Protein AF-A0A9N9BKH8-F1 (afdb_monomer_lite)

Organism: NCBI:txid1213867

Structure (mmCIF, N/CA/C/O backbone):
data_AF-A0A9N9BKH8-F1
#
_entry.id   AF-A0A9N9BKH8-F1
#
loop_
_atom_site.group_PDB
_atom_site.id
_atom_site.type_symbol
_atom_site.label_atom_id
_atom_site.label_alt_id
_atom_site.label_comp_id
_atom_site.label_asym_id
_atom_site.label_entity_id
_atom_site.label_seq_id
_atom_site.pdbx_PDB_ins_code
_atom_site.Cartn_x
_atom_site.Cartn_y
_atom_site.Cartn_z
_atom_site.occupancy
_atom_site.B_iso_or_equiv
_atom_site.auth_seq_id
_atom_site.auth_comp_id
_atom_site.auth_asym_id
_atom_site.auth_atom_id
_atom_site.pdbx_PDB_model_num
ATOM 1 N N . MET A 1 1 ? -34.049 43.036 13.329 1.00 38.25 1 MET A N 1
ATOM 2 C CA . MET A 1 1 ? -32.940 44.015 13.306 1.00 38.25 1 MET A CA 1
ATOM 3 C C . MET A 1 1 ? -32.608 44.434 14.734 1.00 38.25 1 MET A C 1
ATOM 5 O O . MET A 1 1 ? -33.382 45.193 15.300 1.00 38.25 1 MET A O 1
ATOM 9 N N . LYS A 1 2 ? -31.512 43.939 15.323 1.00 25.12 2 LYS A N 1
ATOM 10 C CA . LYS A 1 2 ? -30.819 44.555 16.474 1.00 25.12 2 LYS A CA 1
ATOM 11 C C . LYS A 1 2 ? -29.312 44.286 16.339 1.00 25.12 2 LYS A C 1
ATOM 13 O O . LYS A 1 2 ? -28.929 43.336 15.662 1.00 25.12 2 LYS A O 1
ATOM 18 N N . SER A 1 3 ? -28.511 45.197 16.879 1.00 26.75 3 SER A N 1
ATOM 19 C CA . SER A 1 3 ? -27.075 45.386 16.631 1.00 26.75 3 SER A CA 1
ATOM 20 C C . SER A 1 3 ? -26.162 44.373 17.345 1.00 26.75 3 SER A C 1
ATOM 22 O O . SER A 1 3 ? -26.590 43.754 18.321 1.00 26.75 3 SER A O 1
ATOM 24 N N . PRO A 1 4 ? -24.900 44.216 16.893 1.00 33.91 4 PRO A N 1
ATOM 25 C CA . PRO A 1 4 ? -23.920 43.353 17.546 1.00 33.91 4 PRO A CA 1
ATOM 26 C C . PRO A 1 4 ? -23.286 44.024 18.775 1.00 33.91 4 PRO A C 1
ATOM 28 O O . PRO A 1 4 ? -23.058 45.234 18.787 1.00 33.91 4 PRO A O 1
ATOM 31 N N . LEU A 1 5 ? -22.950 43.215 19.781 1.00 25.11 5 LEU A N 1
ATOM 32 C CA . LEU A 1 5 ? -22.106 43.591 20.917 1.00 25.11 5 LEU A CA 1
ATOM 33 C C . LEU A 1 5 ? -20.721 42.958 20.739 1.00 25.11 5 LEU A C 1
ATOM 35 O O . LEU A 1 5 ? -20.613 41.743 20.586 1.00 25.11 5 LEU A O 1
ATOM 39 N N . GLN A 1 6 ? -19.672 43.777 20.786 1.00 26.91 6 GLN A N 1
ATOM 40 C CA . GLN A 1 6 ? -18.300 43.316 21.003 1.00 26.91 6 GLN A CA 1
ATOM 41 C C . GLN A 1 6 ? -18.021 43.297 22.507 1.00 26.91 6 GLN A C 1
ATOM 43 O O . GLN A 1 6 ? -18.363 44.257 23.193 1.00 26.91 6 GLN A O 1
ATOM 48 N N . PHE A 1 7 ? -17.337 42.265 23.002 1.00 24.14 7 PHE A N 1
ATOM 49 C CA . PHE A 1 7 ? -16.645 42.325 24.289 1.00 24.14 7 PHE A CA 1
ATOM 50 C C . PHE A 1 7 ? -15.293 41.622 24.204 1.00 24.14 7 PHE A C 1
ATOM 52 O O . PHE A 1 7 ? -15.192 40.458 23.822 1.00 24.14 7 PHE A O 1
ATOM 59 N N . SER A 1 8 ? -14.259 42.364 24.582 1.00 25.67 8 SER A N 1
ATOM 60 C CA . SER A 1 8 ? -12.891 41.909 24.797 1.00 25.67 8 SER A CA 1
ATOM 61 C C . SER A 1 8 ? -12.620 41.852 26.297 1.00 25.67 8 SER A C 1
ATOM 63 O O . SER A 1 8 ? -12.884 42.839 26.982 1.00 25.67 8 SER A O 1
ATOM 65 N N . TYR A 1 9 ? -12.027 40.766 26.792 1.00 25.95 9 TYR A N 1
ATOM 66 C CA . TYR A 1 9 ? -11.475 40.716 28.147 1.00 25.95 9 TYR A CA 1
ATOM 67 C C . TYR A 1 9 ? -10.041 40.187 28.122 1.00 25.95 9 TYR A C 1
ATOM 69 O O . TYR A 1 9 ? -9.794 39.016 27.843 1.00 25.95 9 TYR A O 1
ATOM 77 N N . LEU A 1 10 ? -9.108 41.091 28.418 1.00 23.38 10 LEU A N 1
ATOM 78 C CA . LEU A 1 10 ? -7.768 40.776 28.900 1.00 23.38 10 LEU A CA 1
ATOM 79 C C . LEU A 1 10 ? -7.862 40.544 30.411 1.00 23.38 10 LEU A C 1
ATOM 81 O O . LEU A 1 10 ? -8.536 41.313 31.095 1.00 23.38 10 LEU A O 1
ATOM 85 N N . TRP A 1 11 ? -7.155 39.544 30.931 1.00 24.95 11 TRP A N 1
ATOM 86 C CA . TRP A 1 11 ? -6.888 39.442 32.366 1.00 24.95 11 TRP A CA 1
ATOM 87 C C . TRP A 1 11 ? -5.465 39.915 32.642 1.00 24.95 11 TRP A C 1
ATOM 89 O O . TRP A 1 11 ? -4.499 39.317 32.169 1.00 24.95 11 TRP A O 1
ATOM 99 N N . GLN A 1 12 ? -5.354 41.010 33.390 1.00 21.58 12 GLN A N 1
ATOM 100 C CA . GLN A 1 12 ? -4.113 41.406 34.047 1.00 21.58 12 GLN A CA 1
ATOM 101 C C . GLN A 1 12 ? -3.903 40.517 35.277 1.00 21.58 12 GLN A C 1
ATOM 103 O O . GLN A 1 12 ? -4.864 40.171 35.963 1.00 21.58 12 GLN A O 1
ATOM 108 N N . ILE A 1 13 ? -2.646 40.200 35.578 1.00 24.47 13 ILE A N 1
ATOM 109 C CA . ILE A 1 13 ? -2.218 39.796 36.918 1.00 24.47 13 ILE A CA 1
ATOM 110 C C . ILE A 1 13 ? -1.187 40.834 37.349 1.00 24.47 13 ILE A C 1
ATOM 112 O O . ILE A 1 13 ? -0.199 41.059 36.648 1.00 24.47 13 ILE A O 1
ATOM 116 N N . GLU A 1 14 ? -1.466 41.507 38.459 1.00 23.59 14 GLU A N 1
ATOM 117 C CA . GLU A 1 14 ? -0.557 42.463 39.084 1.00 23.59 14 GLU A CA 1
ATOM 118 C C . GLU A 1 14 ? 0.583 41.709 39.781 1.00 23.59 14 GLU A C 1
ATOM 120 O O . GLU A 1 14 ? 0.379 40.637 40.355 1.00 23.59 14 GLU A O 1
ATOM 125 N N . VAL A 1 15 ? 1.793 42.264 39.717 1.00 25.30 15 VAL A N 1
ATOM 126 C CA . VAL A 1 15 ? 2.963 41.763 40.443 1.00 25.30 15 VAL A CA 1
ATOM 127 C C . VAL A 1 15 ? 3.551 42.942 41.203 1.00 25.30 15 VAL A C 1
ATOM 129 O O . VAL A 1 15 ? 4.120 43.844 40.589 1.00 25.30 15 VAL A O 1
ATOM 132 N N . ASP A 1 16 ? 3.400 42.936 42.526 1.00 23.38 16 ASP A N 1
ATOM 133 C CA . ASP A 1 16 ? 4.021 43.935 43.395 1.00 23.38 16 ASP A CA 1
ATOM 134 C C . ASP A 1 16 ? 5.548 43.791 43.384 1.00 23.38 16 ASP A C 1
ATOM 136 O O . ASP A 1 16 ? 6.097 42.694 43.528 1.00 23.38 16 ASP A O 1
ATOM 140 N N . VAL A 1 17 ? 6.242 44.920 43.230 1.00 26.16 17 VAL A N 1
ATOM 141 C CA . VAL A 1 17 ? 7.706 45.003 43.220 1.00 26.16 17 VAL A CA 1
ATOM 142 C C . VAL A 1 17 ? 8.155 46.201 44.052 1.00 26.16 17 VAL A C 1
ATOM 144 O O . VAL A 1 17 ? 7.989 47.330 43.612 1.00 26.16 17 VAL A O 1
ATOM 147 N N . GLU A 1 18 ? 8.803 45.947 45.192 1.00 25.08 18 GLU A N 1
ATOM 148 C CA . GLU A 1 18 ? 9.897 46.767 45.752 1.00 25.08 18 GLU A CA 1
ATOM 149 C C . GLU A 1 18 ? 10.657 45.918 46.805 1.00 25.08 18 GLU A C 1
ATOM 151 O O . GLU A 1 18 ? 10.074 45.444 47.772 1.00 25.08 18 GLU A O 1
ATOM 156 N N . VAL A 1 19 ? 11.863 45.411 46.505 1.00 26.09 19 VAL A N 1
ATOM 157 C CA . VAL A 1 19 ? 13.207 46.035 46.640 1.00 26.09 19 VAL A CA 1
ATOM 158 C C . VAL A 1 19 ? 13.896 45.728 47.983 1.00 26.09 19 VAL A C 1
ATOM 160 O O . VAL A 1 19 ? 13.510 46.248 49.021 1.00 26.09 19 VAL A O 1
ATOM 163 N N . ALA A 1 20 ? 15.010 44.976 47.927 1.00 23.88 20 ALA A N 1
ATOM 164 C CA . ALA A 1 20 ? 16.220 45.224 48.731 1.00 23.88 20 ALA A CA 1
ATOM 165 C C . ALA A 1 20 ? 17.444 44.435 48.205 1.00 23.88 20 ALA A C 1
ATOM 167 O O . ALA A 1 20 ? 17.456 43.209 48.140 1.00 23.88 20 ALA A O 1
ATOM 168 N N . VAL A 1 21 ? 18.490 45.179 47.849 1.00 25.20 21 VAL A N 1
ATOM 169 C CA . VAL A 1 21 ? 19.804 44.746 47.338 1.00 25.20 21 VAL A CA 1
ATOM 170 C C . VAL A 1 21 ? 20.642 43.966 48.366 1.00 25.20 21 VAL A C 1
ATOM 172 O O . VAL A 1 21 ? 20.756 44.403 49.507 1.00 25.20 21 VAL A O 1
ATOM 175 N N . ALA A 1 22 ? 21.378 42.932 47.925 1.00 24.36 22 ALA A N 1
ATOM 176 C CA . ALA A 1 22 ? 22.660 42.542 48.533 1.00 24.36 22 ALA A CA 1
ATOM 177 C C . ALA A 1 22 ? 23.613 41.874 47.515 1.00 24.36 22 ALA A C 1
ATOM 179 O O . ALA A 1 22 ? 23.204 41.065 46.687 1.00 24.36 22 ALA A O 1
ATOM 180 N N . ILE A 1 23 ? 24.898 42.230 47.589 1.00 24.61 23 ILE A N 1
ATOM 181 C CA . ILE A 1 23 ? 25.997 41.825 46.690 1.00 24.61 23 ILE A CA 1
ATOM 182 C C . ILE A 1 23 ? 26.945 40.896 47.469 1.00 24.61 23 ILE A C 1
ATOM 184 O O . ILE A 1 23 ? 27.207 41.210 48.629 1.00 24.61 23 ILE A O 1
ATOM 188 N N . SER A 1 24 ? 27.534 39.850 46.855 1.00 23.94 24 SER A N 1
ATOM 189 C CA . SER A 1 24 ? 29.001 39.566 46.890 1.00 23.94 24 SER A CA 1
ATOM 190 C C . SER A 1 24 ? 29.431 38.143 46.496 1.00 23.94 24 SER A C 1
ATOM 192 O O . SER A 1 24 ? 28.743 37.155 46.727 1.00 23.94 24 SER A O 1
ATOM 194 N N . VAL A 1 25 ? 30.644 38.083 45.938 1.00 27.73 25 VAL A N 1
ATOM 195 C CA . VAL A 1 25 ? 31.415 36.907 45.495 1.00 27.73 25 VAL A CA 1
ATOM 196 C C . VAL A 1 25 ? 32.311 36.355 46.615 1.00 27.73 25 VAL A C 1
ATOM 198 O O . VAL A 1 25 ? 33.029 37.139 47.227 1.00 27.73 25 VAL A O 1
ATOM 201 N N . VAL A 1 26 ? 32.384 35.022 46.767 1.00 30.05 26 VAL A N 1
ATOM 202 C CA . VAL A 1 26 ? 33.533 34.241 47.306 1.00 30.05 26 VAL A CA 1
ATOM 203 C C . VAL A 1 26 ? 33.475 32.852 46.611 1.00 30.05 26 VAL A C 1
ATOM 205 O O . VAL A 1 26 ? 32.432 32.214 46.684 1.00 30.05 26 VAL A O 1
ATOM 208 N N . ASN A 1 27 ? 34.377 32.441 45.699 1.00 28.41 27 ASN A N 1
ATOM 209 C CA . ASN A 1 27 ? 35.760 31.919 45.863 1.00 28.41 27 ASN A CA 1
ATOM 210 C C . ASN A 1 27 ? 35.882 30.611 46.697 1.00 28.41 27 ASN A C 1
ATOM 212 O O . ASN A 1 27 ? 35.168 30.464 47.675 1.00 28.41 27 ASN A O 1
ATOM 216 N N . LEU A 1 28 ? 36.822 29.669 46.480 1.00 29.33 28 LEU A N 1
ATOM 217 C CA . LEU A 1 28 ? 37.609 29.195 45.310 1.00 29.33 28 LEU A CA 1
ATOM 218 C C . LEU A 1 28 ? 38.469 27.969 45.761 1.00 29.33 28 LEU A C 1
ATOM 220 O O . LEU A 1 28 ? 38.895 27.941 46.911 1.00 29.33 28 LEU A O 1
ATOM 224 N N . GLY A 1 29 ? 38.844 27.051 44.852 1.00 28.77 29 GLY A N 1
ATOM 225 C CA . GLY A 1 29 ? 40.028 26.159 44.986 1.00 28.77 29 GLY A CA 1
ATOM 226 C C . GLY A 1 29 ? 39.818 24.767 45.620 1.00 28.77 29 GLY A C 1
ATOM 227 O O . GLY A 1 29 ? 38.791 24.541 46.245 1.00 28.77 29 GLY A O 1
ATOM 228 N N . ILE A 1 30 ? 40.722 23.770 45.521 1.00 32.81 30 ILE A N 1
ATOM 229 C CA . ILE A 1 30 ? 42.058 23.568 44.877 1.00 32.81 30 ILE A CA 1
ATOM 230 C C . ILE A 1 30 ? 42.263 22.014 44.818 1.00 32.81 30 ILE A C 1
ATOM 232 O O . ILE A 1 30 ? 41.930 21.360 45.798 1.00 32.81 30 ILE A O 1
ATOM 236 N N . TRP A 1 31 ? 42.521 21.334 43.683 1.00 27.55 31 TRP A N 1
ATOM 237 C CA . TRP A 1 31 ? 43.776 21.085 42.910 1.00 27.55 31 TRP A CA 1
ATOM 238 C C . TRP A 1 31 ? 44.636 19.855 43.342 1.00 27.55 31 TRP A C 1
ATOM 240 O O . TRP A 1 31 ? 44.561 19.449 44.495 1.00 27.55 31 TRP A O 1
ATOM 250 N N . LEU A 1 32 ? 45.490 19.339 42.419 1.00 27.88 32 LEU A N 1
ATOM 251 C CA . LEU A 1 32 ? 46.361 18.112 42.435 1.00 27.88 32 LEU A CA 1
ATOM 252 C C . LEU A 1 32 ? 45.682 16.792 41.970 1.00 27.88 32 LEU A C 1
ATOM 254 O O . LEU A 1 32 ? 44.511 16.588 42.252 1.00 27.88 32 LEU A O 1
ATOM 258 N N . GLY A 1 33 ? 46.314 15.819 41.283 1.00 26.95 33 GLY A N 1
ATOM 259 C CA . GLY A 1 33 ? 47.684 15.667 40.728 1.00 26.95 33 GLY A CA 1
ATOM 260 C C . GLY A 1 33 ? 48.325 14.298 41.091 1.00 26.95 33 GLY A C 1
ATOM 261 O O . GLY A 1 33 ? 48.116 13.846 42.209 1.00 26.95 33 GLY A O 1
ATOM 262 N N . THR A 1 34 ? 49.108 13.561 40.273 1.00 29.94 34 THR A N 1
ATOM 263 C CA . THR A 1 34 ? 49.566 13.705 38.864 1.00 29.94 34 THR A CA 1
ATOM 264 C C . THR A 1 34 ? 50.050 12.332 38.293 1.00 29.94 34 THR A C 1
ATOM 266 O O . THR A 1 34 ? 50.378 11.429 39.054 1.00 29.94 34 THR A O 1
ATOM 269 N N . VAL A 1 35 ? 50.098 12.190 36.955 1.00 29.38 35 VAL A N 1
ATOM 270 C CA . VAL A 1 35 ? 50.668 11.106 36.093 1.00 29.38 35 VAL A CA 1
ATOM 271 C C . VAL A 1 35 ? 51.881 10.303 36.628 1.00 29.38 35 VAL A C 1
ATOM 273 O O . VAL A 1 35 ? 52.872 10.907 37.028 1.00 29.38 35 VAL A O 1
ATOM 276 N N . VAL A 1 36 ? 51.886 8.969 36.412 1.00 27.31 36 VAL A N 1
ATOM 277 C CA . VAL A 1 36 ? 53.088 8.112 36.175 1.00 27.31 36 VAL A CA 1
ATOM 278 C C . VAL A 1 36 ? 52.772 7.068 35.071 1.00 27.31 36 VAL A C 1
ATOM 280 O O . VAL A 1 36 ? 51.605 6.845 34.757 1.00 27.31 36 VAL A O 1
ATOM 283 N N . ASN A 1 37 ? 53.794 6.503 34.411 1.00 26.33 37 ASN A N 1
ATOM 284 C CA . ASN A 1 37 ? 53.758 5.994 33.028 1.00 26.33 37 ASN A CA 1
ATOM 285 C C . ASN A 1 37 ? 54.617 4.705 32.833 1.00 26.33 37 ASN A C 1
ATOM 287 O O . ASN A 1 37 ? 55.587 4.545 33.568 1.00 26.33 37 ASN A O 1
ATOM 291 N N . LEU A 1 38 ? 54.342 3.898 31.783 1.00 25.52 38 LEU A N 1
ATOM 292 C CA . LEU A 1 38 ? 55.169 2.785 31.211 1.00 25.52 38 LEU A CA 1
ATOM 293 C C . LEU A 1 38 ? 55.381 1.508 32.086 1.00 25.52 38 LEU A C 1
ATOM 295 O O . LEU A 1 38 ? 55.453 1.597 33.301 1.00 25.52 38 LEU A O 1
ATOM 299 N N . GLY A 1 39 ? 55.545 0.276 31.559 1.00 23.41 39 GLY A N 1
ATOM 300 C CA . GLY A 1 39 ? 55.455 -0.254 30.182 1.00 23.41 39 GLY A CA 1
ATOM 301 C C . GLY A 1 39 ? 55.999 -1.708 30.039 1.00 23.41 39 GLY A C 1
ATOM 302 O O . GLY A 1 39 ? 56.647 -2.205 30.951 1.00 23.41 39 GLY A O 1
ATOM 303 N N . LEU A 1 40 ? 55.783 -2.335 28.865 1.00 23.39 40 LEU A N 1
ATOM 304 C CA . LEU A 1 40 ? 56.407 -3.576 28.313 1.00 23.39 40 LEU A CA 1
ATOM 305 C C . LEU A 1 40 ? 56.205 -4.960 28.995 1.00 23.39 40 LEU A C 1
ATOM 307 O O . LEU A 1 40 ? 56.725 -5.217 30.072 1.00 23.39 40 LEU A O 1
ATOM 311 N N . PHE A 1 41 ? 55.629 -5.924 28.255 1.00 24.17 41 PHE A N 1
ATOM 312 C CA . PHE A 1 41 ? 56.345 -7.048 27.596 1.00 24.17 41 PHE A CA 1
ATOM 313 C C . PHE A 1 41 ? 55.407 -7.782 26.602 1.00 24.17 41 PHE A C 1
ATOM 315 O O . PHE A 1 41 ? 54.190 -7.629 26.679 1.00 24.17 41 PHE A O 1
ATOM 322 N N . ALA A 1 42 ? 55.954 -8.528 25.631 1.00 22.92 42 ALA A N 1
ATOM 323 C CA . ALA A 1 42 ? 55.210 -9.114 24.501 1.00 22.92 42 ALA A CA 1
ATOM 324 C C . ALA A 1 42 ? 55.666 -10.553 24.150 1.00 22.92 42 ALA A C 1
ATOM 326 O O . ALA A 1 42 ? 56.665 -11.018 24.696 1.00 22.92 42 ALA A O 1
ATOM 327 N N . ILE A 1 43 ? 55.015 -11.161 23.132 1.00 22.89 43 ILE A N 1
ATOM 328 C CA . ILE A 1 43 ? 55.307 -12.476 22.490 1.00 22.89 43 ILE A CA 1
ATOM 329 C C . ILE A 1 43 ? 54.813 -13.668 23.375 1.00 22.89 43 ILE A C 1
ATOM 331 O O . ILE A 1 43 ? 55.042 -13.652 24.576 1.00 22.89 43 ILE A O 1
ATOM 335 N N . ILE A 1 44 ? 54.069 -14.710 22.947 1.00 22.45 44 ILE A N 1
ATOM 336 C CA . ILE A 1 44 ? 53.889 -15.443 21.664 1.00 22.45 44 ILE A CA 1
ATOM 337 C C . ILE A 1 44 ? 52.388 -15.666 21.332 1.00 22.45 44 ILE A C 1
ATOM 339 O O . ILE A 1 44 ? 51.553 -15.760 22.226 1.00 22.45 44 ILE A O 1
ATOM 343 N N . ALA A 1 45 ? 52.047 -15.795 20.042 1.00 24.72 45 ALA A N 1
ATOM 344 C CA . ALA A 1 45 ? 50.686 -16.016 19.530 1.00 24.72 45 ALA A CA 1
ATOM 345 C C . ALA A 1 45 ? 50.332 -17.495 19.250 1.00 24.72 45 ALA A C 1
ATOM 347 O O . ALA A 1 45 ? 51.174 -18.208 18.715 1.00 24.72 45 ALA A O 1
ATOM 348 N N . VAL A 1 46 ? 49.057 -17.885 19.444 1.00 21.28 46 VAL A N 1
ATOM 349 C CA . VAL A 1 46 ? 48.305 -18.852 18.600 1.00 21.28 46 VAL A CA 1
ATOM 350 C C . VAL A 1 46 ? 46.796 -18.515 18.621 1.00 21.28 46 VAL A C 1
ATOM 352 O O . VAL A 1 46 ? 46.189 -18.498 19.681 1.00 21.28 46 VAL A O 1
ATOM 355 N N . ALA A 1 47 ? 46.236 -18.285 17.426 1.00 27.09 47 ALA A N 1
ATOM 356 C CA . ALA A 1 47 ? 44.848 -18.435 16.937 1.00 27.09 47 ALA A CA 1
ATOM 357 C C . ALA A 1 47 ? 43.578 -18.170 17.803 1.00 27.09 47 ALA A C 1
ATOM 359 O O . ALA A 1 47 ? 43.406 -18.655 18.913 1.00 27.09 47 ALA A O 1
ATOM 360 N N . ASN A 1 48 ? 42.575 -17.607 17.106 1.00 30.05 48 ASN A N 1
ATOM 361 C CA . ASN A 1 48 ? 41.121 -17.687 17.345 1.00 30.05 48 ASN A CA 1
ATOM 362 C C . ASN A 1 48 ? 40.508 -16.977 18.569 1.00 30.05 48 ASN A C 1
ATOM 364 O O . ASN A 1 48 ? 40.238 -17.583 19.602 1.00 30.05 48 ASN A O 1
ATOM 368 N N . ALA A 1 49 ? 40.060 -15.737 18.340 1.00 23.28 49 ALA A N 1
ATOM 369 C CA . ALA A 1 49 ? 39.003 -15.087 19.117 1.00 23.28 49 ALA A CA 1
ATOM 370 C C . ALA A 1 49 ? 37.902 -14.540 18.179 1.00 23.28 49 ALA A C 1
ATOM 372 O O . ALA A 1 49 ? 37.973 -13.408 17.712 1.00 23.28 49 ALA A O 1
ATOM 373 N N . GLN A 1 50 ? 36.883 -15.360 17.892 1.00 25.09 50 GLN A N 1
ATOM 374 C CA . GLN A 1 50 ? 35.617 -14.912 17.290 1.00 25.09 50 GLN A CA 1
ATOM 375 C C . GLN A 1 50 ? 34.629 -14.520 18.400 1.00 25.09 50 GLN A C 1
ATOM 377 O O . GLN A 1 50 ? 34.402 -15.296 19.333 1.00 25.09 50 GLN A O 1
ATOM 382 N N . THR A 1 51 ? 34.008 -13.346 18.296 1.00 28.77 51 THR A N 1
ATOM 383 C CA . THR A 1 51 ? 33.128 -12.784 19.333 1.00 28.77 51 THR A CA 1
ATOM 384 C C . THR A 1 51 ? 31.632 -12.963 19.045 1.00 28.77 51 THR A C 1
ATOM 386 O O . THR A 1 51 ? 31.027 -12.117 18.407 1.00 28.77 51 THR A O 1
ATOM 389 N N . GLN A 1 52 ? 31.060 -14.017 19.648 1.00 25.19 52 GLN A N 1
ATOM 390 C CA . GLN A 1 52 ? 29.709 -14.109 20.254 1.00 25.19 52 GLN A CA 1
ATOM 391 C C . GLN A 1 52 ? 28.450 -13.670 19.443 1.00 25.19 52 GLN A C 1
ATOM 393 O O . GLN A 1 52 ? 28.245 -12.483 19.210 1.00 25.19 52 GLN A O 1
ATOM 398 N N . PRO A 1 53 ? 27.481 -14.578 19.176 1.00 28.05 53 PRO A N 1
ATOM 399 C CA . PRO A 1 53 ? 26.191 -14.221 18.582 1.00 28.05 53 PRO A CA 1
ATOM 400 C C . PRO A 1 53 ? 25.167 -13.754 19.632 1.00 28.05 53 PRO A C 1
ATOM 402 O O . PRO A 1 53 ? 25.048 -14.339 20.713 1.00 28.05 53 PRO A O 1
ATOM 405 N N . LYS A 1 54 ? 24.364 -12.744 19.284 1.00 29.06 54 LYS A N 1
ATOM 406 C CA . LYS A 1 54 ? 23.266 -12.229 20.122 1.00 29.06 54 LYS A CA 1
ATOM 407 C C . LYS A 1 54 ? 21.980 -13.063 19.968 1.00 29.06 54 LYS A C 1
ATOM 409 O O . LYS A 1 54 ? 21.811 -13.827 19.017 1.00 29.06 54 LYS A O 1
ATOM 414 N N . LYS A 1 55 ? 21.079 -12.944 20.952 1.00 24.38 55 LYS A N 1
ATOM 415 C CA . LYS A 1 55 ? 19.794 -13.669 21.019 1.00 24.38 55 LYS A CA 1
ATOM 416 C C . LYS A 1 55 ? 18.927 -13.372 19.787 1.00 24.38 55 LYS A C 1
ATOM 418 O O . LYS A 1 55 ? 18.816 -12.221 19.383 1.00 24.38 55 LYS A O 1
ATOM 423 N N . LYS A 1 56 ? 18.243 -14.392 19.254 1.00 26.92 56 LYS A N 1
ATOM 424 C CA . LYS A 1 56 ? 17.166 -14.197 18.273 1.00 26.92 56 LYS A CA 1
ATOM 425 C C . LYS A 1 56 ? 15.919 -13.661 18.977 1.00 26.92 56 LYS A C 1
ATOM 427 O O . LYS A 1 56 ? 15.250 -14.430 19.661 1.00 26.92 56 LYS A O 1
ATOM 432 N N . SER A 1 57 ? 15.586 -12.396 18.761 1.00 22.92 57 SER A N 1
ATOM 433 C CA . SER A 1 57 ? 14.189 -11.969 18.695 1.00 22.92 57 SER A CA 1
ATOM 434 C C . SER A 1 57 ? 13.710 -12.193 17.261 1.00 22.92 57 SER A C 1
ATOM 436 O O . SER A 1 57 ? 14.326 -11.714 16.307 1.00 22.92 57 SER A O 1
ATOM 438 N N . VAL A 1 58 ? 12.642 -12.970 17.091 1.00 28.27 58 VAL A N 1
ATOM 439 C CA . VAL A 1 58 ? 11.857 -12.912 15.858 1.00 28.27 58 VAL A CA 1
ATOM 440 C C . VAL A 1 58 ? 10.862 -11.780 16.061 1.00 28.27 58 VAL A C 1
ATOM 442 O O . VAL A 1 58 ? 10.298 -11.617 17.137 1.00 28.27 58 VAL A O 1
ATOM 445 N N . ILE A 1 59 ? 10.757 -10.918 15.060 1.00 26.59 59 ILE A N 1
ATOM 446 C CA . ILE A 1 59 ? 9.896 -9.748 15.095 1.00 26.59 59 ILE A CA 1
ATOM 447 C C . ILE A 1 59 ? 9.102 -9.785 13.788 1.00 26.59 59 ILE A C 1
ATOM 449 O O . ILE A 1 59 ? 9.686 -9.755 12.699 1.00 26.59 59 ILE A O 1
ATOM 453 N N . ASN A 1 60 ? 7.783 -9.939 13.903 1.00 29.30 60 ASN A N 1
ATOM 454 C CA . ASN A 1 60 ? 6.876 -10.076 12.771 1.00 29.30 60 ASN A CA 1
ATOM 455 C C . ASN A 1 60 ? 6.050 -8.795 12.601 1.00 29.30 60 ASN A C 1
ATOM 457 O O . ASN A 1 60 ? 5.233 -8.465 13.456 1.00 29.30 60 ASN A O 1
ATOM 461 N N . ALA A 1 61 ? 6.230 -8.097 11.478 1.00 28.86 61 ALA A N 1
ATOM 462 C CA . ALA A 1 61 ? 5.307 -7.076 10.991 1.00 28.86 61 ALA A CA 1
ATOM 463 C C . ALA A 1 61 ? 4.002 -7.722 10.481 1.00 28.86 61 ALA A C 1
ATOM 465 O O . ALA A 1 61 ? 3.726 -7.775 9.283 1.00 28.86 61 ALA A O 1
ATOM 466 N N . GLU A 1 62 ? 3.200 -8.239 11.412 1.00 35.75 62 GLU A N 1
ATOM 467 C CA . GLU A 1 62 ? 1.882 -8.835 11.164 1.00 35.75 62 GLU A CA 1
ATOM 468 C C . GLU A 1 62 ? 0.762 -7.786 11.220 1.00 35.75 62 GLU A C 1
ATOM 470 O O . GLU A 1 62 ? -0.157 -7.866 12.026 1.00 35.75 62 GLU A O 1
ATOM 475 N N . MET A 1 63 ? 0.841 -6.793 10.331 1.00 31.14 63 MET A N 1
ATOM 476 C CA . MET A 1 63 ? -0.314 -6.018 9.863 1.00 31.14 63 MET A CA 1
ATOM 477 C C . MET A 1 63 ? 0.093 -5.204 8.632 1.00 31.14 63 MET A C 1
ATOM 479 O O . MET A 1 63 ? 0.819 -4.218 8.746 1.00 31.14 63 MET A O 1
ATOM 483 N N . LEU A 1 64 ? -0.384 -5.602 7.449 1.00 34.09 64 LEU A N 1
ATOM 484 C CA . LEU A 1 64 ? -0.312 -4.752 6.258 1.00 34.09 64 LEU A CA 1
ATOM 485 C C . LEU A 1 64 ? -1.622 -3.993 6.037 1.00 34.09 64 LEU A C 1
ATOM 487 O O . LEU A 1 64 ? -1.568 -2.855 5.584 1.00 34.09 64 LEU A O 1
ATOM 491 N N . ALA A 1 65 ? -2.767 -4.568 6.420 1.00 36.59 65 ALA A N 1
ATOM 492 C CA . ALA A 1 65 ? -4.056 -3.895 6.573 1.00 36.59 65 ALA A CA 1
ATOM 493 C C . ALA A 1 65 ? -4.404 -3.007 5.361 1.00 36.59 65 ALA A C 1
ATOM 495 O O . ALA A 1 65 ? -4.533 -1.782 5.452 1.00 36.59 65 ALA A O 1
ATOM 496 N N . ILE A 1 66 ? -4.467 -3.645 4.188 1.00 45.34 66 ILE A N 1
ATOM 497 C CA . ILE A 1 66 ? -4.505 -2.956 2.895 1.00 45.34 66 ILE A CA 1
ATOM 498 C C . ILE A 1 66 ? -5.932 -2.868 2.359 1.00 45.34 66 ILE A C 1
ATOM 500 O O . ILE A 1 66 ? -6.508 -3.875 1.943 1.00 45.34 66 ILE A O 1
ATOM 504 N N . TRP A 1 67 ? -6.465 -1.649 2.268 1.00 46.88 67 TRP A N 1
ATOM 505 C CA . TRP A 1 67 ? -7.747 -1.362 1.621 1.00 46.88 67 TRP A CA 1
ATOM 506 C C . TRP A 1 67 ? -7.592 -0.420 0.432 1.00 46.88 67 TRP A C 1
ATOM 508 O O . TRP A 1 67 ? -6.709 0.434 0.390 1.00 46.88 67 TRP A O 1
ATOM 518 N N . TYR A 1 68 ? -8.479 -0.576 -0.547 1.00 48.31 68 TYR A N 1
ATOM 519 C CA . TYR A 1 68 ? -8.417 0.149 -1.813 1.00 48.31 68 TYR A CA 1
ATOM 520 C C . TYR A 1 68 ? -9.536 1.181 -1.914 1.00 48.31 68 TYR A C 1
ATOM 522 O O . TYR A 1 68 ? -10.708 0.800 -1.881 1.00 48.31 68 TYR A O 1
ATOM 530 N N . SER A 1 69 ? -9.200 2.461 -2.123 1.00 47.00 69 SER A N 1
ATOM 531 C CA . SER A 1 69 ? -10.211 3.480 -2.436 1.00 47.00 69 SER A CA 1
ATOM 532 C C . SER A 1 69 ? -10.622 3.413 -3.906 1.00 47.00 69 SER A C 1
ATOM 534 O O . SER A 1 69 ? -9.821 3.654 -4.813 1.00 47.00 69 SER A O 1
ATOM 536 N N . ARG A 1 70 ? -11.897 3.102 -4.153 1.00 52.31 70 ARG A N 1
ATOM 537 C CA . ARG A 1 70 ? -12.478 3.036 -5.503 1.00 52.31 70 ARG A CA 1
ATOM 538 C C . ARG A 1 70 ? -12.782 4.387 -6.117 1.00 52.31 70 ARG A C 1
ATOM 540 O O . ARG A 1 70 ? -12.874 4.444 -7.341 1.00 52.31 70 ARG A O 1
ATOM 547 N N . GLU A 1 71 ? -12.880 5.454 -5.330 1.00 41.00 71 GLU A N 1
ATOM 548 C CA . GLU A 1 71 ? -13.107 6.793 -5.876 1.00 41.00 71 GLU A CA 1
ATOM 549 C C . GLU A 1 71 ? -11.821 7.380 -6.446 1.00 41.00 71 GLU A C 1
ATOM 551 O O . GLU A 1 71 ? -10.735 7.232 -5.876 1.00 41.00 71 GLU A O 1
ATOM 556 N N . CYS A 1 72 ? -11.924 8.027 -7.604 1.00 37.12 72 CYS A N 1
ATOM 557 C CA . CYS A 1 72 ? -10.870 8.934 -8.025 1.00 37.12 72 CYS A CA 1
ATOM 558 C C . CYS A 1 72 ? -10.925 10.153 -7.109 1.00 37.12 72 CYS A C 1
ATOM 560 O O . CYS A 1 72 ? -11.959 10.813 -7.007 1.00 37.12 72 CYS A O 1
ATOM 562 N N . TYR A 1 73 ? -9.791 10.463 -6.485 1.00 38.66 73 TYR A N 1
ATOM 563 C CA . TYR A 1 73 ? -9.515 11.798 -5.977 1.00 38.66 73 TYR A CA 1
ATOM 564 C C . TYR A 1 73 ? -9.926 12.809 -7.059 1.00 38.66 73 TYR A C 1
ATOM 566 O O . TYR A 1 73 ? -9.474 12.694 -8.203 1.00 38.66 73 TYR A O 1
ATOM 574 N N . GLN A 1 74 ? -10.782 13.783 -6.715 1.00 28.34 74 GLN A N 1
ATOM 575 C CA . GLN A 1 74 ? -10.725 15.057 -7.427 1.00 28.34 74 GLN A CA 1
ATOM 576 C C . GLN A 1 74 ? -9.275 15.476 -7.329 1.00 28.34 74 GLN A C 1
ATOM 578 O O . GLN A 1 74 ? -8.791 15.640 -6.210 1.00 28.34 74 GLN A O 1
ATOM 583 N N . GLU A 1 75 ? -8.600 15.592 -8.469 1.00 30.34 75 GLU A N 1
ATOM 584 C CA . GLU A 1 75 ? -7.242 16.098 -8.502 1.00 30.34 75 GLU A CA 1
ATOM 585 C C . GLU A 1 75 ? -7.162 17.305 -7.561 1.00 30.34 75 GLU A C 1
ATOM 587 O O . GLU A 1 75 ? -8.039 18.180 -7.561 1.00 30.34 75 GLU A O 1
ATOM 592 N N . SER A 1 76 ? -6.065 17.405 -6.816 1.00 27.22 76 SER A N 1
ATOM 593 C CA . SER A 1 76 ? -5.464 18.711 -6.649 1.00 27.22 76 SER A CA 1
ATOM 594 C C . SER A 1 76 ? -5.162 19.177 -8.066 1.00 27.22 76 SER A C 1
ATOM 596 O O . SER A 1 76 ? -4.054 18.992 -8.574 1.00 27.22 76 SER A O 1
ATOM 598 N N . ALA A 1 77 ? -6.181 19.755 -8.705 1.00 23.88 77 ALA A N 1
ATOM 599 C CA . ALA A 1 77 ? -5.993 20.758 -9.708 1.00 23.88 77 ALA A CA 1
ATOM 600 C C . ALA A 1 77 ? -4.915 21.648 -9.108 1.00 23.88 77 ALA A C 1
ATOM 602 O O . ALA A 1 77 ? -5.112 22.249 -8.046 1.00 23.88 77 ALA A O 1
ATOM 603 N N . THR A 1 78 ? -3.745 21.645 -9.745 1.00 28.45 78 THR A N 1
ATOM 604 C CA . THR A 1 78 ? -2.805 22.753 -9.650 1.00 28.45 78 THR A CA 1
ATOM 605 C C . THR A 1 78 ? -3.665 23.993 -9.729 1.00 28.45 78 THR A C 1
ATOM 607 O O . THR A 1 78 ? -4.307 24.189 -10.762 1.00 28.45 78 THR A O 1
ATOM 610 N N . GLY A 1 79 ? -3.809 24.699 -8.606 1.00 24.91 79 GLY A N 1
ATOM 611 C CA . GLY A 1 79 ? -4.951 25.576 -8.419 1.00 24.91 79 GLY A CA 1
ATOM 612 C C . GLY A 1 79 ? -5.035 26.554 -9.574 1.00 24.91 79 GLY A C 1
ATOM 613 O O . GLY A 1 79 ? -4.242 27.486 -9.639 1.00 24.91 79 GLY A O 1
ATOM 614 N N . THR A 1 80 ? -6.020 26.377 -10.456 1.00 29.12 80 THR A N 1
ATOM 615 C CA . THR A 1 80 ? -6.401 27.393 -11.434 1.00 29.12 80 THR A CA 1
ATOM 616 C C . THR A 1 80 ? -7.246 28.461 -10.741 1.00 29.12 80 THR A C 1
ATOM 618 O O . THR A 1 80 ? -8.219 28.962 -11.295 1.00 29.12 80 THR A O 1
ATOM 621 N N . SER A 1 81 ? -6.813 28.891 -9.549 1.00 33.47 81 SER A N 1
ATOM 622 C CA . SER A 1 81 ? -6.578 30.317 -9.386 1.00 33.47 81 SER A CA 1
ATOM 623 C C . SER A 1 81 ? -5.635 30.710 -10.518 1.00 33.47 81 SER A C 1
ATOM 625 O O . SER A 1 81 ? -4.431 30.453 -10.448 1.00 33.47 81 SER A O 1
ATOM 627 N N . GLY A 1 82 ? -6.188 31.259 -11.602 1.00 38.38 82 GLY A N 1
ATOM 628 C CA . GLY A 1 82 ? -5.362 31.966 -12.568 1.00 38.38 82 GLY A CA 1
ATOM 629 C C . GLY A 1 82 ? -4.579 32.985 -11.757 1.00 38.38 82 GLY A C 1
ATOM 630 O O . GLY A 1 82 ? -5.194 33.848 -11.142 1.00 38.38 82 GLY A O 1
ATOM 631 N N . SER A 1 83 ? -3.261 32.807 -11.642 1.00 49.44 83 SER A N 1
ATOM 632 C CA . SER A 1 83 ? -2.455 33.666 -10.783 1.00 49.44 83 SER A CA 1
ATOM 633 C C . SER A 1 83 ? -2.527 35.063 -11.371 1.00 49.44 83 SER A C 1
ATOM 635 O O . SER A 1 83 ? -1.924 35.314 -12.419 1.00 49.44 83 SER A O 1
ATOM 637 N N . GLU A 1 84 ? -3.320 35.923 -10.741 1.00 52.09 84 GLU A N 1
ATOM 638 C CA . GLU A 1 84 ? -3.459 37.313 -11.133 1.00 52.09 84 GLU A CA 1
ATOM 639 C C . GLU A 1 84 ? -2.065 37.924 -11.197 1.00 52.09 84 GLU A C 1
ATOM 641 O O . GLU A 1 84 ? -1.219 37.717 -10.319 1.00 52.09 84 GLU A O 1
ATOM 646 N N . CYS A 1 85 ? -1.782 38.616 -12.294 1.00 57.28 85 CYS A N 1
ATOM 647 C CA . CYS A 1 85 ? -0.504 39.260 -12.471 1.00 57.28 85 CYS A CA 1
ATOM 648 C C . CYS A 1 85 ? -0.299 40.264 -11.330 1.00 57.28 85 CYS A C 1
ATOM 650 O O . CYS A 1 85 ? -0.992 41.275 -11.273 1.00 57.28 85 CYS A O 1
ATOM 652 N N . TYR A 1 86 ? 0.685 40.021 -10.457 1.00 53.75 86 TYR A N 1
ATOM 653 C CA . TYR A 1 86 ? 0.984 40.868 -9.290 1.00 53.75 86 TYR A CA 1
ATOM 654 C C . TYR A 1 86 ? 1.271 42.353 -9.607 1.00 53.75 86 TYR A C 1
ATOM 656 O O . TYR A 1 86 ? 1.405 43.142 -8.679 1.00 53.75 86 TYR A O 1
ATOM 664 N N . LYS A 1 87 ? 1.379 42.739 -10.889 1.00 61.91 87 LYS A N 1
ATOM 665 C CA . LYS A 1 87 ? 1.427 44.140 -11.336 1.00 61.91 87 LYS A CA 1
ATOM 666 C C . LYS A 1 87 ? 0.060 44.740 -11.697 1.00 61.91 87 LYS A C 1
ATOM 668 O O . LYS A 1 87 ? -0.128 45.925 -11.466 1.00 61.91 87 LYS A O 1
ATOM 673 N N . CYS A 1 88 ? -0.862 43.977 -12.294 1.00 70.69 88 CYS A N 1
ATOM 674 C CA . CYS A 1 88 ? -2.081 44.531 -12.911 1.00 70.69 88 CYS A CA 1
ATOM 675 C C . CYS A 1 88 ? -3.392 43.788 -12.584 1.00 70.69 88 CYS A C 1
ATOM 677 O O . CYS A 1 88 ? -4.440 44.145 -13.117 1.00 70.69 88 CYS A O 1
ATOM 679 N N . GLY A 1 89 ? -3.359 42.734 -11.762 1.00 56.81 89 GLY A N 1
ATOM 680 C CA . GLY A 1 89 ? -4.538 41.955 -11.350 1.00 56.81 89 GLY A CA 1
ATOM 681 C C . GLY A 1 89 ? -5.157 41.061 -12.438 1.00 56.81 89 GLY A C 1
ATOM 682 O O . GLY A 1 89 ? -6.004 40.225 -12.147 1.00 56.81 89 GLY A O 1
ATOM 683 N N . LYS A 1 90 ? -4.742 41.182 -13.704 1.00 62.84 90 LYS A N 1
ATOM 684 C CA . LYS A 1 90 ? -5.300 40.394 -14.817 1.00 62.84 90 LYS A CA 1
ATOM 685 C C . LYS A 1 90 ? -4.706 38.980 -14.846 1.00 62.84 90 LYS A C 1
ATOM 687 O O . LYS A 1 90 ? -3.514 38.788 -14.607 1.00 62.84 90 LYS A O 1
ATOM 692 N N . THR A 1 91 ? -5.517 37.983 -15.192 1.00 69.44 91 THR A N 1
ATOM 693 C CA . THR A 1 91 ? -5.071 36.593 -15.394 1.00 69.44 91 THR A CA 1
ATOM 694 C C . THR A 1 91 ? -4.539 36.355 -16.814 1.00 69.44 91 THR A C 1
ATOM 696 O O . THR A 1 91 ? -4.830 37.120 -17.729 1.00 69.44 91 THR A O 1
ATOM 699 N N . GLY A 1 92 ? -3.792 35.265 -17.024 1.00 60.62 92 GLY A N 1
ATOM 700 C CA . GLY A 1 92 ? -3.325 34.824 -18.353 1.00 60.62 92 GLY A CA 1
ATOM 701 C C . GLY A 1 92 ? -1.851 35.112 -18.667 1.00 60.62 92 GLY A C 1
ATOM 702 O O . GLY A 1 92 ? -1.323 34.582 -19.638 1.00 60.62 92 GLY A O 1
ATOM 703 N N . HIS A 1 93 ? -1.153 35.877 -17.825 1.00 72.19 93 HIS A N 1
ATOM 704 C CA . HIS A 1 93 ? 0.292 36.106 -17.922 1.00 72.19 93 HIS A CA 1
ATOM 705 C C . HIS A 1 93 ? 0.929 36.212 -16.524 1.00 72.19 93 HIS A C 1
ATOM 707 O O . HIS A 1 93 ? 0.238 36.378 -15.522 1.00 72.19 93 HIS A O 1
ATOM 713 N N . LYS A 1 94 ? 2.262 36.094 -16.436 1.00 64.50 94 LYS A N 1
ATOM 714 C CA . LYS A 1 94 ? 3.024 36.308 -15.187 1.00 64.50 94 LYS A CA 1
ATOM 715 C C . LYS A 1 94 ? 3.565 37.738 -15.148 1.00 64.50 94 LYS A C 1
ATOM 717 O O . LYS A 1 94 ? 3.886 38.278 -16.196 1.00 64.50 94 LYS A O 1
ATOM 722 N N . ALA A 1 95 ? 3.794 38.303 -13.960 1.00 64.38 95 ALA A N 1
ATOM 723 C CA . ALA A 1 95 ? 4.225 39.702 -13.767 1.00 64.38 95 ALA A CA 1
ATOM 724 C C . ALA A 1 95 ? 5.519 40.143 -14.490 1.00 64.38 95 ALA A C 1
ATOM 726 O O . ALA A 1 95 ? 5.743 41.338 -14.673 1.00 64.38 95 ALA A O 1
ATOM 727 N N . ARG A 1 96 ? 6.357 39.194 -14.931 1.00 53.69 96 ARG A N 1
ATOM 728 C CA . ARG A 1 96 ? 7.530 39.443 -15.792 1.00 53.69 96 ARG A CA 1
ATOM 729 C C . ARG A 1 96 ? 7.206 39.647 -17.286 1.00 53.69 96 ARG A C 1
ATOM 731 O O . ARG A 1 96 ? 8.076 40.076 -18.027 1.00 53.69 96 ARG A O 1
ATOM 738 N N . ASN A 1 97 ? 5.980 39.331 -17.699 1.00 58.41 97 ASN A N 1
ATOM 739 C CA . ASN A 1 97 ? 5.439 39.415 -19.059 1.00 58.41 97 ASN A CA 1
ATOM 740 C C . ASN A 1 97 ? 4.160 40.290 -19.044 1.00 58.41 97 ASN A C 1
ATOM 742 O O . ASN A 1 97 ? 3.132 39.893 -19.585 1.00 58.41 97 ASN A O 1
ATOM 746 N N . CYS A 1 98 ? 4.179 41.389 -18.286 1.00 64.50 98 CYS A N 1
ATOM 747 C CA . CYS A 1 98 ? 3.047 42.296 -18.107 1.00 64.50 98 CYS A CA 1
ATOM 748 C C . CYS A 1 98 ? 3.335 43.603 -18.842 1.00 64.50 98 CYS A C 1
ATOM 750 O O . CYS A 1 98 ? 4.223 44.343 -18.416 1.00 64.50 98 CYS A O 1
ATOM 752 N N . ASP A 1 99 ? 2.570 43.870 -19.898 1.00 70.12 99 ASP A N 1
ATOM 753 C CA . ASP A 1 99 ? 2.782 45.015 -20.792 1.00 70.12 99 ASP A CA 1
ATOM 754 C C . ASP A 1 99 ? 2.108 46.312 -20.296 1.00 70.12 99 ASP A C 1
ATOM 756 O O . ASP A 1 99 ? 2.368 47.383 -20.837 1.00 70.12 99 ASP A O 1
ATOM 760 N N . ASP A 1 100 ? 1.277 46.247 -19.245 1.00 54.94 100 ASP A N 1
ATOM 761 C CA . ASP A 1 100 ? 0.730 47.441 -18.585 1.00 54.94 100 ASP A CA 1
ATOM 762 C C . ASP A 1 100 ? 1.851 48.204 -17.847 1.00 54.94 100 ASP A C 1
ATOM 764 O O . ASP A 1 100 ? 2.313 47.794 -16.776 1.00 54.94 100 ASP A O 1
ATOM 768 N N . SER A 1 101 ? 2.269 49.340 -18.409 1.00 41.19 101 SER A N 1
ATOM 769 C CA . SER A 1 101 ? 3.113 50.336 -17.748 1.00 41.19 101 SER A CA 1
ATOM 770 C C . SER A 1 101 ? 2.246 51.335 -16.979 1.00 41.19 101 SER A C 1
ATOM 772 O O . SER A 1 101 ? 1.605 52.190 -17.590 1.00 41.19 101 SER A O 1
ATOM 774 N N . TYR A 1 102 ? 2.244 51.246 -15.649 1.00 30.81 102 TYR A N 1
ATOM 775 C CA . TYR A 1 102 ? 1.710 52.291 -14.775 1.00 30.81 102 TYR A CA 1
ATOM 776 C C . TYR A 1 102 ? 2.855 52.928 -13.989 1.00 30.81 102 TYR A C 1
ATOM 778 O O . TYR A 1 102 ? 3.717 52.218 -13.469 1.00 30.81 102 TYR A O 1
ATOM 786 N N . GLU A 1 103 ? 2.881 54.257 -13.968 1.00 30.52 103 GLU A N 1
ATOM 787 C CA . GLU A 1 103 ? 3.918 55.056 -13.314 1.00 30.52 103 GLU A CA 1
ATOM 788 C C . GLU A 1 103 ? 3.634 55.171 -11.807 1.00 30.52 103 GLU A C 1
ATOM 790 O O . GLU A 1 103 ? 2.490 55.373 -11.395 1.00 30.52 103 GLU A O 1
ATOM 795 N N . ASP A 1 104 ? 4.681 55.019 -10.992 1.00 30.69 104 ASP A N 1
ATOM 796 C CA . ASP A 1 104 ? 4.630 55.239 -9.545 1.00 30.69 104 ASP A CA 1
ATOM 797 C C . ASP A 1 104 ? 4.517 56.738 -9.239 1.00 30.69 104 ASP A C 1
ATOM 799 O O . ASP A 1 104 ? 5.306 57.523 -9.768 1.00 30.69 104 ASP A O 1
ATOM 803 N N . ASP A 1 105 ? 3.653 57.127 -8.293 1.00 26.75 105 ASP A N 1
ATOM 804 C CA . ASP A 1 105 ? 3.873 58.381 -7.568 1.00 26.75 105 ASP A CA 1
ATOM 805 C C . ASP A 1 105 ? 3.466 58.330 -6.079 1.00 26.75 105 ASP A C 1
ATOM 807 O O . ASP A 1 105 ? 2.458 57.747 -5.686 1.00 26.75 105 ASP A O 1
ATOM 811 N N . TYR A 1 106 ? 4.314 58.973 -5.274 1.00 26.06 106 TYR A N 1
ATOM 812 C CA . TYR A 1 106 ? 4.301 59.218 -3.823 1.00 26.06 106 TYR A CA 1
ATOM 813 C C . TYR A 1 106 ? 4.263 58.083 -2.768 1.00 26.06 106 TYR A C 1
ATOM 815 O O . TYR A 1 106 ? 3.261 57.451 -2.444 1.00 26.06 106 TYR A O 1
ATOM 823 N N . ASN A 1 107 ? 5.404 58.006 -2.067 1.00 29.62 107 ASN A N 1
ATOM 824 C CA . ASN A 1 107 ? 5.605 57.451 -0.725 1.00 29.62 107 ASN A CA 1
ATOM 825 C C . ASN A 1 107 ? 4.679 58.066 0.347 1.00 29.62 107 ASN A C 1
ATOM 827 O O . ASN A 1 107 ? 4.551 59.287 0.386 1.00 29.62 107 ASN A O 1
ATOM 831 N N . ALA A 1 108 ? 4.283 57.268 1.351 1.00 27.83 108 ALA A N 1
ATOM 832 C CA . ALA A 1 108 ? 4.744 57.441 2.744 1.00 27.83 108 ALA A CA 1
ATOM 833 C C . ALA A 1 108 ? 4.288 56.292 3.678 1.00 27.83 108 ALA A C 1
ATOM 835 O O . ALA A 1 108 ? 3.214 55.731 3.513 1.00 27.83 108 ALA A O 1
ATOM 836 N N . GLU A 1 109 ? 5.130 55.982 4.671 1.00 24.38 109 GLU A N 1
ATOM 837 C CA . GLU A 1 109 ? 4.807 55.292 5.938 1.00 24.38 109 GLU A CA 1
ATOM 838 C C . GLU A 1 109 ? 3.983 53.984 5.909 1.00 24.38 109 GLU A C 1
ATOM 840 O O . GLU A 1 109 ? 2.783 53.984 6.131 1.00 24.38 109 GLU A O 1
ATOM 845 N N . TYR A 1 110 ? 4.674 52.838 5.812 1.00 26.80 110 TYR A N 1
ATOM 846 C CA . TYR A 1 110 ? 4.634 51.774 6.842 1.00 26.80 110 TYR A CA 1
ATOM 847 C C . TYR A 1 110 ? 5.768 50.758 6.591 1.00 26.80 110 TYR A C 1
ATOM 849 O O . TYR A 1 110 ? 5.665 49.862 5.754 1.00 26.80 110 TYR A O 1
ATOM 857 N N . ARG A 1 111 ? 6.883 50.878 7.330 1.00 29.80 111 ARG A N 1
ATOM 858 C CA . ARG A 1 111 ? 7.970 49.878 7.346 1.00 29.80 111 ARG A CA 1
ATOM 859 C C . ARG A 1 111 ? 8.129 49.251 8.730 1.00 29.80 111 ARG A C 1
ATOM 861 O O . ARG A 1 111 ? 8.486 49.940 9.678 1.00 29.80 111 ARG A O 1
ATOM 868 N N . THR A 1 112 ? 7.970 47.927 8.771 1.00 32.94 112 THR A N 1
ATOM 869 C CA . THR A 1 112 ? 8.782 46.858 9.420 1.00 32.94 112 THR A CA 1
ATOM 870 C C . THR A 1 112 ? 7.834 45.719 9.835 1.00 32.94 112 THR A C 1
ATOM 872 O O . THR A 1 112 ? 6.730 45.987 10.282 1.00 32.94 112 THR A O 1
ATOM 875 N N . ARG A 1 113 ? 8.117 44.418 9.674 1.00 28.41 113 ARG A N 1
ATOM 876 C CA . ARG A 1 113 ? 9.354 43.607 9.546 1.00 28.41 113 ARG A CA 1
ATOM 877 C C . ARG A 1 113 ? 9.123 42.501 8.479 1.00 28.41 113 ARG A C 1
ATOM 879 O O . ARG A 1 113 ? 7.980 42.114 8.291 1.00 28.41 113 ARG A O 1
ATOM 886 N N . GLY A 1 114 ? 10.098 41.886 7.803 1.00 27.45 114 GLY A N 1
ATOM 887 C CA . GLY A 1 114 ? 11.543 42.118 7.727 1.00 27.45 114 GLY A CA 1
ATOM 888 C C . GLY A 1 114 ? 12.269 40.975 6.981 1.00 27.45 114 GLY A C 1
ATOM 889 O O . GLY A 1 114 ? 12.135 39.820 7.364 1.00 27.45 114 GLY A O 1
ATOM 890 N N . SER A 1 115 ? 13.042 41.300 5.938 1.00 35.72 115 SER A N 1
ATOM 891 C CA . SER A 1 115 ? 14.134 40.489 5.358 1.00 35.72 115 SER A CA 1
ATOM 892 C C . SER A 1 115 ? 14.919 41.381 4.384 1.00 35.72 115 SER A C 1
ATOM 894 O O . SER A 1 115 ? 14.305 41.988 3.506 1.00 35.72 115 SER A O 1
ATOM 896 N N . SER A 1 116 ? 16.239 41.540 4.561 1.00 42.59 116 SER A N 1
ATOM 897 C CA . SER A 1 116 ? 17.043 42.467 3.738 1.00 42.59 116 SER A CA 1
ATOM 898 C C . SER A 1 116 ? 17.632 41.773 2.514 1.00 42.59 116 SER A C 1
ATOM 900 O O . SER A 1 116 ? 18.331 40.770 2.642 1.00 42.59 116 SER A O 1
ATOM 902 N N . SER A 1 117 ? 17.409 42.349 1.332 1.00 59.88 117 SER A N 1
ATOM 903 C CA . SER A 1 117 ? 18.006 41.909 0.064 1.00 59.88 117 SER A CA 1
ATOM 904 C C . SER A 1 117 ? 19.410 42.510 -0.134 1.00 59.88 117 SER A C 1
ATOM 906 O O . SER A 1 117 ? 19.663 43.214 -1.116 1.00 59.88 117 SER A O 1
ATOM 908 N N . ASP A 1 118 ? 20.321 42.237 0.802 1.00 69.00 118 ASP A N 1
ATOM 909 C CA . ASP A 1 118 ? 21.732 42.631 0.707 1.00 69.00 118 ASP A CA 1
ATOM 910 C C . ASP A 1 118 ? 22.533 41.586 -0.094 1.00 69.00 118 ASP A C 1
ATOM 912 O O . ASP A 1 118 ? 22.346 40.378 0.064 1.00 69.00 118 ASP A O 1
ATOM 916 N N . CYS A 1 119 ? 23.488 42.024 -0.917 1.00 61.22 119 CYS A N 1
ATOM 917 C CA . CYS A 1 119 ? 24.401 41.130 -1.622 1.00 61.22 119 CYS A CA 1
ATOM 918 C C . CYS A 1 119 ? 25.299 40.359 -0.638 1.00 61.22 119 CYS A C 1
ATOM 920 O O . CYS A 1 119 ? 26.133 40.952 0.044 1.00 61.22 119 CYS A O 1
ATOM 922 N N . TYR A 1 120 ? 25.221 39.026 -0.627 1.00 59.44 120 TYR A N 1
ATOM 923 C CA . TYR A 1 120 ? 26.027 38.182 0.270 1.00 59.44 120 TYR A CA 1
ATOM 924 C C . TYR A 1 120 ? 27.559 38.277 0.079 1.00 59.44 120 TYR A C 1
ATOM 926 O O . TYR A 1 120 ? 28.283 37.840 0.968 1.00 59.44 120 TYR A O 1
ATOM 934 N N . LYS A 1 121 ? 28.072 38.847 -1.031 1.00 66.69 121 LYS A N 1
ATOM 935 C CA . LYS A 1 121 ? 29.525 39.051 -1.253 1.00 66.69 121 LYS A CA 1
ATOM 936 C C . LYS A 1 121 ? 30.044 40.363 -0.637 1.00 66.69 121 LYS A C 1
ATOM 938 O O . LYS A 1 121 ? 31.155 40.380 -0.125 1.00 66.69 121 LYS A O 1
ATOM 943 N N . CYS A 1 122 ? 29.265 41.453 -0.673 1.00 72.25 122 CYS A N 1
ATOM 944 C CA . CYS A 1 122 ? 29.732 42.798 -0.276 1.00 72.25 122 CYS A CA 1
ATOM 945 C C . CYS A 1 122 ? 28.812 43.564 0.698 1.00 72.25 122 CYS A C 1
ATOM 947 O O . CYS A 1 122 ? 29.115 44.696 1.066 1.00 72.25 122 CYS A O 1
ATOM 949 N N . GLY A 1 123 ? 27.676 42.989 1.100 1.00 63.44 123 GLY A N 1
ATOM 950 C CA . GLY A 1 123 ? 26.725 43.577 2.051 1.00 63.44 123 GLY A CA 1
ATOM 951 C C . GLY A 1 123 ? 25.881 44.747 1.527 1.00 63.44 123 GLY A C 1
ATOM 952 O O . GLY A 1 123 ? 25.077 45.281 2.285 1.00 63.44 123 GLY A O 1
ATOM 953 N N . LYS A 1 124 ? 26.036 45.153 0.259 1.00 67.06 124 LYS A N 1
ATOM 954 C CA . LYS A 1 124 ? 25.281 46.259 -0.361 1.00 67.06 124 LYS A CA 1
ATOM 955 C C . LYS A 1 124 ? 23.990 45.738 -1.023 1.00 67.06 124 LYS A C 1
ATOM 957 O O . LYS A 1 124 ? 24.055 44.705 -1.690 1.00 67.06 124 LYS A O 1
ATOM 962 N N . PRO A 1 125 ? 22.836 46.418 -0.903 1.00 69.06 125 PRO A N 1
ATOM 963 C CA . PRO A 1 125 ? 21.609 46.027 -1.600 1.00 69.06 125 PRO A CA 1
ATOM 964 C C . PRO A 1 125 ? 21.673 46.301 -3.116 1.00 69.06 125 PRO A C 1
ATOM 966 O O . PRO A 1 125 ? 22.611 46.918 -3.622 1.00 69.06 125 PRO A O 1
ATOM 969 N N . GLY A 1 126 ? 20.659 45.835 -3.852 1.00 67.06 126 GLY A N 1
ATOM 970 C CA . GLY A 1 126 ? 20.461 46.143 -5.280 1.00 67.06 126 GLY A CA 1
ATOM 971 C C . GLY A 1 126 ? 21.101 45.171 -6.280 1.00 67.06 126 GLY A C 1
ATOM 972 O O . GLY A 1 126 ? 20.891 45.319 -7.479 1.00 67.06 126 GLY A O 1
ATOM 973 N N . HIS A 1 127 ? 21.841 44.156 -5.824 1.00 77.00 127 HIS A N 1
ATOM 974 C CA . HIS A 1 127 ? 22.347 43.071 -6.673 1.00 77.00 127 HIS A CA 1
ATOM 975 C C . HIS A 1 127 ? 22.551 41.775 -5.871 1.00 77.00 127 HIS A C 1
ATOM 977 O O . HIS A 1 127 ? 22.597 41.791 -4.642 1.00 77.00 127 HIS A O 1
ATOM 983 N N . ILE A 1 128 ? 22.685 40.642 -6.569 1.00 70.44 128 ILE A N 1
ATOM 984 C CA . ILE A 1 128 ? 23.012 39.338 -5.968 1.00 70.44 128 ILE A CA 1
ATOM 985 C C . ILE A 1 128 ? 24.509 39.028 -6.090 1.00 70.44 128 ILE A C 1
ATOM 987 O O . ILE A 1 128 ? 25.177 39.523 -6.997 1.00 70.44 128 ILE A O 1
ATOM 991 N N . ALA A 1 129 ? 25.027 38.144 -5.231 1.00 69.12 129 ALA A N 1
ATOM 992 C CA . ALA A 1 129 ? 26.457 37.810 -5.146 1.00 69.12 129 ALA A CA 1
ATOM 993 C C . ALA A 1 129 ? 27.102 37.358 -6.473 1.00 69.12 129 ALA A C 1
ATOM 995 O O . ALA A 1 129 ? 28.283 37.613 -6.692 1.00 69.12 129 ALA A O 1
ATOM 996 N N . ARG A 1 130 ? 26.325 36.743 -7.378 1.00 64.12 130 ARG A N 1
ATOM 997 C CA . ARG A 1 130 ? 26.771 36.324 -8.720 1.00 64.12 130 ARG A CA 1
ATOM 998 C C . ARG A 1 130 ? 27.119 37.494 -9.652 1.00 64.12 130 ARG A C 1
ATOM 1000 O O . ARG A 1 130 ? 27.906 37.308 -10.571 1.00 64.12 130 ARG A O 1
ATOM 1007 N N . ASN A 1 131 ? 26.562 38.677 -9.396 1.00 62.06 131 ASN A N 1
ATOM 1008 C CA . ASN A 1 131 ? 26.719 39.884 -10.213 1.00 62.06 131 ASN A CA 1
ATOM 1009 C C . ASN A 1 131 ? 27.510 40.970 -9.450 1.00 62.06 131 ASN A C 1
ATOM 1011 O O . ASN A 1 131 ? 27.316 42.162 -9.675 1.00 62.06 131 ASN A O 1
ATOM 1015 N N . CYS A 1 132 ? 28.330 40.569 -8.472 1.00 73.94 132 CYS A N 1
ATOM 1016 C CA . CYS A 1 132 ? 29.084 41.481 -7.619 1.00 73.94 132 CYS A CA 1
ATOM 1017 C C . CYS A 1 132 ? 30.502 41.699 -8.167 1.00 73.94 132 CYS A C 1
ATOM 1019 O O . CYS A 1 132 ? 31.347 40.805 -8.081 1.00 73.94 132 CYS A O 1
ATOM 1021 N N . ASN A 1 133 ? 30.745 42.903 -8.692 1.00 69.44 133 ASN A N 1
ATOM 1022 C CA . ASN A 1 133 ? 32.016 43.303 -9.308 1.00 69.44 133 ASN A CA 1
ATOM 1023 C C . ASN A 1 133 ? 33.089 43.775 -8.302 1.00 69.44 133 ASN A C 1
ATOM 1025 O O . ASN A 1 133 ? 34.204 44.073 -8.718 1.00 69.44 133 ASN A O 1
ATOM 1029 N N . ASP A 1 134 ? 32.778 43.844 -7.002 1.00 67.69 134 ASP A N 1
ATOM 1030 C CA . ASP A 1 134 ? 33.776 44.109 -5.957 1.00 67.69 134 ASP A CA 1
ATOM 1031 C C . ASP A 1 134 ? 34.553 42.817 -5.650 1.00 67.69 134 ASP A C 1
ATOM 1033 O O . ASP A 1 134 ? 33.941 41.803 -5.293 1.00 67.69 134 ASP A O 1
ATOM 1037 N N . ASP A 1 135 ? 35.885 42.841 -5.717 1.00 52.94 135 ASP A N 1
ATOM 1038 C CA . ASP A 1 135 ? 36.724 41.769 -5.171 1.00 52.94 135 ASP A CA 1
ATOM 1039 C C . ASP A 1 135 ? 37.091 42.032 -3.706 1.00 52.94 135 ASP A C 1
ATOM 1041 O O . ASP A 1 135 ? 37.530 43.117 -3.342 1.00 52.94 135 ASP A O 1
ATOM 1045 N N . TYR A 1 136 ? 36.824 41.013 -2.879 1.00 52.62 136 TYR A N 1
ATOM 1046 C CA . TYR A 1 136 ? 37.018 40.898 -1.426 1.00 52.62 136 TYR A CA 1
ATOM 1047 C C . TYR A 1 136 ? 37.427 42.173 -0.659 1.00 52.62 136 TYR A C 1
ATOM 1049 O O . TYR A 1 136 ? 38.547 42.295 -0.168 1.00 52.62 136 TYR A O 1
ATOM 1057 N N . GLY A 1 137 ? 36.467 43.084 -0.468 1.00 39.84 137 GLY A N 1
ATOM 1058 C CA . GLY A 1 137 ? 36.606 44.215 0.452 1.00 39.84 137 GLY A CA 1
ATOM 1059 C C . GLY A 1 137 ? 36.578 43.792 1.929 1.00 39.84 137 GLY A C 1
ATOM 1060 O O . GLY A 1 137 ? 35.845 42.878 2.318 1.00 39.84 137 GLY A O 1
ATOM 1061 N N . GLU A 1 138 ? 37.335 44.507 2.765 1.00 40.53 138 GLU A N 1
ATOM 1062 C CA . GLU A 1 138 ? 37.716 44.153 4.150 1.00 40.53 138 GLU A CA 1
ATOM 1063 C C . GLU A 1 138 ? 36.574 44.020 5.187 1.00 40.53 138 GLU A C 1
ATOM 1065 O O . GLU A 1 138 ? 36.834 43.730 6.351 1.00 40.53 138 GLU A O 1
ATOM 1070 N N . ASN A 1 139 ? 35.303 44.181 4.800 1.00 44.84 139 ASN A N 1
ATOM 1071 C CA . ASN A 1 139 ? 34.136 44.098 5.693 1.00 44.84 139 ASN A CA 1
ATOM 1072 C C . ASN A 1 139 ? 33.121 43.018 5.270 1.00 44.84 139 ASN A C 1
ATOM 1074 O O . ASN A 1 139 ? 31.908 43.236 5.231 1.00 44.84 139 ASN A O 1
ATOM 1078 N N . SER A 1 140 ? 33.613 41.813 4.976 1.00 38.56 140 SER A N 1
ATOM 1079 C CA . SER A 1 140 ? 32.757 40.632 4.798 1.00 38.56 140 SER A CA 1
ATOM 1080 C C . SER A 1 140 ? 32.146 40.188 6.137 1.00 38.56 140 SER A C 1
ATOM 1082 O O . SER A 1 140 ? 32.871 39.890 7.089 1.00 38.56 140 SER A O 1
ATOM 1084 N N . ARG A 1 141 ? 30.808 40.104 6.220 1.00 40.09 141 ARG A N 1
ATOM 1085 C CA . ARG A 1 141 ? 30.087 39.606 7.410 1.00 40.09 141 ARG A CA 1
ATOM 1086 C C . ARG A 1 141 ? 30.482 38.143 7.687 1.00 40.09 141 ARG A C 1
ATOM 1088 O O . ARG A 1 141 ? 30.032 37.242 6.985 1.00 40.09 141 ARG A O 1
ATOM 1095 N N . LYS A 1 142 ? 31.297 37.902 8.723 1.00 41.72 142 LYS A N 1
ATOM 1096 C CA . LYS A 1 142 ? 31.613 36.550 9.224 1.00 41.72 142 LYS A CA 1
ATOM 1097 C C . LYS A 1 142 ? 30.331 35.843 9.676 1.00 41.72 142 LYS A C 1
ATOM 1099 O O . LYS A 1 142 ? 29.692 36.287 10.625 1.00 41.72 142 LYS A O 1
ATOM 1104 N N . GLY A 1 143 ? 29.996 34.727 9.033 1.00 29.81 143 GLY A N 1
ATOM 1105 C CA . GLY A 1 143 ? 28.974 33.784 9.486 1.00 29.81 143 GLY A CA 1
ATOM 1106 C C . GLY A 1 143 ? 29.596 32.406 9.703 1.00 29.81 143 GLY A C 1
ATOM 1107 O O . GLY A 1 143 ? 30.272 31.903 8.811 1.00 29.81 143 GLY A O 1
ATOM 1108 N N . GLY A 1 144 ? 29.364 31.809 10.875 1.00 32.09 144 GLY A N 1
ATOM 1109 C CA . GLY A 1 144 ? 29.911 30.503 11.265 1.00 32.09 144 GLY A CA 1
ATOM 1110 C C . GLY A 1 144 ? 30.986 30.594 12.356 1.00 32.09 144 GLY A C 1
ATOM 1111 O O . GLY A 1 144 ? 31.904 31.408 12.284 1.00 32.09 144 GLY A O 1
ATOM 1112 N N . SER A 1 145 ? 30.832 29.763 13.387 1.00 42.34 145 SER A N 1
ATOM 1113 C CA . SER A 1 145 ? 31.726 29.618 14.546 1.00 42.34 145 SER A CA 1
ATOM 1114 C C . SER A 1 145 ? 33.145 29.186 14.159 1.00 42.34 145 SER A C 1
ATOM 1116 O O . SER A 1 145 ? 33.265 28.333 13.289 1.00 42.34 145 SER A O 1
ATOM 1118 N N . ASN A 1 146 ? 34.161 29.728 14.853 1.00 45.97 146 ASN A N 1
ATOM 1119 C CA . ASN A 1 146 ? 35.601 29.403 14.813 1.00 45.97 146 ASN A CA 1
ATOM 1120 C C . ASN A 1 146 ? 36.156 28.858 13.484 1.00 45.97 146 ASN A C 1
ATOM 1122 O O . ASN A 1 146 ? 35.929 27.712 13.116 1.00 45.97 146 ASN A O 1
ATOM 1126 N N . GLY A 1 147 ? 36.971 29.675 12.803 1.00 53.66 147 GLY A N 1
ATOM 1127 C CA . GLY A 1 147 ? 37.597 29.367 11.508 1.00 53.66 147 GLY A CA 1
ATOM 1128 C C . GLY A 1 147 ? 38.699 28.303 11.565 1.00 53.66 147 GLY A C 1
ATOM 1129 O O . GLY A 1 147 ? 39.854 28.590 11.249 1.00 53.66 147 GLY A O 1
ATOM 1130 N N . GLU A 1 148 ? 38.325 27.095 11.965 1.00 55.16 148 GLU A N 1
ATOM 1131 C CA . GLU A 1 148 ? 39.137 25.889 12.074 1.00 55.16 148 GLU A CA 1
ATOM 1132 C C . GLU A 1 148 ? 38.845 24.950 10.896 1.00 55.16 148 GLU A C 1
ATOM 1134 O O . GLU A 1 148 ? 37.716 24.817 10.422 1.00 55.16 148 GLU A O 1
ATOM 1139 N N . CYS A 1 149 ? 39.881 24.288 10.386 1.00 57.97 149 CYS A N 1
ATOM 1140 C CA . CYS A 1 149 ? 39.749 23.342 9.291 1.00 57.97 149 CYS A CA 1
ATOM 1141 C C . CYS A 1 149 ? 38.948 22.108 9.738 1.00 57.97 149 CYS A C 1
ATOM 1143 O O . CYS A 1 149 ? 39.432 21.323 10.552 1.00 57.97 149 CYS A O 1
ATOM 1145 N N . TYR A 1 150 ? 37.781 21.869 9.130 1.00 54.41 150 TYR A N 1
ATOM 1146 C CA . TYR A 1 150 ? 36.893 20.729 9.430 1.00 54.41 150 TYR A CA 1
ATOM 1147 C C . TYR A 1 150 ? 37.531 19.327 9.327 1.00 54.41 150 TYR A C 1
ATOM 1149 O O . TYR A 1 150 ? 36.908 18.350 9.727 1.00 54.41 150 TYR A O 1
ATOM 1157 N N . LYS A 1 151 ? 38.753 19.207 8.787 1.00 59.84 151 LYS A N 1
ATOM 1158 C CA . LYS A 1 151 ? 39.510 17.948 8.702 1.00 59.84 151 LYS A CA 1
ATOM 1159 C C . LYS A 1 151 ? 40.514 17.757 9.854 1.00 59.84 151 LYS A C 1
ATOM 1161 O O . LYS A 1 151 ? 40.857 16.620 10.155 1.00 59.84 151 LYS A O 1
ATOM 1166 N N . CYS A 1 152 ? 41.013 18.832 10.476 1.00 69.75 152 CYS A N 1
ATOM 1167 C CA . CYS A 1 152 ? 42.111 18.753 11.458 1.00 69.75 152 CYS A CA 1
ATOM 1168 C C . CYS A 1 152 ? 42.015 19.715 12.662 1.00 69.75 152 CYS A C 1
ATOM 1170 O O . CYS A 1 152 ? 42.930 19.736 13.483 1.00 69.75 152 CYS A O 1
ATOM 1172 N N . GLY A 1 153 ? 40.964 20.536 12.768 1.00 59.03 153 GLY A N 1
ATOM 1173 C CA . GLY A 1 153 ? 40.741 21.477 13.879 1.00 59.03 153 GLY A CA 1
ATOM 1174 C C . GLY A 1 153 ? 41.702 22.675 13.941 1.00 59.03 153 GLY A C 1
ATOM 1175 O O . GLY A 1 153 ? 41.590 23.512 14.826 1.00 59.03 153 GLY A O 1
ATOM 1176 N N . LYS A 1 154 ? 42.662 22.796 13.015 1.00 65.56 154 LYS A N 1
ATOM 1177 C CA . LYS A 1 154 ? 43.634 23.904 12.992 1.00 65.56 154 LYS A CA 1
ATOM 1178 C C . LYS A 1 154 ? 43.087 25.071 12.169 1.00 65.56 154 LYS A C 1
ATOM 1180 O O . LYS A 1 154 ? 42.597 24.868 11.059 1.00 65.56 154 LYS A O 1
ATOM 1185 N N . SER A 1 155 ? 43.198 26.296 12.673 1.00 71.94 155 SER A N 1
ATOM 1186 C CA . SER A 1 155 ? 42.802 27.506 11.940 1.00 71.94 155 SER A CA 1
ATOM 1187 C C . SER A 1 155 ? 43.788 27.894 10.830 1.00 71.94 155 SER A C 1
ATOM 1189 O O . SER A 1 155 ? 44.950 27.491 10.845 1.00 71.94 155 SER A O 1
ATOM 1191 N N . GLY A 1 156 ? 43.335 28.717 9.878 1.00 60.75 156 GLY A N 1
ATOM 1192 C CA . GLY A 1 156 ? 44.180 29.313 8.827 1.00 60.75 156 GLY A CA 1
ATOM 1193 C C . GLY A 1 156 ? 44.117 28.642 7.449 1.00 60.75 156 GLY A C 1
ATOM 1194 O O . GLY A 1 156 ? 44.699 29.162 6.503 1.00 60.75 156 GLY A O 1
ATOM 1195 N N . HIS A 1 157 ? 43.384 27.536 7.299 1.00 74.31 157 HIS A N 1
ATOM 1196 C CA . HIS A 1 157 ? 43.102 26.905 6.004 1.00 74.31 157 HIS A CA 1
ATOM 1197 C C . HIS A 1 157 ? 41.730 26.209 6.016 1.00 74.31 157 HIS A C 1
ATOM 1199 O O . HIS A 1 157 ? 41.150 25.975 7.075 1.00 74.31 157 HIS A O 1
ATOM 1205 N N . ILE A 1 158 ? 41.207 25.874 4.834 1.00 69.25 158 ILE A N 1
ATOM 1206 C CA . ILE A 1 158 ? 39.965 25.097 4.670 1.00 69.25 158 ILE A CA 1
ATOM 1207 C C . ILE A 1 158 ? 40.274 23.622 4.391 1.00 69.25 158 ILE A C 1
ATOM 1209 O O . ILE A 1 158 ? 41.342 23.300 3.879 1.00 69.25 158 ILE A O 1
ATOM 1213 N N . ALA A 1 159 ? 39.310 22.727 4.635 1.00 63.53 159 ALA A N 1
ATOM 1214 C CA . ALA A 1 159 ? 39.473 21.272 4.486 1.00 63.53 159 ALA A CA 1
ATOM 1215 C C . ALA A 1 159 ? 39.974 20.800 3.104 1.00 63.53 159 ALA A C 1
ATOM 1217 O O . ALA A 1 159 ? 40.619 19.759 3.012 1.00 63.53 159 ALA A O 1
ATOM 1218 N N . LYS A 1 160 ? 39.720 21.579 2.042 1.00 59.88 160 LYS A N 1
ATOM 1219 C CA . LYS A 1 160 ? 40.211 21.322 0.677 1.00 59.88 160 LYS A CA 1
ATOM 1220 C C . LYS A 1 160 ? 41.730 21.515 0.521 1.00 59.88 160 LYS A C 1
ATOM 1222 O O . LYS A 1 160 ? 42.325 20.901 -0.355 1.00 59.88 160 LYS A O 1
ATOM 1227 N N . ASN A 1 161 ? 42.337 22.337 1.376 1.00 59.59 161 ASN A N 1
ATOM 1228 C CA . ASN A 1 161 ? 43.746 22.734 1.341 1.00 59.59 161 ASN A CA 1
ATOM 1229 C C . ASN A 1 161 ? 44.453 22.261 2.628 1.00 59.59 161 ASN A C 1
ATOM 1231 O O . ASN A 1 161 ? 45.163 23.029 3.273 1.00 59.59 161 ASN A O 1
ATOM 1235 N N . CYS A 1 162 ? 44.137 21.043 3.081 1.00 66.88 162 CYS A N 1
ATOM 1236 C CA . CYS A 1 162 ? 44.648 20.476 4.325 1.00 66.88 162 CYS A CA 1
ATOM 1237 C C . CYS A 1 162 ? 45.669 19.374 4.026 1.00 66.88 162 CYS A C 1
ATOM 1239 O O . CYS A 1 162 ? 45.294 18.241 3.709 1.00 66.88 162 CYS A O 1
ATOM 1241 N N . ASP A 1 163 ? 46.945 19.725 4.176 1.00 62.09 163 ASP A N 1
ATOM 1242 C CA . ASP A 1 163 ? 48.101 18.877 3.846 1.00 62.09 163 ASP A CA 1
ATOM 1243 C C . ASP A 1 163 ? 48.354 17.764 4.886 1.00 62.09 163 ASP A C 1
ATOM 1245 O O . ASP A 1 163 ? 49.227 16.914 4.716 1.00 62.09 163 ASP A O 1
ATOM 1249 N N . ASP A 1 164 ? 47.572 17.748 5.969 1.00 53.00 164 ASP A N 1
ATOM 1250 C CA . ASP A 1 164 ? 47.650 16.750 7.030 1.00 53.00 164 ASP A CA 1
ATOM 1251 C C . ASP A 1 164 ? 46.955 15.446 6.583 1.00 53.00 164 ASP A C 1
ATOM 1253 O O . ASP A 1 164 ? 45.728 15.377 6.404 1.00 53.00 164 ASP A O 1
ATOM 1257 N N . PHE A 1 165 ? 47.757 14.400 6.365 1.00 43.59 165 PHE A N 1
ATOM 1258 C CA . PHE A 1 165 ? 47.299 13.046 6.027 1.00 43.59 165 PHE A CA 1
ATOM 1259 C C . PHE A 1 165 ? 47.017 12.176 7.265 1.00 43.59 165 PHE A C 1
ATOM 1261 O O . PHE A 1 165 ? 46.586 11.032 7.119 1.00 43.59 165 PHE A O 1
ATOM 1268 N N . SER A 1 166 ? 47.185 12.713 8.480 1.00 40.22 166 SER A N 1
ATOM 1269 C CA . SER A 1 166 ? 46.822 12.036 9.731 1.00 40.22 166 SER A CA 1
ATOM 1270 C C . SER A 1 166 ? 45.337 12.236 10.075 1.00 40.22 166 SER A C 1
ATOM 1272 O O . SER A 1 166 ? 44.952 12.929 11.013 1.00 40.22 166 SER A O 1
ATOM 1274 N N . GLY A 1 167 ? 44.462 11.627 9.270 1.00 30.02 167 GLY A N 1
ATOM 1275 C CA . GLY A 1 167 ? 43.031 11.597 9.562 1.00 30.02 167 GLY A CA 1
ATOM 1276 C C . GLY A 1 167 ? 42.743 10.746 10.798 1.00 30.02 167 GLY A C 1
ATOM 1277 O O . GLY A 1 167 ? 42.656 9.525 10.683 1.00 30.02 167 GLY A O 1
ATOM 1278 N N . ASN A 1 168 ? 42.552 11.381 11.958 1.00 25.86 168 ASN A N 1
ATOM 1279 C CA . ASN A 1 168 ? 41.930 10.724 13.105 1.00 25.86 168 ASN A CA 1
ATOM 1280 C C . ASN A 1 168 ? 40.517 10.295 12.701 1.00 25.86 168 ASN A C 1
ATOM 1282 O O . ASN A 1 168 ? 39.607 11.116 12.572 1.00 25.86 168 ASN A O 1
ATOM 1286 N N . TYR A 1 169 ? 40.363 8.993 12.482 1.00 27.17 169 TYR A N 1
ATOM 1287 C CA . TYR A 1 169 ? 39.079 8.346 12.298 1.00 27.17 169 TYR A CA 1
ATOM 1288 C C . TYR A 1 169 ? 38.338 8.451 13.633 1.00 27.17 169 TYR A C 1
ATOM 1290 O O . TYR A 1 169 ? 38.616 7.691 14.560 1.00 27.17 169 TYR A O 1
ATOM 1298 N N . TYR A 1 170 ? 37.450 9.439 13.760 1.00 26.77 170 TYR A N 1
ATOM 1299 C CA . TYR A 1 170 ? 36.517 9.486 14.878 1.00 26.77 170 TYR A CA 1
ATOM 1300 C C . TYR A 1 170 ? 35.547 8.321 14.715 1.00 26.77 170 TYR A C 1
ATOM 1302 O O . TYR A 1 170 ? 34.560 8.409 13.986 1.00 26.77 170 TYR A O 1
ATOM 1310 N N . ASP A 1 171 ? 35.890 7.220 15.376 1.00 29.28 171 ASP A N 1
ATOM 1311 C CA . ASP A 1 171 ? 34.991 6.113 15.647 1.00 29.28 171 ASP A CA 1
ATOM 1312 C C . ASP A 1 171 ? 33.774 6.666 16.395 1.00 29.28 171 ASP A C 1
ATOM 1314 O O . ASP A 1 171 ? 33.850 7.027 17.568 1.00 29.28 171 ASP A O 1
ATOM 1318 N N . SER A 1 172 ? 32.660 6.810 15.680 1.00 29.25 172 SER A N 1
ATOM 1319 C CA . SER A 1 172 ? 31.388 7.283 16.221 1.00 29.25 172 SER A CA 1
ATOM 1320 C C . SER A 1 172 ? 30.577 6.129 16.816 1.00 29.25 172 SER A C 1
ATOM 1322 O O . SER A 1 172 ? 29.371 6.006 16.590 1.00 29.25 172 SER A O 1
ATOM 1324 N N . GLN A 1 173 ? 31.242 5.294 17.618 1.00 30.34 173 GLN A N 1
ATOM 1325 C CA . GLN A 1 173 ? 30.569 4.497 18.633 1.00 30.34 173 GLN A CA 1
ATOM 1326 C C . GLN A 1 173 ? 30.323 5.341 19.893 1.00 30.34 173 GLN A C 1
ATOM 1328 O O . GLN A 1 173 ? 31.209 6.009 20.412 1.00 30.34 173 GLN A O 1
ATOM 1333 N N . GLU A 1 174 ? 29.088 5.223 20.385 1.00 27.00 174 GLU A N 1
ATOM 1334 C CA . GLU A 1 174 ? 28.520 5.795 21.614 1.00 27.00 174 GLU A CA 1
ATOM 1335 C C . GLU A 1 174 ? 27.937 7.227 21.593 1.00 27.00 174 GLU A C 1
ATOM 1337 O O . GLU A 1 174 ? 28.411 8.161 20.956 1.00 27.00 174 GLU A O 1
ATOM 1342 N N . CYS A 1 175 ? 26.874 7.366 22.399 1.00 22.39 175 CYS A N 1
ATOM 1343 C CA . CYS A 1 175 ? 26.174 8.593 22.794 1.00 22.39 175 CYS A CA 1
ATOM 1344 C C . CYS A 1 175 ? 25.312 9.347 21.758 1.00 22.39 175 CYS A C 1
ATOM 1346 O O . CYS A 1 175 ? 25.430 10.557 21.589 1.00 22.39 175 CYS A O 1
ATOM 1348 N N . TYR A 1 176 ? 24.226 8.694 21.332 1.00 23.38 176 TYR A N 1
ATOM 1349 C CA . TYR A 1 176 ? 22.901 9.260 21.637 1.00 23.38 176 TYR A CA 1
ATOM 1350 C C . TYR A 1 176 ? 22.177 8.342 22.628 1.00 23.38 176 TYR A C 1
ATOM 1352 O O . TYR A 1 176 ? 21.824 7.211 22.301 1.00 23.38 176 TYR A O 1
ATOM 1360 N N . LYS A 1 177 ? 21.990 8.810 23.870 1.00 24.56 177 LYS A N 1
ATOM 1361 C CA . LYS A 1 177 ? 21.259 8.058 24.900 1.00 24.56 177 LYS A CA 1
ATOM 1362 C C . LYS A 1 177 ? 19.768 8.053 24.568 1.00 24.56 177 LYS A C 1
ATOM 1364 O O . LYS A 1 177 ? 19.134 9.105 24.550 1.00 24.56 177 LYS A O 1
ATOM 1369 N N . ALA A 1 178 ? 19.219 6.866 24.334 1.00 27.91 178 ALA A N 1
ATOM 1370 C CA . ALA A 1 178 ? 17.791 6.675 24.138 1.00 27.91 178 ALA A CA 1
ATOM 1371 C C . ALA A 1 178 ? 17.032 6.886 25.458 1.00 27.91 178 ALA A C 1
ATOM 1373 O O . ALA A 1 178 ? 17.255 6.168 26.429 1.00 27.91 178 ALA A O 1
ATOM 1374 N N . LEU A 1 179 ? 16.115 7.854 25.475 1.00 28.55 179 LEU A N 1
ATOM 1375 C CA . LEU A 1 179 ? 15.113 8.021 26.533 1.00 28.55 179 LEU A CA 1
ATOM 1376 C C . LEU A 1 179 ? 13.867 8.690 25.930 1.00 28.55 179 LEU A C 1
ATOM 1378 O O . LEU A 1 179 ? 13.590 9.866 26.130 1.00 28.55 179 LEU A O 1
ATOM 1382 N N . THR A 1 180 ? 13.215 7.944 25.034 1.00 28.94 180 THR A N 1
ATOM 1383 C CA . THR A 1 180 ? 11.950 8.264 24.322 1.00 28.94 180 THR A CA 1
ATOM 1384 C C . THR A 1 180 ? 11.623 7.152 23.325 1.00 28.94 180 THR A C 1
ATOM 1386 O O . THR A 1 180 ? 10.462 6.801 23.141 1.00 28.94 180 THR A O 1
ATOM 1389 N N . LEU A 1 181 ? 12.651 6.587 22.679 1.00 26.89 181 LEU A N 1
ATOM 1390 C CA . LEU A 1 181 ? 12.447 5.677 21.554 1.00 26.89 181 LEU A CA 1
ATOM 1391 C C . LEU A 1 181 ? 11.996 4.273 21.974 1.00 26.89 181 LEU A C 1
ATOM 1393 O O . LEU A 1 181 ? 11.202 3.686 21.258 1.00 26.89 181 LEU A O 1
ATOM 1397 N N . ASP A 1 182 ? 12.429 3.746 23.123 1.00 28.80 182 ASP A N 1
ATOM 1398 C CA . ASP A 1 182 ? 12.162 2.340 23.477 1.00 28.80 182 ASP A CA 1
ATOM 1399 C C . ASP A 1 182 ? 10.688 2.077 23.849 1.00 28.80 182 ASP A C 1
ATOM 1401 O O . ASP A 1 182 ? 10.141 1.033 23.511 1.00 28.80 182 ASP A O 1
ATOM 1405 N N . LEU A 1 183 ? 9.990 3.060 24.436 1.00 31.12 183 LEU A N 1
ATOM 1406 C CA . LEU A 1 183 ? 8.549 2.962 24.711 1.00 31.12 183 LEU A CA 1
ATOM 1407 C C . LEU A 1 183 ? 7.713 3.065 23.420 1.00 31.12 183 LEU A C 1
ATOM 1409 O O . LEU A 1 183 ? 6.714 2.365 23.263 1.00 31.12 183 LEU A O 1
ATOM 1413 N N . ILE A 1 184 ? 8.157 3.890 22.463 1.00 29.38 184 ILE A N 1
ATOM 1414 C CA . ILE A 1 184 ? 7.533 4.006 21.138 1.00 29.38 184 ILE A CA 1
ATOM 1415 C C . ILE A 1 184 ? 7.830 2.754 20.304 1.00 29.38 184 ILE A C 1
ATOM 1417 O O . ILE A 1 184 ? 6.903 2.189 19.745 1.00 29.38 184 ILE A O 1
ATOM 1421 N N . ILE A 1 185 ? 9.062 2.237 20.301 1.00 32.06 185 ILE A N 1
ATOM 1422 C CA . ILE A 1 185 ? 9.426 0.947 19.689 1.00 32.06 185 ILE A CA 1
ATOM 1423 C C . ILE A 1 185 ? 8.600 -0.185 20.303 1.00 32.06 185 ILE A C 1
ATOM 1425 O O . ILE A 1 185 ? 8.110 -1.060 19.587 1.00 32.06 185 ILE A O 1
ATOM 1429 N N . LYS A 1 186 ? 8.370 -0.158 21.621 1.00 32.38 186 LYS A N 1
ATOM 1430 C CA . LYS A 1 186 ? 7.533 -1.159 22.278 1.00 32.38 186 LYS A CA 1
ATOM 1431 C C . LYS A 1 186 ? 6.051 -1.063 21.881 1.00 32.38 186 LYS A C 1
ATOM 1433 O O . LYS A 1 186 ? 5.421 -2.118 21.823 1.00 32.38 186 LYS A O 1
ATOM 1438 N N . LEU A 1 187 ? 5.543 0.119 21.519 1.00 29.12 187 LEU A N 1
ATOM 1439 C CA . LEU A 1 187 ? 4.171 0.355 21.036 1.00 29.12 187 LEU A CA 1
ATOM 1440 C C . LEU A 1 187 ? 3.974 0.271 19.507 1.00 29.12 187 LEU A C 1
ATOM 1442 O O . LEU A 1 187 ? 2.850 0.043 19.072 1.00 29.12 187 LEU A O 1
ATOM 1446 N N . VAL A 1 188 ? 5.017 0.479 18.700 1.00 34.28 188 VAL A N 1
ATOM 1447 C CA . VAL A 1 188 ? 4.911 0.697 17.241 1.00 34.28 188 VAL A CA 1
ATOM 1448 C C . VAL A 1 188 ? 5.591 -0.397 16.424 1.00 34.28 188 VAL A C 1
ATOM 1450 O O . VAL A 1 188 ? 5.135 -0.707 15.330 1.00 34.28 188 VAL A O 1
ATOM 1453 N N . THR A 1 189 ? 6.699 -0.957 16.902 1.00 29.31 189 THR A N 1
ATOM 1454 C CA . THR A 1 189 ? 7.733 -1.397 15.966 1.00 29.31 189 THR A CA 1
ATOM 1455 C C . THR A 1 189 ? 7.880 -2.908 15.883 1.00 29.31 189 THR A C 1
ATOM 1457 O O . THR A 1 189 ? 8.299 -3.572 16.835 1.00 29.31 189 THR A O 1
ATOM 1460 N N . ALA A 1 190 ? 7.644 -3.427 14.676 1.00 25.81 190 ALA A N 1
ATOM 1461 C CA . ALA A 1 190 ? 7.963 -4.797 14.302 1.00 25.81 190 ALA A CA 1
ATOM 1462 C C . ALA A 1 190 ? 9.068 -4.876 13.222 1.00 25.81 190 ALA A C 1
ATOM 1464 O O . ALA A 1 190 ? 9.047 -5.731 12.333 1.00 25.81 190 ALA A O 1
ATOM 1465 N N . VAL A 1 191 ? 10.051 -3.971 13.317 1.00 24.48 191 VAL A N 1
ATOM 1466 C CA . VAL A 1 191 ? 11.078 -3.673 12.305 1.00 24.48 191 VAL A CA 1
ATOM 1467 C C . VAL A 1 191 ? 12.290 -3.006 12.995 1.00 24.48 191 VAL A C 1
ATOM 1469 O O . VAL A 1 191 ? 12.133 -2.039 13.711 1.00 24.48 191 VAL A O 1
ATOM 1472 N N . VAL A 1 192 ? 13.561 -3.367 12.840 1.00 24.34 192 VAL A N 1
ATOM 1473 C CA . VAL A 1 192 ? 14.244 -4.332 11.976 1.00 24.34 192 VAL A CA 1
ATOM 1474 C C . VAL A 1 192 ? 15.686 -4.455 12.470 1.00 24.34 192 VAL A C 1
ATOM 1476 O O . VAL A 1 192 ? 16.144 -3.636 13.258 1.00 24.34 192 VAL A O 1
ATOM 1479 N N . VAL A 1 193 ? 16.424 -5.415 11.920 1.00 24.42 193 VAL A N 1
ATOM 1480 C CA . VAL A 1 193 ? 17.768 -5.233 11.333 1.00 24.42 193 VAL A CA 1
ATOM 1481 C C . VAL A 1 193 ? 18.183 -6.599 10.803 1.00 24.42 193 VAL A C 1
ATOM 1483 O O . VAL A 1 193 ? 18.168 -7.592 11.527 1.00 24.42 193 VAL A O 1
ATOM 1486 N N . CYS A 1 194 ? 18.579 -6.657 9.534 1.00 23.45 194 CYS A N 1
ATOM 1487 C CA . CYS A 1 194 ? 19.482 -7.701 9.075 1.00 23.45 194 CYS A CA 1
ATOM 1488 C C . CYS A 1 194 ? 20.857 -7.063 8.897 1.00 23.45 194 CYS A C 1
ATOM 1490 O O . CYS A 1 194 ? 21.109 -6.448 7.867 1.00 23.45 194 CYS A O 1
ATOM 1492 N N . GLN A 1 195 ? 21.710 -7.197 9.914 1.00 25.59 195 GLN A N 1
ATOM 1493 C CA . GLN A 1 195 ? 23.166 -7.261 9.777 1.00 25.59 195 GLN A CA 1
ATOM 1494 C C . GLN A 1 195 ? 23.797 -7.722 11.106 1.00 25.59 195 GLN A C 1
ATOM 1496 O O . GLN A 1 195 ? 23.911 -6.959 12.053 1.00 25.59 195 GLN A O 1
ATOM 1501 N N . ASN A 1 196 ? 24.183 -9.004 11.103 1.00 26.56 196 ASN A N 1
ATOM 1502 C CA . ASN A 1 196 ? 25.259 -9.679 11.849 1.00 26.56 196 ASN A CA 1
ATOM 1503 C C . ASN A 1 196 ? 25.349 -9.625 13.395 1.00 26.56 196 ASN A C 1
ATOM 1505 O O . ASN A 1 196 ? 25.485 -8.570 13.996 1.00 26.56 196 ASN A O 1
ATOM 1509 N N . ASP A 1 197 ? 25.457 -10.821 14.004 1.00 23.72 197 ASP A N 1
ATOM 1510 C CA . ASP A 1 197 ? 26.569 -11.179 14.918 1.00 23.72 197 ASP A CA 1
ATOM 1511 C C . ASP A 1 197 ? 26.689 -12.713 15.142 1.00 23.72 197 ASP A C 1
ATOM 1513 O O . ASP A 1 197 ? 25.690 -13.437 15.136 1.00 23.72 197 ASP A O 1
ATOM 1517 N N . CYS A 1 198 ? 27.919 -13.214 15.353 1.00 25.69 198 CYS A N 1
ATOM 1518 C CA . CYS A 1 198 ? 28.352 -14.618 15.144 1.00 25.69 198 CYS A CA 1
ATOM 1519 C C . CYS A 1 198 ? 29.388 -15.088 16.199 1.00 25.69 198 CYS A C 1
ATOM 1521 O O . CYS A 1 198 ? 30.185 -14.288 16.653 1.00 25.69 198 CYS A O 1
ATOM 1523 N N . THR A 1 199 ? 29.550 -16.351 16.625 1.00 29.27 199 THR A N 1
ATOM 1524 C CA . THR A 1 199 ? 28.932 -17.659 16.297 1.00 29.27 199 THR A CA 1
ATOM 1525 C C . THR A 1 199 ? 29.226 -18.658 17.441 1.00 29.27 199 THR A C 1
ATOM 1527 O O . THR A 1 199 ? 30.347 -18.655 17.945 1.00 29.27 199 THR A O 1
ATOM 1530 N N . LYS A 1 200 ? 28.306 -19.570 17.828 1.00 32.38 200 LYS A N 1
ATOM 1531 C CA . LYS A 1 200 ? 28.640 -20.759 18.662 1.00 32.38 200 LYS A CA 1
ATOM 1532 C C . LYS A 1 200 ? 27.804 -22.008 18.341 1.00 32.38 200 LYS A C 1
ATOM 1534 O O . LYS A 1 200 ? 26.589 -21.993 18.494 1.00 32.38 200 LYS A O 1
ATOM 1539 N N . GLY A 1 201 ? 28.505 -23.099 18.009 1.00 38.78 201 GLY A N 1
ATOM 1540 C CA . GLY A 1 201 ? 28.055 -24.495 18.099 1.00 38.78 201 GLY A CA 1
ATOM 1541 C C . GLY A 1 201 ? 26.857 -24.898 17.234 1.00 38.78 201 GLY A C 1
ATOM 1542 O O . GLY A 1 201 ? 25.720 -24.842 17.698 1.00 38.78 201 GLY A O 1
ATOM 1543 N N . GLN A 1 202 ? 27.108 -25.432 16.031 1.00 49.59 202 GLN A N 1
ATOM 1544 C CA . GLN A 1 202 ? 26.082 -26.219 15.340 1.00 49.59 202 GLN A CA 1
ATOM 1545 C C . GLN A 1 202 ? 25.718 -27.437 16.202 1.00 49.59 202 GLN A C 1
ATOM 1547 O O . GLN A 1 202 ? 26.545 -28.302 16.495 1.00 49.59 202 GLN A O 1
ATOM 1552 N N . LYS A 1 203 ? 24.460 -27.466 16.635 1.00 50.75 203 LYS A N 1
ATOM 1553 C CA . LYS A 1 203 ? 23.816 -28.637 17.222 1.00 50.75 203 LYS A CA 1
ATOM 1554 C C . LYS A 1 203 ? 23.232 -29.462 16.084 1.00 50.75 203 LYS A C 1
ATOM 1556 O O . LYS A 1 203 ? 22.673 -28.893 15.148 1.00 50.75 203 LYS A O 1
ATOM 1561 N N . CYS A 1 204 ? 23.334 -30.780 16.181 1.00 48.25 204 CYS A N 1
ATOM 1562 C CA . CYS A 1 204 ? 22.687 -31.694 15.258 1.00 48.25 204 CYS A CA 1
ATOM 1563 C C . CYS A 1 204 ? 21.179 -31.392 15.211 1.00 48.25 204 CYS A C 1
ATOM 1565 O O . CYS A 1 204 ? 20.523 -31.319 16.252 1.00 48.25 204 CYS A O 1
ATOM 1567 N N . TYR A 1 205 ? 20.624 -31.198 14.012 1.00 51.59 205 TYR A N 1
ATOM 1568 C CA . TYR A 1 205 ? 19.208 -30.841 13.834 1.00 51.59 205 TYR A CA 1
ATOM 1569 C C . TYR A 1 205 ? 18.259 -31.973 14.250 1.00 51.59 205 TYR A C 1
ATOM 1571 O O . TYR A 1 205 ? 17.090 -31.708 14.508 1.00 51.59 205 TYR A O 1
ATOM 1579 N N . ASN A 1 206 ? 18.774 -33.202 14.337 1.00 56.69 206 ASN A N 1
ATOM 1580 C CA . ASN A 1 206 ? 18.026 -34.387 14.726 1.00 56.69 206 ASN A CA 1
ATOM 1581 C C . ASN A 1 206 ? 17.874 -34.495 16.258 1.00 56.69 206 ASN A C 1
ATOM 1583 O O . ASN A 1 206 ? 16.762 -34.480 16.773 1.00 56.69 206 ASN A O 1
ATOM 1587 N N . CYS A 1 207 ? 18.985 -34.511 17.006 1.00 65.19 207 CYS A N 1
ATOM 1588 C CA . CYS A 1 207 ? 18.970 -34.728 18.462 1.00 65.19 207 CYS A CA 1
ATOM 1589 C C . CYS A 1 207 ? 19.248 -33.484 19.327 1.00 65.19 207 CYS A C 1
ATOM 1591 O O . CYS A 1 207 ? 19.177 -33.540 20.553 1.00 65.19 207 CYS A O 1
ATOM 1593 N N . GLY A 1 208 ? 19.622 -32.348 18.732 1.00 53.06 208 GLY A N 1
ATOM 1594 C CA . GLY A 1 208 ? 19.949 -31.117 19.462 1.00 53.06 208 GLY A CA 1
ATOM 1595 C C . GLY A 1 208 ? 21.261 -31.148 20.260 1.00 53.06 208 GLY A C 1
ATOM 1596 O O . GLY A 1 208 ? 21.594 -30.149 20.907 1.00 53.06 208 GLY A O 1
ATOM 1597 N N . ARG A 1 209 ? 22.028 -32.245 20.211 1.00 56.97 209 ARG A N 1
ATOM 1598 C CA . ARG A 1 209 ? 23.365 -32.356 20.818 1.00 56.97 209 ARG A CA 1
ATOM 1599 C C . ARG A 1 209 ? 24.433 -31.827 19.852 1.00 56.97 209 ARG A C 1
ATOM 1601 O O . ARG A 1 209 ? 24.262 -31.862 18.637 1.00 56.97 209 ARG A O 1
ATOM 1608 N N . SER A 1 210 ? 25.519 -31.272 20.382 1.00 64.62 210 SER A N 1
ATOM 1609 C CA . SER A 1 210 ? 26.644 -30.733 19.600 1.00 64.62 210 SER A CA 1
ATOM 1610 C C . SER A 1 210 ? 27.776 -31.754 19.484 1.00 64.62 210 SER A C 1
ATOM 1612 O O . SER A 1 210 ? 28.069 -32.425 20.470 1.00 64.62 210 SER A O 1
ATOM 1614 N N . GLY A 1 211 ? 28.439 -31.822 18.324 1.00 55.16 211 GLY A N 1
ATOM 1615 C CA . GLY A 1 211 ? 29.621 -32.673 18.103 1.00 55.16 211 GLY A CA 1
ATOM 1616 C C . GLY A 1 211 ? 29.600 -33.537 16.834 1.00 55.16 211 GLY A C 1
ATOM 1617 O O . GLY A 1 211 ? 30.611 -34.156 16.534 1.00 55.16 211 GLY A O 1
ATOM 1618 N N . HIS A 1 212 ? 28.489 -33.569 16.093 1.00 67.19 212 HIS A N 1
ATOM 1619 C CA . HIS A 1 212 ? 28.316 -34.321 14.840 1.00 67.19 212 HIS A CA 1
ATOM 1620 C C . HIS A 1 212 ? 27.289 -33.620 13.929 1.00 67.19 212 HIS A C 1
ATOM 1622 O O . HIS A 1 212 ? 26.477 -32.821 14.414 1.00 67.19 212 HIS A O 1
ATOM 1628 N N . LEU A 1 213 ? 27.301 -33.903 12.620 1.00 64.06 213 LEU A N 1
ATOM 1629 C CA . LEU A 1 213 ? 26.269 -33.427 11.685 1.00 64.06 213 LEU A CA 1
ATOM 1630 C C . LEU A 1 213 ? 25.029 -34.336 11.705 1.00 64.06 213 LEU A C 1
ATOM 1632 O O . LEU A 1 213 ? 25.110 -35.504 12.054 1.00 64.06 213 LEU A O 1
ATOM 1636 N N . SER A 1 214 ? 23.870 -33.854 11.243 1.00 65.06 214 SER A N 1
ATOM 1637 C CA . SER A 1 214 ? 22.624 -34.654 11.249 1.00 65.06 214 SER A CA 1
ATOM 1638 C C . SER A 1 214 ? 22.661 -35.938 10.414 1.00 65.06 214 SER A C 1
ATOM 1640 O O . SER A 1 214 ? 21.864 -36.836 10.655 1.00 65.06 214 SER A O 1
ATOM 1642 N N . ARG A 1 215 ? 23.582 -36.030 9.448 1.00 61.06 215 ARG A N 1
ATOM 1643 C CA . ARG A 1 215 ? 23.864 -37.239 8.651 1.00 61.06 215 ARG A CA 1
ATOM 1644 C C . ARG A 1 215 ? 24.767 -38.260 9.374 1.00 61.06 215 ARG A C 1
ATOM 1646 O O . ARG A 1 215 ? 24.937 -39.367 8.889 1.00 61.06 215 ARG A O 1
ATOM 1653 N N . GLU A 1 216 ? 25.368 -37.848 10.488 1.00 58.78 216 GLU A N 1
ATOM 1654 C CA . GLU A 1 216 ? 26.279 -38.588 11.377 1.00 58.78 216 GLU A CA 1
ATOM 1655 C C . GLU A 1 216 ? 25.624 -38.737 12.769 1.00 58.78 216 GLU A C 1
ATOM 1657 O O . GLU A 1 216 ? 26.294 -38.660 13.795 1.00 58.78 216 GLU A O 1
ATOM 1662 N N . CYS A 1 217 ? 24.289 -38.814 12.822 1.00 64.31 217 CYS A N 1
ATOM 1663 C CA . CYS A 1 217 ? 23.526 -38.853 14.065 1.00 64.31 217 CYS A CA 1
ATOM 1664 C C . CYS A 1 217 ? 22.974 -40.255 14.319 1.00 64.31 217 CYS A C 1
ATOM 1666 O O . CYS A 1 217 ? 22.098 -40.715 13.589 1.00 64.31 217 CYS A O 1
ATOM 1668 N N . ASP A 1 218 ? 23.444 -40.887 15.391 1.00 70.44 218 ASP A N 1
ATOM 1669 C CA . ASP A 1 218 ? 23.124 -42.278 15.739 1.00 70.44 218 ASP A CA 1
ATOM 1670 C C . ASP A 1 218 ? 21.722 -42.456 16.369 1.00 70.44 218 ASP A C 1
ATOM 1672 O O . ASP A 1 218 ? 21.322 -43.567 16.713 1.00 70.44 218 ASP A O 1
ATOM 1676 N N . GLU A 1 219 ? 20.968 -41.366 16.558 1.00 55.97 219 GLU A N 1
ATOM 1677 C CA . GLU A 1 219 ? 19.631 -41.373 17.166 1.00 55.97 219 GLU A CA 1
ATOM 1678 C C . GLU A 1 219 ? 18.513 -41.349 16.114 1.00 55.97 219 GLU A C 1
ATOM 1680 O O . GLU A 1 219 ? 18.576 -40.629 15.117 1.00 55.97 219 GLU A O 1
ATOM 1685 N N . ALA A 1 220 ? 17.444 -42.111 16.359 1.00 54.44 220 ALA A N 1
ATOM 1686 C CA . ALA A 1 220 ? 16.253 -42.108 15.511 1.00 54.44 220 ALA A CA 1
ATOM 1687 C C . ALA A 1 220 ? 15.573 -40.723 15.482 1.00 54.44 220 ALA A C 1
ATOM 1689 O O . ALA A 1 220 ? 15.685 -39.946 16.432 1.00 54.44 220 ALA A O 1
ATOM 1690 N N . GLN A 1 221 ? 14.865 -40.412 14.390 1.00 41.97 221 GLN A N 1
ATOM 1691 C CA . GLN A 1 221 ? 14.309 -39.075 14.161 1.00 41.97 221 GLN A CA 1
ATOM 1692 C C . GLN A 1 221 ? 13.277 -38.665 15.219 1.00 41.97 221 GLN A C 1
ATOM 1694 O O . GLN A 1 221 ? 12.144 -39.142 15.226 1.00 41.97 221 GLN A O 1
ATOM 1699 N N . GLY A 1 222 ? 13.671 -37.732 16.089 1.00 36.62 222 GLY A N 1
ATOM 1700 C CA . GLY A 1 222 ? 12.789 -37.113 17.071 1.00 36.62 222 GLY A CA 1
ATOM 1701 C C . GLY A 1 222 ? 11.928 -36.035 16.420 1.00 36.62 222 GLY A C 1
ATOM 1702 O O . GLY A 1 222 ? 12.407 -34.933 16.147 1.00 36.62 222 GLY A O 1
ATOM 1703 N N . SER A 1 223 ? 10.649 -36.331 16.194 1.00 33.47 223 SER A N 1
ATOM 1704 C CA . SER A 1 223 ? 9.675 -35.360 15.699 1.00 33.47 223 SER A CA 1
ATOM 1705 C C . SER A 1 223 ? 9.517 -34.202 16.687 1.00 33.47 223 SER A C 1
ATOM 1707 O O . SER A 1 223 ? 8.886 -34.347 17.734 1.00 33.47 223 SER A O 1
ATOM 1709 N N . LYS A 1 224 ? 10.047 -33.025 16.344 1.00 31.14 224 LYS A N 1
ATOM 1710 C CA . LYS A 1 224 ? 9.613 -31.784 16.990 1.00 31.14 224 LYS A CA 1
ATOM 1711 C C . LYS A 1 224 ? 8.262 -31.398 16.418 1.00 31.14 224 LYS A C 1
ATOM 1713 O O . LYS A 1 224 ? 8.177 -31.013 15.254 1.00 31.14 224 LYS A O 1
ATOM 1718 N N . GLU A 1 225 ? 7.232 -31.499 17.245 1.00 30.06 225 GLU A N 1
ATOM 1719 C CA . GLU A 1 225 ? 5.912 -30.957 16.947 1.00 30.06 225 GLU A CA 1
ATOM 1720 C C . GLU A 1 225 ? 6.042 -29.449 16.691 1.00 30.06 225 GLU A C 1
ATOM 1722 O O . GLU A 1 225 ? 6.412 -28.671 17.574 1.00 30.06 225 GLU A O 1
ATOM 1727 N N . GLY A 1 226 ? 5.796 -29.036 15.448 1.00 31.59 226 GLY A N 1
ATOM 1728 C CA . GLY A 1 226 ? 5.585 -27.633 15.124 1.00 31.59 226 GLY A CA 1
ATOM 1729 C C . GLY A 1 226 ? 4.181 -27.237 15.562 1.00 31.59 226 GLY A C 1
ATOM 1730 O O . GLY A 1 226 ? 3.222 -27.931 15.226 1.00 31.59 226 GLY A O 1
ATOM 1731 N N . HIS A 1 227 ? 4.049 -26.130 16.292 1.00 28.81 227 HIS A N 1
ATOM 1732 C CA . HIS A 1 227 ? 2.734 -25.565 16.578 1.00 28.81 227 HIS A CA 1
ATOM 1733 C C . HIS A 1 227 ? 2.116 -24.999 15.291 1.00 28.81 227 HIS A C 1
ATOM 1735 O O . HIS A 1 227 ? 2.820 -24.515 14.401 1.00 28.81 227 HIS A O 1
ATOM 1741 N N . ILE A 1 228 ? 0.792 -25.082 15.182 1.00 29.75 228 ILE A N 1
ATOM 1742 C CA . ILE A 1 228 ? 0.047 -24.570 14.027 1.00 29.75 228 ILE A CA 1
ATOM 1743 C C . ILE A 1 228 ? -0.073 -23.043 14.172 1.00 29.75 228 ILE A C 1
ATOM 1745 O O . ILE A 1 228 ? -0.074 -22.528 15.286 1.00 29.75 228 ILE A O 1
ATOM 1749 N N . ARG A 1 229 ? -0.191 -22.309 13.056 1.00 32.59 229 ARG A N 1
ATOM 1750 C CA . ARG A 1 229 ? -0.222 -20.830 12.978 1.00 32.59 229 ARG A CA 1
ATOM 1751 C C . ARG A 1 229 ? -1.126 -20.138 14.016 1.00 32.59 229 ARG A C 1
ATOM 1753 O O . ARG A 1 229 ? -0.771 -19.070 14.496 1.00 32.59 229 ARG A O 1
ATOM 1760 N N . ARG A 1 230 ? -2.247 -20.766 14.394 1.00 31.61 230 ARG A N 1
ATOM 1761 C CA . ARG A 1 230 ? -3.186 -20.299 15.434 1.00 31.61 230 ARG A CA 1
ATOM 1762 C C . ARG A 1 230 ? -2.552 -20.152 16.825 1.00 31.61 230 ARG A C 1
ATOM 1764 O O . ARG A 1 230 ? -2.987 -19.318 17.607 1.00 31.61 230 ARG A O 1
ATOM 1771 N N . ASP A 1 231 ? -1.548 -20.966 17.127 1.00 31.69 231 ASP A N 1
ATOM 1772 C CA . ASP A 1 231 ? -0.944 -21.087 18.454 1.00 31.69 231 ASP A CA 1
ATOM 1773 C C . ASP A 1 231 ? 0.430 -20.368 18.515 1.00 31.69 231 ASP A C 1
ATOM 1775 O O . ASP A 1 231 ? 1.259 -20.658 19.379 1.00 31.69 231 ASP A O 1
ATOM 1779 N N . CYS A 1 232 ? 0.702 -19.445 17.578 1.00 34.81 232 CYS A N 1
ATOM 1780 C CA . CYS A 1 232 ? 1.947 -18.678 17.523 1.00 34.81 232 CYS A CA 1
ATOM 1781 C C . CYS A 1 232 ? 1.959 -17.552 18.585 1.00 34.81 232 CYS A C 1
ATOM 1783 O O . CYS A 1 232 ? 1.102 -16.669 18.522 1.00 34.81 232 CYS A O 1
ATOM 1785 N N . PRO A 1 233 ? 2.922 -17.510 19.532 1.00 35.28 233 PRO A N 1
ATOM 1786 C CA . PRO A 1 233 ? 2.885 -16.559 20.655 1.00 35.28 233 PRO A CA 1
ATOM 1787 C C . PRO A 1 233 ? 3.091 -15.074 20.302 1.00 35.28 233 PRO A C 1
ATOM 1789 O O . PRO A 1 233 ? 3.004 -14.230 21.190 1.00 35.28 233 PRO A O 1
ATOM 1792 N N . GLU A 1 234 ? 3.433 -14.755 19.050 1.00 45.69 234 GLU A N 1
ATOM 1793 C CA . GLU A 1 234 ? 3.987 -13.451 18.643 1.00 45.69 234 GLU A CA 1
ATOM 1794 C C . GLU A 1 234 ? 2.993 -12.545 17.886 1.00 45.69 234 GLU A C 1
ATOM 1796 O O . GLU A 1 234 ? 3.282 -11.367 17.688 1.00 45.69 234 GLU A O 1
ATOM 1801 N N . ALA A 1 235 ? 1.817 -13.052 17.491 1.00 45.91 235 ALA A N 1
ATOM 1802 C CA . ALA A 1 235 ? 0.894 -12.348 16.586 1.00 45.91 235 ALA A CA 1
ATOM 1803 C C . ALA A 1 235 ? 0.097 -11.190 17.234 1.00 45.91 235 ALA A C 1
ATOM 1805 O O . ALA A 1 235 ? -0.511 -10.373 16.546 1.00 45.91 235 ALA A O 1
ATOM 1806 N N . ALA A 1 236 ? 0.116 -11.090 18.564 1.00 59.97 236 ALA A N 1
ATOM 1807 C CA . ALA A 1 236 ? -0.335 -9.919 19.305 1.00 59.97 236 ALA A CA 1
ATOM 1808 C C . ALA A 1 236 ? 0.647 -9.643 20.445 1.00 59.97 236 ALA A C 1
ATOM 1810 O O . ALA A 1 236 ? 1.063 -10.558 21.159 1.00 59.97 236 ALA A O 1
ATOM 1811 N N . LYS A 1 237 ? 1.022 -8.377 20.638 1.00 70.31 237 LYS A N 1
ATOM 1812 C CA . LYS A 1 237 ? 1.994 -8.004 21.666 1.00 70.31 237 LYS A CA 1
ATOM 1813 C C . LYS A 1 237 ? 1.311 -7.757 23.009 1.00 70.31 237 LYS A C 1
ATOM 1815 O O . LYS A 1 237 ? 0.405 -6.932 23.107 1.00 70.31 237 LYS A O 1
ATOM 1820 N N . LYS A 1 238 ? 1.783 -8.458 24.039 1.00 84.69 238 LYS A N 1
ATOM 1821 C CA . LYS A 1 238 ? 1.387 -8.242 25.434 1.00 84.69 238 LYS A CA 1
ATOM 1822 C C . LYS A 1 238 ? 2.092 -7.026 26.026 1.00 84.69 238 LYS A C 1
ATOM 1824 O O . LYS A 1 238 ? 3.266 -6.799 25.737 1.00 84.69 238 LYS A O 1
ATOM 1829 N N . TRP A 1 239 ? 1.406 -6.322 26.918 1.00 89.38 239 TRP A N 1
ATOM 1830 C CA . TRP A 1 239 ? 2.039 -5.503 27.947 1.00 89.38 239 TRP A CA 1
ATOM 1831 C C . TRP A 1 239 ? 2.525 -6.380 29.098 1.00 89.38 239 TRP A C 1
ATOM 1833 O O . TRP A 1 239 ? 1.837 -7.305 29.529 1.00 89.38 239 TRP A O 1
ATOM 1843 N N . THR A 1 240 ? 3.701 -6.057 29.619 1.00 92.12 240 THR A N 1
ATOM 1844 C CA . THR A 1 240 ? 4.272 -6.659 30.826 1.00 92.12 240 THR A CA 1
ATOM 1845 C C . THR A 1 240 ? 4.289 -5.656 31.982 1.00 92.12 240 THR A C 1
ATOM 1847 O O . THR A 1 240 ? 4.060 -4.462 31.787 1.00 92.12 240 THR A O 1
ATOM 1850 N N . LEU A 1 241 ? 4.581 -6.126 33.200 1.00 94.75 241 LEU A N 1
ATOM 1851 C CA . LEU A 1 241 ? 4.796 -5.235 34.349 1.00 94.75 241 LEU A CA 1
ATOM 1852 C C . LEU A 1 241 ? 5.959 -4.260 34.095 1.00 94.75 241 LEU A C 1
ATOM 1854 O O . LEU A 1 241 ? 5.824 -3.077 34.387 1.00 94.75 241 LEU A O 1
ATOM 1858 N N . GLU A 1 242 ? 7.036 -4.734 33.456 1.00 94.62 242 GLU A N 1
ATOM 1859 C CA . GLU A 1 242 ? 8.176 -3.908 33.030 1.00 94.62 242 GLU A CA 1
ATOM 1860 C C . GLU A 1 242 ? 7.708 -2.756 32.124 1.00 94.62 242 GLU A C 1
ATOM 1862 O O . GLU A 1 242 ? 8.077 -1.606 32.347 1.00 94.62 242 GLU A O 1
ATOM 1867 N N . ASP A 1 243 ? 6.834 -3.035 31.146 1.00 90.06 243 ASP A N 1
ATOM 1868 C CA . ASP A 1 243 ? 6.291 -2.022 30.225 1.00 90.06 243 ASP A CA 1
ATOM 1869 C C . ASP A 1 243 ? 5.466 -0.946 30.945 1.00 90.06 243 ASP A C 1
ATOM 1871 O O . ASP A 1 243 ? 5.558 0.231 30.593 1.00 90.06 243 ASP A O 1
ATOM 1875 N N . VAL A 1 244 ? 4.723 -1.315 31.995 1.00 93.50 244 VAL A N 1
ATOM 1876 C CA . VAL A 1 244 ? 4.007 -0.355 32.855 1.00 93.50 244 VAL A CA 1
ATOM 1877 C C . VAL A 1 244 ? 4.972 0.486 33.689 1.00 93.50 244 VAL A C 1
ATOM 1879 O O . VAL A 1 244 ? 4.777 1.696 33.788 1.00 93.50 244 VAL A O 1
ATOM 1882 N N . GLU A 1 245 ? 6.019 -0.120 34.249 1.00 94.19 245 GLU A N 1
ATOM 1883 C CA . GLU A 1 245 ? 7.046 0.580 35.030 1.00 94.19 245 GLU A CA 1
ATOM 1884 C C . GLU A 1 245 ? 7.820 1.593 34.171 1.00 94.19 245 GLU A C 1
ATOM 1886 O O . GLU A 1 245 ? 7.969 2.750 34.569 1.00 94.19 245 GLU A O 1
ATOM 1891 N N . MET A 1 246 ? 8.239 1.224 32.953 1.00 92.31 246 MET A N 1
ATOM 1892 C CA . MET A 1 246 ? 8.884 2.173 32.033 1.00 92.31 246 MET A CA 1
ATOM 1893 C C . MET A 1 246 ? 7.920 3.257 31.542 1.00 92.31 246 MET A C 1
ATOM 1895 O O . MET A 1 246 ? 8.346 4.398 31.370 1.00 92.31 246 MET A O 1
ATOM 1899 N N . ALA A 1 247 ? 6.643 2.934 31.304 1.00 90.38 247 ALA A N 1
ATOM 1900 C CA . ALA A 1 247 ? 5.643 3.927 30.911 1.00 90.38 247 ALA A CA 1
ATOM 1901 C C . ALA A 1 247 ? 5.408 4.958 32.024 1.00 90.38 247 ALA A C 1
ATOM 1903 O O . ALA A 1 247 ? 5.406 6.158 31.755 1.00 90.38 247 ALA A O 1
ATOM 1904 N N . GLU A 1 248 ? 5.277 4.510 33.275 1.00 91.12 248 GLU A N 1
ATOM 1905 C CA . GLU A 1 248 ? 5.172 5.382 34.447 1.00 91.12 248 GLU A CA 1
ATOM 1906 C C . GLU A 1 248 ? 6.436 6.233 34.624 1.00 91.12 248 GLU A C 1
ATOM 1908 O O . GLU A 1 248 ? 6.336 7.453 34.754 1.00 91.12 248 GLU A O 1
ATOM 1913 N N . GLN A 1 249 ? 7.626 5.626 34.554 1.00 91.25 249 GLN A N 1
ATOM 1914 C CA . GLN A 1 249 ? 8.894 6.349 34.654 1.00 91.25 249 GLN A CA 1
ATOM 1915 C C . GLN A 1 249 ? 9.013 7.417 33.559 1.00 91.25 249 GLN A C 1
ATOM 1917 O O . GLN A 1 249 ? 9.296 8.577 33.859 1.00 91.25 249 GLN A O 1
ATOM 1922 N N . PHE A 1 250 ? 8.747 7.059 32.303 1.00 90.75 250 PHE A N 1
ATOM 1923 C CA . PHE A 1 250 ? 8.778 7.987 31.177 1.00 90.75 250 PHE A CA 1
ATOM 1924 C C . PHE A 1 250 ? 7.790 9.146 31.367 1.00 90.75 250 PHE A C 1
ATOM 1926 O O . PHE A 1 250 ? 8.191 10.311 31.309 1.00 90.75 250 PHE A O 1
ATOM 1933 N N . LEU A 1 251 ? 6.522 8.843 31.661 1.00 89.31 251 LEU A N 1
ATOM 1934 C CA . LEU A 1 251 ? 5.469 9.851 31.795 1.00 89.31 251 LEU A CA 1
ATOM 1935 C C . LEU A 1 251 ? 5.623 10.716 33.054 1.00 89.31 251 LEU A C 1
ATOM 1937 O O . LEU A 1 251 ? 5.240 11.879 33.023 1.00 89.31 251 LEU A O 1
ATOM 1941 N N . SER A 1 252 ? 6.291 10.232 34.108 1.00 87.88 252 SER A N 1
ATOM 1942 C CA . SER A 1 252 ? 6.670 11.066 35.262 1.00 87.88 252 SER A CA 1
ATOM 1943 C C . SER A 1 252 ? 7.644 12.197 34.890 1.00 87.88 252 SER A C 1
ATOM 1945 O O . SER A 1 252 ? 7.600 13.283 35.469 1.00 87.88 252 SER A O 1
ATOM 1947 N N . THR A 1 253 ? 8.492 11.965 33.880 1.00 88.88 253 THR A N 1
ATOM 1948 C CA . THR A 1 253 ? 9.451 12.955 33.355 1.00 88.88 253 THR A CA 1
ATOM 1949 C C . THR A 1 253 ? 8.898 13.786 32.195 1.00 88.88 253 THR A C 1
ATOM 1951 O O . THR A 1 253 ? 9.467 14.822 31.862 1.00 88.88 253 THR A O 1
ATOM 1954 N N . HIS A 1 254 ? 7.778 13.370 31.596 1.00 88.62 254 HIS A N 1
ATOM 1955 C CA . HIS A 1 254 ? 6.992 14.205 30.692 1.00 88.62 254 HIS A CA 1
ATOM 1956 C C . HIS A 1 254 ? 6.056 15.078 31.533 1.00 88.62 254 HIS A C 1
ATOM 1958 O O . HIS A 1 254 ? 4.997 14.647 31.976 1.00 88.62 254 HIS A O 1
ATOM 1964 N N . ASN A 1 255 ? 6.456 16.317 31.785 1.00 83.25 255 ASN A N 1
ATOM 1965 C CA . ASN A 1 255 ? 5.656 17.289 32.522 1.00 83.25 255 ASN A CA 1
ATOM 1966 C C . ASN A 1 255 ? 5.925 18.703 31.987 1.00 83.25 255 ASN A C 1
ATOM 1968 O O . ASN A 1 255 ? 6.920 18.938 31.303 1.00 83.25 255 ASN A O 1
ATOM 1972 N N . ASP A 1 256 ? 5.030 19.647 32.275 1.00 79.94 256 ASP A N 1
ATOM 1973 C CA . ASP A 1 256 ? 5.194 21.066 31.917 1.00 79.94 256 ASP A CA 1
ATOM 1974 C C . ASP A 1 256 ? 5.944 21.875 33.001 1.00 79.94 256 ASP A C 1
ATOM 1976 O O . ASP A 1 256 ? 5.930 23.105 32.990 1.00 79.94 256 ASP A O 1
ATOM 1980 N N . ASN A 1 257 ? 6.647 21.181 33.907 1.00 77.50 257 ASN A N 1
ATOM 1981 C CA . ASN A 1 257 ? 7.224 21.642 35.180 1.00 77.50 257 ASN A CA 1
ATOM 1982 C C . ASN A 1 257 ? 6.215 21.939 36.309 1.00 77.50 257 ASN A C 1
ATOM 1984 O O . ASN A 1 257 ? 6.647 22.215 37.428 1.00 77.50 257 ASN A O 1
ATOM 1988 N N . TYR A 1 258 ? 4.903 21.842 36.065 1.00 79.75 258 TYR A N 1
ATOM 1989 C CA . TYR A 1 258 ? 3.856 22.093 37.069 1.00 79.75 258 TYR A CA 1
ATOM 1990 C C . TYR A 1 258 ? 2.888 20.911 37.238 1.00 79.75 258 TYR A C 1
ATOM 1992 O O . TYR A 1 258 ? 2.398 20.664 38.340 1.00 79.75 258 TYR A O 1
ATOM 2000 N N . THR A 1 259 ? 2.644 20.157 36.165 1.00 80.19 259 THR A N 1
ATOM 2001 C CA . THR A 1 259 ? 1.691 19.048 36.079 1.00 80.19 259 THR A CA 1
ATOM 2002 C C . THR A 1 259 ? 2.345 17.848 35.395 1.00 80.19 259 THR A C 1
ATOM 2004 O O . THR A 1 259 ? 2.781 17.934 34.245 1.00 80.19 259 THR A O 1
ATOM 2007 N N . ASN A 1 260 ? 2.383 16.703 36.081 1.00 80.38 260 ASN A N 1
ATOM 2008 C CA . ASN A 1 260 ? 2.830 15.441 35.484 1.00 80.38 260 ASN A CA 1
ATOM 2009 C C . ASN A 1 260 ? 1.856 14.977 34.395 1.00 80.38 260 ASN A C 1
ATOM 2011 O O . ASN A 1 260 ? 0.639 15.072 34.578 1.00 80.38 260 ASN A O 1
ATOM 2015 N N . PHE A 1 261 ? 2.368 14.429 33.288 1.00 86.94 261 PHE A N 1
ATOM 2016 C CA . PHE A 1 261 ? 1.502 13.861 32.260 1.00 86.94 261 PHE A CA 1
ATOM 2017 C C . PHE A 1 261 ? 0.718 12.665 32.835 1.00 86.94 261 PHE A C 1
ATOM 2019 O O . PHE A 1 261 ? 1.314 11.772 33.445 1.00 86.94 261 PHE A O 1
ATOM 2026 N N . PRO A 1 262 ? -0.616 12.619 32.673 1.00 87.56 262 PRO A N 1
ATOM 2027 C CA . PRO A 1 262 ? -1.434 11.593 33.304 1.00 87.56 262 PRO A CA 1
ATOM 2028 C C . PRO A 1 262 ? -1.184 10.215 32.679 1.00 87.56 262 PRO A C 1
ATOM 2030 O O . PRO A 1 262 ? -1.344 10.024 31.473 1.00 87.56 262 PRO A O 1
ATOM 2033 N N . PHE A 1 263 ? -0.868 9.228 33.520 1.00 90.62 263 PHE A N 1
ATOM 2034 C CA . PHE A 1 263 ? -0.778 7.822 33.133 1.00 90.62 263 PHE A CA 1
ATOM 2035 C C . PHE A 1 263 ? -1.782 6.985 33.926 1.00 90.62 263 PHE A C 1
ATOM 2037 O O . PHE A 1 263 ? -1.747 6.951 35.154 1.00 90.62 263 PHE A O 1
ATOM 2044 N N . HIS A 1 264 ? -2.671 6.274 33.231 1.00 91.62 264 HIS A N 1
ATOM 2045 C CA . HIS A 1 264 ? -3.712 5.464 33.867 1.00 91.62 264 HIS A CA 1
ATOM 2046 C C . HIS A 1 264 ? -3.194 4.066 34.265 1.00 91.62 264 HIS A C 1
ATOM 2048 O O . HIS A 1 264 ? -3.781 3.048 33.896 1.00 91.62 264 HIS A O 1
ATOM 2054 N N . LYS A 1 265 ? -2.083 4.021 35.014 1.00 93.81 265 LYS A N 1
ATOM 2055 C CA . LYS A 1 265 ? -1.336 2.813 35.419 1.00 93.81 265 LYS A CA 1
ATOM 2056 C C . LYS A 1 265 ? -2.221 1.637 35.838 1.00 93.81 265 LYS A C 1
ATOM 2058 O O . LYS A 1 265 ? -2.060 0.535 35.318 1.00 93.81 265 LYS A O 1
ATOM 2063 N N . GLU A 1 266 ? -3.199 1.889 36.704 1.00 96.00 266 GLU A N 1
ATOM 2064 C CA . GLU A 1 266 ? -4.106 0.858 37.224 1.00 96.00 266 GLU A CA 1
ATOM 2065 C C . GLU A 1 266 ? -4.901 0.132 36.128 1.00 96.00 266 GLU A C 1
ATOM 2067 O O . GLU A 1 266 ? -5.172 -1.054 36.264 1.00 96.00 266 GLU A O 1
ATOM 2072 N N . LEU A 1 267 ? -5.215 0.789 35.003 1.00 95.62 267 LEU A N 1
ATOM 2073 C CA . LEU A 1 267 ? -5.918 0.156 33.878 1.00 95.62 267 LEU A CA 1
ATOM 2074 C C . LEU A 1 267 ? -5.024 -0.869 33.172 1.00 95.62 267 LEU A C 1
ATOM 2076 O O . LEU A 1 267 ? -5.487 -1.952 32.817 1.00 95.62 267 LEU A O 1
ATOM 2080 N N . PHE A 1 268 ? -3.739 -0.540 33.010 1.00 95.00 268 PHE A N 1
ATOM 2081 C CA . PHE A 1 268 ? -2.746 -1.431 32.413 1.00 95.00 268 PHE A CA 1
ATOM 2082 C C . PHE A 1 268 ? -2.431 -2.607 33.340 1.00 95.00 268 PHE A C 1
ATOM 2084 O O . PHE A 1 268 ? -2.487 -3.754 32.905 1.00 95.00 268 PHE A O 1
ATOM 2091 N N . LEU A 1 269 ? -2.207 -2.355 34.636 1.00 97.50 269 LEU A N 1
ATOM 2092 C CA . LEU A 1 269 ? -2.052 -3.423 35.633 1.00 97.50 269 LEU A CA 1
ATOM 2093 C C . LEU A 1 269 ? -3.284 -4.341 35.686 1.00 97.50 269 LEU A C 1
ATOM 2095 O O . LEU A 1 269 ? -3.142 -5.564 35.777 1.00 97.50 269 LEU A O 1
ATOM 2099 N N . LYS A 1 270 ? -4.490 -3.769 35.576 1.00 97.25 270 LYS A N 1
ATOM 2100 C CA . LYS A 1 270 ? -5.744 -4.522 35.559 1.00 97.25 270 LYS A CA 1
ATOM 2101 C C . LYS A 1 270 ? -5.833 -5.454 34.352 1.00 97.25 270 LYS A C 1
ATOM 2103 O O . LYS A 1 270 ? -6.030 -6.646 34.563 1.00 97.25 270 LYS A O 1
ATOM 2108 N N . PHE A 1 271 ? -5.612 -4.984 33.120 1.00 95.31 271 PHE A N 1
ATOM 2109 C CA . PHE A 1 271 ? -5.678 -5.889 31.962 1.00 95.31 271 PHE A CA 1
ATOM 2110 C C . PHE A 1 271 ? -4.472 -6.833 31.837 1.00 95.31 271 PHE A C 1
ATOM 2112 O O . PHE A 1 271 ? -4.610 -7.913 31.267 1.00 95.31 271 PHE A O 1
ATOM 2119 N N . ILE A 1 272 ? -3.316 -6.512 32.432 1.00 96.00 272 ILE A N 1
ATOM 2120 C CA . ILE A 1 272 ? -2.229 -7.491 32.607 1.00 96.00 272 ILE A CA 1
ATOM 2121 C C . ILE A 1 272 ? -2.709 -8.683 33.440 1.00 96.00 272 ILE A C 1
ATOM 2123 O O . ILE A 1 272 ? -2.477 -9.831 33.065 1.00 96.00 272 ILE A O 1
ATOM 2127 N N . LYS A 1 273 ? -3.424 -8.418 34.537 1.00 97.31 273 LYS A N 1
ATOM 2128 C CA . LYS A 1 273 ? -3.970 -9.447 35.428 1.00 97.31 273 LYS A CA 1
ATOM 2129 C C . LYS A 1 273 ? -5.186 -10.175 34.843 1.00 97.31 273 LYS A C 1
ATOM 2131 O O . LYS A 1 273 ? -5.292 -11.388 34.993 1.00 97.31 273 LYS A O 1
ATOM 2136 N N . GLU A 1 274 ? -6.123 -9.443 34.248 1.00 96.19 274 GLU A N 1
ATOM 2137 C CA . GLU A 1 274 ? -7.431 -9.965 33.820 1.00 96.19 274 GLU A CA 1
ATOM 2138 C C . GLU A 1 274 ? -7.426 -10.512 32.388 1.00 96.19 274 GLU A C 1
ATOM 2140 O O . GLU A 1 274 ? -8.239 -11.377 32.075 1.00 96.19 274 GLU A O 1
ATOM 2145 N N . ASN A 1 275 ? -6.507 -10.045 31.537 1.00 93.69 275 ASN A N 1
ATOM 2146 C CA . ASN A 1 275 ? -6.450 -10.382 30.115 1.00 93.69 275 ASN A CA 1
ATOM 2147 C C . ASN A 1 275 ? -5.026 -10.734 29.629 1.00 93.69 275 ASN A C 1
ATOM 2149 O O . ASN A 1 275 ? -4.701 -10.550 28.458 1.00 93.69 275 ASN A O 1
ATOM 2153 N N . ASP A 1 276 ? -4.159 -11.227 30.526 1.00 93.69 276 ASP A N 1
ATOM 2154 C CA . ASP A 1 276 ? -2.818 -11.760 30.207 1.00 93.69 276 ASP A CA 1
ATOM 2155 C C . ASP A 1 276 ? -1.939 -10.779 29.393 1.00 93.69 276 ASP A C 1
ATOM 2157 O O . ASP A 1 276 ? -1.203 -11.147 28.476 1.00 93.69 276 ASP A O 1
ATOM 2161 N N . GLY A 1 277 ? -2.060 -9.484 29.701 1.00 89.38 277 GLY A N 1
ATOM 2162 C CA . GLY A 1 277 ? -1.316 -8.402 29.047 1.00 89.38 277 GLY A CA 1
ATOM 2163 C C . GLY A 1 277 ? -1.838 -8.004 27.666 1.00 89.38 277 GLY A C 1
ATOM 2164 O O . GLY A 1 277 ? -1.311 -7.064 27.073 1.00 89.38 277 GLY A O 1
ATOM 2165 N N . TYR A 1 278 ? -2.868 -8.662 27.141 1.00 89.00 278 TYR A N 1
ATOM 2166 C CA . TYR A 1 278 ? -3.517 -8.264 25.897 1.00 89.00 278 TYR A CA 1
ATOM 2167 C C . TYR A 1 278 ? -4.515 -7.129 26.132 1.00 89.00 278 TYR A C 1
ATOM 2169 O O . TYR A 1 278 ? -5.210 -7.102 27.148 1.00 89.00 278 TYR A O 1
ATOM 2177 N N . PHE A 1 279 ? -4.644 -6.217 25.167 1.00 91.31 279 PHE A N 1
ATOM 2178 C CA . PHE A 1 279 ? -5.648 -5.159 25.228 1.00 91.31 279 PHE A CA 1
ATOM 2179 C C . PHE A 1 279 ? -7.071 -5.758 25.241 1.00 91.31 279 PHE A C 1
ATOM 2181 O O . PHE A 1 279 ? -7.425 -6.503 24.326 1.00 91.31 279 PHE A O 1
ATOM 2188 N N . PRO A 1 280 ? -7.915 -5.430 26.235 1.00 95.31 280 PRO A N 1
ATOM 2189 C CA . PRO A 1 280 ? -9.300 -5.888 26.313 1.00 95.31 280 PRO A CA 1
ATOM 2190 C C . PRO A 1 280 ? -10.189 -5.040 25.394 1.00 95.31 280 PRO A C 1
ATOM 2192 O O . PRO A 1 280 ? -10.975 -4.191 25.816 1.00 95.31 280 PRO A O 1
ATOM 2195 N N . VAL A 1 281 ? -9.972 -5.232 24.095 1.00 93.56 281 VAL A N 1
ATOM 2196 C CA . VAL A 1 281 ? -10.698 -4.592 23.001 1.00 93.56 281 VAL A CA 1
ATOM 2197 C C . VAL A 1 281 ? -11.071 -5.652 21.965 1.00 93.56 281 VAL A C 1
ATOM 2199 O O . VAL A 1 281 ? -10.390 -6.672 21.821 1.00 93.56 281 VAL A O 1
ATOM 2202 N N . LYS A 1 282 ? -12.124 -5.380 21.198 1.00 94.00 282 LYS A N 1
ATOM 2203 C CA . LYS A 1 282 ? -12.480 -6.123 19.987 1.00 94.00 282 LYS A CA 1
ATOM 2204 C C . LYS A 1 282 ? -12.250 -5.216 18.780 1.00 94.00 282 LYS A C 1
ATOM 2206 O O . LYS A 1 282 ? -12.647 -4.050 18.805 1.00 94.00 282 LYS A O 1
ATOM 2211 N N . ILE A 1 283 ? -11.612 -5.738 17.736 1.00 91.81 283 ILE A N 1
ATOM 2212 C CA . ILE A 1 283 ? -11.409 -5.052 16.456 1.00 91.81 283 ILE A CA 1
ATOM 2213 C C . ILE A 1 283 ? -12.083 -5.876 15.365 1.00 91.81 283 ILE A C 1
ATOM 2215 O O . ILE A 1 283 ? -11.812 -7.068 15.216 1.00 91.81 283 ILE A O 1
ATOM 2219 N N . GLU A 1 284 ? -12.934 -5.223 14.584 1.00 90.38 284 GLU A N 1
ATOM 2220 C CA . GLU A 1 284 ? -13.599 -5.796 13.416 1.00 90.38 284 GLU A CA 1
ATOM 2221 C C . GLU A 1 284 ? -13.132 -5.057 12.164 1.00 90.38 284 GLU A C 1
ATOM 2223 O O . GLU A 1 284 ? -13.077 -3.831 12.170 1.00 90.38 284 GLU A O 1
ATOM 2228 N N . ALA A 1 285 ? -12.770 -5.766 11.095 1.00 89.62 285 ALA A N 1
ATOM 2229 C CA . ALA A 1 285 ? -12.210 -5.154 9.891 1.00 89.62 285 ALA A CA 1
ATOM 2230 C C . ALA A 1 285 ? -12.641 -5.865 8.602 1.00 89.62 285 ALA A C 1
ATOM 2232 O O . ALA A 1 285 ? -13.008 -7.041 8.609 1.00 89.62 285 ALA A O 1
ATOM 2233 N N . LEU A 1 286 ? -12.602 -5.139 7.481 1.00 86.69 286 LEU A N 1
ATOM 2234 C CA . LEU A 1 286 ? -12.810 -5.718 6.153 1.00 86.69 286 LEU A CA 1
ATOM 2235 C C . LEU A 1 286 ? -11.577 -6.563 5.771 1.00 86.69 286 LEU A C 1
ATOM 2237 O O . LEU A 1 286 ? -10.458 -6.129 6.051 1.00 86.69 286 LEU A O 1
ATOM 2241 N N . PRO A 1 287 ? -11.724 -7.696 5.057 1.00 87.12 287 PRO A N 1
ATOM 2242 C CA . PRO A 1 287 ? -10.582 -8.476 4.572 1.00 87.12 287 PRO A CA 1
ATOM 2243 C C . PRO A 1 287 ? -9.585 -7.636 3.757 1.00 87.12 287 PRO A C 1
ATOM 2245 O O . PRO A 1 287 ? -10.001 -6.764 2.989 1.00 87.12 287 PRO A O 1
ATOM 2248 N N . GLU A 1 288 ? -8.284 -7.915 3.849 1.00 84.94 288 GLU A N 1
ATOM 2249 C CA . GLU A 1 288 ? -7.270 -7.196 3.058 1.00 84.94 288 GLU A CA 1
ATOM 2250 C C . GLU A 1 288 ? -7.506 -7.348 1.544 1.00 84.94 288 GLU A C 1
ATOM 2252 O O . GLU A 1 288 ? -7.981 -8.377 1.066 1.00 84.94 288 GLU A O 1
ATOM 2257 N N . GLY A 1 289 ? -7.211 -6.316 0.757 1.00 84.75 289 GLY A N 1
ATOM 2258 C CA . GLY A 1 289 ? -7.535 -6.279 -0.674 1.00 84.75 289 GLY A CA 1
ATOM 2259 C C . GLY A 1 289 ? -9.016 -6.031 -0.982 1.00 84.75 289 GLY A C 1
ATOM 2260 O O . GLY A 1 289 ? -9.420 -6.042 -2.145 1.00 84.75 289 GLY A O 1
ATOM 2261 N N . THR A 1 290 ? -9.844 -5.785 0.036 1.00 87.81 290 THR A N 1
ATOM 2262 C CA . THR A 1 290 ? -11.211 -5.300 -0.168 1.00 87.81 290 THR A CA 1
ATOM 2263 C C . THR A 1 290 ? -11.188 -3.898 -0.780 1.00 87.81 290 THR A C 1
ATOM 2265 O O . THR A 1 290 ? -10.484 -3.002 -0.310 1.00 87.81 290 THR A O 1
ATOM 2268 N N . CYS A 1 291 ? -11.995 -3.700 -1.821 1.00 90.50 291 CYS A N 1
ATOM 2269 C CA . CYS A 1 291 ? -12.158 -2.418 -2.498 1.00 90.50 291 CYS A CA 1
ATOM 2270 C C . CYS A 1 291 ? -13.417 -1.706 -1.989 1.00 90.50 291 CYS A C 1
ATOM 2272 O O . CYS A 1 291 ? -14.505 -2.287 -1.969 1.00 90.50 291 CYS A O 1
ATOM 2274 N N . CYS A 1 292 ? -13.302 -0.444 -1.589 1.00 87.69 292 CYS A N 1
ATOM 2275 C CA . CYS A 1 292 ? -14.404 0.345 -1.039 1.00 87.69 292 CYS A CA 1
ATOM 2276 C C . CYS A 1 292 ? -14.333 1.803 -1.501 1.00 87.69 292 CYS A C 1
ATOM 2278 O O . CYS A 1 292 ? -13.264 2.327 -1.793 1.00 87.69 292 CYS A O 1
ATOM 2280 N N . HIS A 1 293 ? -15.474 2.479 -1.571 1.00 88.81 293 HIS A N 1
ATOM 2281 C CA . HIS A 1 293 ? -15.524 3.925 -1.813 1.00 88.81 293 HIS A CA 1
ATOM 2282 C C . HIS A 1 293 ? -15.366 4.684 -0.486 1.00 88.81 293 HIS A C 1
ATOM 2284 O O . HIS A 1 293 ? -15.413 4.077 0.590 1.00 88.81 293 HIS A O 1
ATOM 2290 N N . VAL A 1 294 ? -15.182 6.005 -0.536 1.00 86.12 294 VAL A N 1
ATOM 2291 C CA . VAL A 1 294 ? -15.074 6.828 0.682 1.00 86.12 294 VAL A CA 1
ATOM 2292 C C . VAL A 1 294 ? -16.339 6.706 1.544 1.00 86.12 294 VAL A C 1
ATOM 2294 O O . VAL A 1 294 ? -17.405 6.325 1.062 1.00 86.12 294 VAL A O 1
ATOM 2297 N N . HIS A 1 295 ? -16.236 6.997 2.840 1.00 85.75 295 HIS A N 1
ATOM 2298 C CA . HIS A 1 295 ? -17.328 6.798 3.807 1.00 85.75 295 HIS A CA 1
ATOM 2299 C C . HIS A 1 295 ? -17.771 5.326 4.008 1.00 85.75 295 HIS A C 1
ATOM 2301 O O . HIS A 1 295 ? -18.817 5.092 4.606 1.00 85.75 295 HIS A O 1
ATOM 2307 N N . THR A 1 296 ? -16.984 4.331 3.571 1.00 88.19 296 THR A N 1
ATOM 2308 C CA . THR A 1 296 ? -17.052 2.964 4.129 1.00 88.19 296 THR A CA 1
ATOM 2309 C C . THR A 1 296 ? -16.117 2.874 5.347 1.00 88.19 296 THR A C 1
ATOM 2311 O O . THR A 1 296 ? -14.939 3.210 5.206 1.00 88.19 296 THR A O 1
ATOM 2314 N N . PRO A 1 297 ? -16.573 2.406 6.523 1.00 89.44 297 PRO A N 1
ATOM 2315 C CA . PRO A 1 297 ? -15.684 2.045 7.619 1.00 89.44 297 PRO A CA 1
ATOM 2316 C C . PRO A 1 297 ? -14.934 0.762 7.246 1.00 89.44 297 PRO A C 1
ATOM 2318 O O . PRO A 1 297 ? -15.542 -0.270 6.975 1.00 89.44 297 PRO A O 1
ATOM 2321 N N . VAL A 1 298 ? -13.605 0.837 7.198 1.00 88.81 298 VAL A N 1
ATOM 2322 C CA . VAL A 1 298 ? -12.749 -0.323 6.888 1.00 88.81 298 VAL A CA 1
ATOM 2323 C C . VAL A 1 298 ? -12.388 -1.140 8.129 1.00 88.81 298 VAL A C 1
ATOM 2325 O O . VAL A 1 298 ? -12.083 -2.324 8.010 1.00 88.81 298 VAL A O 1
ATOM 2328 N N . TYR A 1 299 ? -12.489 -0.524 9.310 1.00 91.00 299 TYR A N 1
ATOM 2329 C CA . TYR A 1 299 ? -12.435 -1.193 10.603 1.00 91.00 299 TYR A CA 1
ATOM 2330 C C . TYR A 1 299 ? -13.308 -0.481 11.649 1.00 91.00 299 TYR A C 1
ATOM 2332 O O . TYR A 1 299 ? -13.706 0.674 11.471 1.00 91.00 299 TYR A O 1
ATOM 2340 N N . GLN A 1 300 ? -13.575 -1.177 12.748 1.00 91.56 300 GLN A N 1
ATOM 2341 C CA . GLN A 1 300 ? -14.165 -0.685 13.988 1.00 91.56 300 GLN A CA 1
ATOM 2342 C C . GLN A 1 300 ? -13.348 -1.213 15.171 1.00 91.56 300 GLN A C 1
ATOM 2344 O O . GLN A 1 300 ? -12.787 -2.306 15.107 1.00 91.56 300 GLN A O 1
ATOM 2349 N N . ILE A 1 301 ? -13.307 -0.449 16.261 1.00 93.38 301 ILE A N 1
ATOM 2350 C CA . ILE A 1 301 ? -12.746 -0.874 17.545 1.00 93.38 301 ILE A CA 1
ATOM 2351 C C . ILE A 1 301 ? -13.759 -0.581 18.654 1.00 93.38 301 ILE A C 1
ATOM 2353 O O . ILE A 1 301 ? -14.323 0.512 18.713 1.00 93.38 301 ILE A O 1
ATOM 2357 N N . THR A 1 302 ? -13.986 -1.559 19.526 1.00 95.88 302 THR A N 1
ATOM 2358 C CA . THR A 1 302 ? -14.919 -1.478 20.657 1.00 95.88 302 THR A CA 1
ATOM 2359 C C . THR A 1 302 ? -14.255 -1.989 21.931 1.00 95.88 302 THR A C 1
ATOM 2361 O O . THR A 1 302 ? -13.509 -2.967 21.888 1.00 95.88 302 THR A O 1
ATOM 2364 N N . ALA A 1 303 ? -14.558 -1.363 23.065 1.00 95.88 303 ALA A N 1
ATOM 2365 C CA . ALA A 1 303 ? -14.137 -1.799 24.394 1.00 95.88 303 ALA A CA 1
ATOM 2366 C C . ALA A 1 303 ? -15.243 -1.478 25.407 1.00 95.88 303 ALA A C 1
ATOM 2368 O O . ALA A 1 303 ? -16.011 -0.534 25.202 1.00 95.88 303 ALA A O 1
ATOM 2369 N N . GLU A 1 304 ? -15.327 -2.255 26.485 1.00 94.69 304 GLU A N 1
ATOM 2370 C CA . GLU A 1 304 ? -16.442 -2.204 27.436 1.00 94.69 304 GLU A CA 1
ATOM 2371 C C . GLU A 1 304 ? -16.014 -1.711 28.826 1.00 94.69 304 GLU A C 1
ATOM 2373 O O . GLU A 1 304 ? -14.874 -1.895 29.257 1.00 94.69 304 GLU A O 1
ATOM 2378 N N . GLY A 1 305 ? -16.947 -1.082 29.546 1.00 94.25 305 GLY A N 1
ATOM 2379 C CA . GLY A 1 305 ? -16.737 -0.618 30.919 1.00 94.25 305 GLY A CA 1
ATOM 2380 C C . GLY A 1 305 ? -15.527 0.311 31.070 1.00 94.25 305 GLY A C 1
ATOM 2381 O O . GLY A 1 305 ? -15.343 1.254 30.302 1.00 94.25 305 GLY A O 1
ATOM 2382 N N . GLU A 1 306 ? -14.687 0.031 32.066 1.00 93.81 306 GLU A N 1
ATOM 2383 C CA . GLU A 1 306 ? -13.473 0.805 32.368 1.00 93.81 306 GLU A CA 1
ATOM 2384 C C . GLU A 1 306 ? -12.422 0.766 31.245 1.00 93.81 306 GLU A C 1
ATOM 2386 O O . GLU A 1 306 ? -11.553 1.634 31.196 1.00 93.81 306 GLU A O 1
ATOM 2391 N N . TYR A 1 307 ? -12.511 -0.193 30.316 1.00 96.19 307 TYR A N 1
ATOM 2392 C CA . TYR A 1 307 ? -11.595 -0.323 29.182 1.00 96.19 307 TYR A CA 1
ATOM 2393 C C . TYR A 1 307 ? -11.950 0.584 27.996 1.00 96.19 307 TYR A C 1
ATOM 2395 O O . TYR A 1 307 ? -11.142 0.723 27.077 1.00 96.19 307 TYR A O 1
ATOM 2403 N N . ALA A 1 308 ? -13.100 1.268 28.025 1.00 94.31 308 ALA A N 1
ATOM 2404 C CA . ALA A 1 308 ? -13.527 2.203 26.980 1.00 94.31 308 ALA A CA 1
ATOM 2405 C C . ALA A 1 308 ? -12.452 3.226 26.525 1.00 94.31 308 ALA A C 1
ATOM 2407 O O . ALA A 1 308 ? -12.360 3.459 25.319 1.00 94.31 308 ALA A O 1
ATOM 2408 N N . PRO A 1 309 ? -11.584 3.806 27.387 1.00 92.50 309 PRO A N 1
ATOM 2409 C CA . PRO A 1 309 ? -10.523 4.722 26.946 1.00 92.50 309 PRO A CA 1
ATOM 2410 C C . PRO A 1 309 ? -9.499 4.104 25.978 1.00 92.50 309 PRO A C 1
ATOM 2412 O O . PRO A 1 309 ? -8.853 4.833 25.220 1.00 92.50 309 PRO A O 1
ATOM 2415 N N . LEU A 1 310 ? -9.355 2.772 25.961 1.00 92.00 310 LEU A N 1
ATOM 2416 C CA . LEU A 1 310 ? -8.388 2.077 25.107 1.00 92.00 310 LEU A CA 1
ATOM 2417 C C . LEU A 1 310 ? -8.719 2.187 23.611 1.00 92.00 310 LEU A C 1
ATOM 2419 O O . LEU A 1 310 ? -7.802 2.134 22.791 1.00 92.00 310 LEU A O 1
ATOM 2423 N N . VAL A 1 311 ? -9.987 2.421 23.238 1.00 92.44 311 VAL A N 1
ATOM 2424 C CA . VAL A 1 311 ? -10.361 2.621 21.822 1.00 92.44 311 VAL A CA 1
ATOM 2425 C C . VAL A 1 311 ? -9.697 3.871 21.235 1.00 92.44 311 VAL A C 1
ATOM 2427 O O . VAL A 1 311 ? -9.270 3.863 20.083 1.00 92.44 311 VAL A O 1
ATOM 2430 N N . THR A 1 312 ? -9.555 4.924 22.048 1.00 88.94 312 THR A N 1
ATOM 2431 C CA . THR A 1 312 ? -8.886 6.176 21.670 1.00 88.94 312 THR A CA 1
ATOM 2432 C C . THR A 1 312 ? -7.371 6.066 21.833 1.00 88.94 312 THR A C 1
ATOM 2434 O O . THR A 1 312 ? -6.635 6.597 21.009 1.00 88.94 312 THR A O 1
ATOM 2437 N N . PHE A 1 313 ? -6.882 5.334 22.844 1.00 89.44 313 PHE A N 1
ATOM 2438 C CA . PHE A 1 313 ? -5.447 5.052 23.003 1.00 89.44 313 PHE A CA 1
ATOM 2439 C C . PHE A 1 313 ? -4.852 4.389 21.748 1.00 89.44 313 PHE A C 1
ATOM 2441 O O . PHE A 1 313 ? -3.765 4.751 21.301 1.00 89.44 313 PHE A O 1
ATOM 2448 N N . LEU A 1 314 ? -5.598 3.462 21.139 1.00 87.44 314 LEU A N 1
ATOM 2449 C CA . LEU A 1 314 ? -5.192 2.750 19.928 1.00 87.44 314 LEU A CA 1
ATOM 2450 C C . LEU A 1 314 ? -5.489 3.514 18.617 1.00 87.44 314 LEU A C 1
ATOM 2452 O O . LEU A 1 314 ? -5.052 3.052 17.562 1.00 87.44 314 LEU A O 1
ATOM 2456 N N . GLU A 1 315 ? -6.156 4.685 18.644 1.00 87.94 315 GLU A N 1
ATOM 2457 C CA . GLU A 1 315 ? -6.467 5.477 17.431 1.00 87.94 315 GLU A CA 1
ATOM 2458 C C . GLU A 1 315 ? -5.198 5.778 16.625 1.00 87.94 315 GLU A C 1
ATOM 2460 O O . GLU A 1 315 ? -5.175 5.552 15.416 1.00 87.94 315 GLU A O 1
ATOM 2465 N N . THR A 1 316 ? -4.134 6.252 17.276 1.00 82.56 316 THR A N 1
ATOM 2466 C CA . THR A 1 316 ? -2.900 6.682 16.597 1.00 82.56 316 THR A CA 1
ATOM 2467 C C . THR A 1 316 ? -2.235 5.545 15.821 1.00 82.56 316 THR A C 1
ATOM 2469 O O . THR A 1 316 ? -1.823 5.754 14.682 1.00 82.56 316 THR A O 1
ATOM 2472 N N . LEU A 1 317 ? -2.166 4.348 16.415 1.00 81.25 317 LEU A N 1
ATOM 2473 C CA . LEU A 1 317 ? -1.566 3.160 15.800 1.00 81.25 317 LEU A CA 1
ATOM 2474 C C . LEU A 1 317 ? -2.452 2.623 14.675 1.00 81.25 317 LEU A C 1
ATOM 2476 O O . LEU A 1 317 ? -2.005 2.498 13.538 1.00 81.25 317 LEU A O 1
ATOM 2480 N N . LEU A 1 318 ? -3.735 2.381 14.961 1.00 82.31 318 LEU A N 1
ATOM 2481 C CA . LEU A 1 318 ? -4.665 1.818 13.981 1.00 82.31 318 LEU A CA 1
ATOM 2482 C C . LEU A 1 318 ? -4.895 2.756 12.792 1.00 82.31 318 LEU A C 1
ATOM 2484 O O . LEU A 1 318 ? -5.131 2.284 11.689 1.00 82.31 318 LEU A O 1
ATOM 2488 N N . THR A 1 319 ? -4.743 4.072 12.956 1.00 85.06 319 THR A N 1
ATOM 2489 C CA . THR A 1 319 ? -4.837 5.017 11.831 1.00 85.06 319 THR A CA 1
ATOM 2490 C C . THR A 1 319 ? -3.672 4.868 10.837 1.00 85.06 319 THR A C 1
ATOM 2492 O O . THR A 1 319 ? -3.840 5.243 9.677 1.00 85.06 319 THR A O 1
ATOM 2495 N N . MET A 1 320 ? -2.513 4.303 11.220 1.00 86.44 320 MET A N 1
ATOM 2496 C CA . MET A 1 320 ? -1.324 4.174 10.348 1.00 86.44 320 MET A CA 1
ATOM 2497 C C . MET A 1 320 ? -1.558 3.329 9.085 1.00 86.44 320 MET A C 1
ATOM 2499 O O . MET A 1 320 ? -0.879 3.538 8.079 1.00 86.44 320 MET A O 1
ATOM 2503 N N . ILE A 1 321 ? -2.580 2.468 9.089 1.00 84.56 321 ILE A N 1
ATOM 2504 C CA . ILE A 1 321 ? -3.076 1.705 7.926 1.00 84.56 321 ILE A CA 1
ATOM 2505 C C . ILE A 1 321 ? -3.435 2.584 6.710 1.00 84.56 321 ILE A C 1
ATOM 2507 O O . ILE A 1 321 ? -3.555 2.076 5.590 1.00 84.56 321 ILE A O 1
ATOM 2511 N N . TRP A 1 322 ? -3.564 3.908 6.902 1.00 91.31 322 TRP A N 1
ATOM 2512 C CA . TRP A 1 322 ? -3.659 4.879 5.812 1.00 91.31 322 TRP A CA 1
ATOM 2513 C C . TRP A 1 322 ? -2.532 4.693 4.793 1.00 91.31 322 TRP A C 1
ATOM 2515 O O . TRP A 1 322 ? -2.782 4.802 3.594 1.00 91.31 322 TRP A O 1
ATOM 2525 N N . TYR A 1 323 ? -1.308 4.412 5.252 1.00 93.44 323 TYR A N 1
ATOM 2526 C CA . TYR A 1 323 ? -0.118 4.383 4.407 1.00 93.44 323 TYR A CA 1
ATOM 2527 C C . TYR A 1 323 ? -0.155 3.241 3.381 1.00 93.44 323 TYR A C 1
ATOM 2529 O O . TYR A 1 323 ? -0.226 3.547 2.185 1.00 93.44 323 TYR A O 1
ATOM 2537 N N . PRO A 1 324 ? -0.199 1.953 3.780 1.00 91.75 324 PRO A N 1
ATOM 2538 C CA . PRO A 1 324 ? -0.267 0.856 2.819 1.00 91.75 324 PRO A CA 1
ATOM 2539 C C . PRO A 1 324 ? -1.531 0.914 1.952 1.00 91.75 324 PRO A C 1
ATOM 2541 O O . PRO A 1 324 ? -1.448 0.695 0.747 1.00 91.75 324 PRO A O 1
ATOM 2544 N N . SER A 1 325 ? -2.681 1.306 2.515 1.00 89.31 325 SER A N 1
ATOM 2545 C CA . SER A 1 325 ? -3.923 1.501 1.748 1.00 89.31 325 SER A CA 1
ATOM 2546 C C . SER A 1 325 ? -3.777 2.561 0.642 1.00 89.31 325 SER A C 1
ATOM 2548 O O . SER A 1 325 ? -4.256 2.379 -0.482 1.00 89.31 325 SER A O 1
ATOM 2550 N N . THR A 1 326 ? -3.064 3.658 0.923 1.00 94.25 326 THR A N 1
ATOM 2551 C CA . THR A 1 326 ? -2.812 4.727 -0.058 1.00 94.25 326 THR A CA 1
ATOM 2552 C C . THR A 1 326 ? -1.802 4.294 -1.119 1.00 94.25 326 THR A C 1
ATOM 2554 O O . THR A 1 326 ? -2.052 4.523 -2.301 1.00 94.25 326 THR A O 1
ATOM 2557 N N . VAL A 1 327 ? -0.706 3.621 -0.740 1.00 95.88 327 VAL A N 1
ATOM 2558 C CA . VAL A 1 327 ? 0.288 3.094 -1.698 1.00 95.88 327 VAL A CA 1
ATOM 2559 C C . VAL A 1 327 ? -0.346 2.062 -2.633 1.00 95.88 327 VAL A C 1
ATOM 2561 O O . VAL A 1 327 ? -0.189 2.151 -3.850 1.00 95.88 327 VAL A O 1
ATOM 2564 N N . ALA A 1 328 ? -1.121 1.124 -2.088 1.00 93.81 328 ALA A N 1
ATOM 2565 C CA . ALA A 1 328 ? -1.835 0.114 -2.860 1.00 93.81 328 ALA A CA 1
ATOM 2566 C C . ALA A 1 328 ? -2.836 0.746 -3.840 1.00 93.81 328 ALA A C 1
ATOM 2568 O O . ALA A 1 328 ? -2.846 0.412 -5.026 1.00 93.81 328 ALA A O 1
ATOM 2569 N N . THR A 1 329 ? -3.626 1.720 -3.374 1.00 93.81 329 THR A N 1
ATOM 2570 C CA . THR A 1 329 ? -4.565 2.463 -4.226 1.00 93.81 329 THR A CA 1
ATOM 2571 C C . THR A 1 329 ? -3.835 3.228 -5.335 1.00 93.81 329 THR A C 1
ATOM 2573 O O . THR A 1 329 ? -4.221 3.115 -6.498 1.00 93.81 329 THR A O 1
ATOM 2576 N N . LEU A 1 330 ? -2.762 3.965 -5.017 1.00 95.62 330 LEU A N 1
ATOM 2577 C CA . LEU A 1 330 ? -1.937 4.679 -6.001 1.00 95.62 330 LEU A CA 1
ATOM 2578 C C . LEU A 1 330 ? -1.374 3.717 -7.053 1.00 95.62 330 LEU A C 1
ATOM 2580 O O . LEU A 1 330 ? -1.506 3.959 -8.253 1.00 95.62 330 LEU A O 1
ATOM 2584 N N . SER A 1 331 ? -0.795 2.604 -6.602 1.00 96.75 331 SER A N 1
ATOM 2585 C CA . SER A 1 331 ? -0.245 1.572 -7.474 1.00 96.75 331 SER A CA 1
ATOM 2586 C C . SER A 1 331 ? -1.315 0.988 -8.396 1.00 96.75 331 SER A C 1
ATOM 2588 O O . SER A 1 331 ? -1.057 0.790 -9.580 1.00 96.75 331 SER A O 1
ATOM 2590 N N . ARG A 1 332 ? -2.535 0.746 -7.903 1.00 95.38 332 ARG A N 1
ATOM 2591 C CA . ARG A 1 332 ? -3.630 0.261 -8.750 1.00 95.38 332 ARG A CA 1
ATOM 2592 C C . ARG A 1 332 ? -4.114 1.303 -9.753 1.00 95.38 332 ARG A C 1
ATOM 2594 O O . ARG A 1 332 ? -4.416 0.937 -10.880 1.00 95.38 332 ARG A O 1
ATOM 2601 N N . ARG A 1 333 ? -4.127 2.593 -9.401 1.00 94.25 333 ARG A N 1
ATOM 2602 C CA . ARG A 1 333 ? -4.422 3.669 -10.366 1.00 94.25 333 ARG A CA 1
ATOM 2603 C C . ARG A 1 333 ? -3.387 3.750 -11.479 1.00 94.25 333 ARG A C 1
ATOM 2605 O O . ARG A 1 333 ? -3.765 3.972 -12.622 1.00 94.25 333 ARG A O 1
ATOM 2612 N N . ALA A 1 334 ? -2.111 3.545 -11.159 1.00 96.69 334 ALA A N 1
ATOM 2613 C CA . ALA A 1 334 ? -1.073 3.430 -12.176 1.00 96.69 334 ALA A CA 1
ATOM 2614 C C . ALA A 1 334 ? -1.283 2.184 -13.054 1.00 96.69 334 ALA A C 1
ATOM 2616 O O . ALA A 1 334 ? -1.142 2.283 -14.270 1.00 96.69 334 ALA A O 1
ATOM 2617 N N . ARG A 1 335 ? -1.704 1.049 -12.468 1.00 96.31 335 ARG A N 1
ATOM 2618 C CA . ARG A 1 335 ? -2.091 -0.143 -13.237 1.00 96.31 335 ARG A CA 1
ATOM 2619 C C . ARG A 1 335 ? -3.236 0.140 -14.199 1.00 96.31 335 ARG A C 1
ATOM 2621 O O . ARG A 1 335 ? -3.038 -0.114 -15.372 1.00 96.31 335 ARG A O 1
ATOM 2628 N N . ASP A 1 336 ? -4.354 0.714 -13.752 1.00 95.31 336 ASP A N 1
ATOM 2629 C CA . ASP A 1 336 ? -5.498 1.026 -14.629 1.00 95.31 336 ASP A CA 1
ATOM 2630 C C . ASP A 1 336 ? -5.076 1.858 -15.862 1.00 95.31 336 ASP A C 1
ATOM 2632 O O . ASP A 1 336 ? -5.538 1.606 -16.966 1.00 95.31 336 ASP A O 1
ATOM 2636 N N . ILE A 1 337 ? -4.171 2.829 -15.679 1.00 96.50 337 ILE A N 1
ATOM 2637 C CA . ILE A 1 337 ? -3.671 3.714 -16.749 1.00 96.50 337 ILE A CA 1
ATOM 2638 C C . ILE A 1 337 ? -2.760 2.973 -17.742 1.00 96.50 337 ILE A C 1
ATOM 2640 O O . ILE A 1 337 ? -2.802 3.246 -18.940 1.00 96.50 337 ILE A O 1
ATOM 2644 N N . ILE A 1 338 ? -1.921 2.056 -17.255 1.00 97.56 338 ILE A N 1
ATOM 2645 C CA . ILE A 1 338 ? -1.059 1.230 -18.112 1.00 97.56 338 ILE A CA 1
ATOM 2646 C C . ILE A 1 338 ? -1.890 0.144 -18.815 1.00 97.56 338 ILE A C 1
ATOM 2648 O O .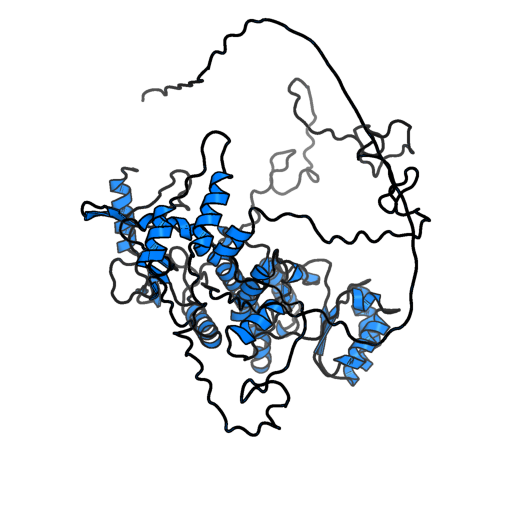 ILE A 1 338 ? -1.657 -0.120 -19.987 1.00 97.56 338 ILE A O 1
ATOM 2652 N N . GLU A 1 339 ? -2.860 -0.449 -18.115 1.00 96.31 339 GLU A N 1
ATOM 2653 C CA . GLU A 1 339 ? -3.783 -1.484 -18.600 1.00 96.31 339 GLU A CA 1
ATOM 2654 C C . GLU A 1 339 ? -4.629 -0.934 -19.766 1.00 96.31 339 GLU A C 1
ATOM 2656 O O . GLU A 1 339 ? -4.622 -1.533 -20.833 1.00 96.31 339 GLU A O 1
ATOM 2661 N N . GLU A 1 340 ? -5.185 0.281 -19.651 1.00 96.25 340 GLU A N 1
ATOM 2662 C CA . GLU A 1 340 ? -5.869 1.001 -20.749 1.00 96.25 340 GLU A CA 1
ATOM 2663 C C . GLU A 1 340 ? -4.960 1.201 -21.984 1.00 96.25 340 GLU A C 1
ATOM 2665 O O . GLU A 1 340 ? -5.361 0.962 -23.121 1.00 96.25 340 GLU A O 1
ATOM 2670 N N . ALA A 1 341 ? -3.692 1.583 -21.786 1.00 97.31 341 ALA A N 1
ATOM 2671 C CA . ALA A 1 341 ? -2.743 1.728 -22.895 1.00 97.31 341 ALA A CA 1
ATOM 2672 C C . ALA A 1 341 ? -2.288 0.382 -23.497 1.00 97.31 341 ALA 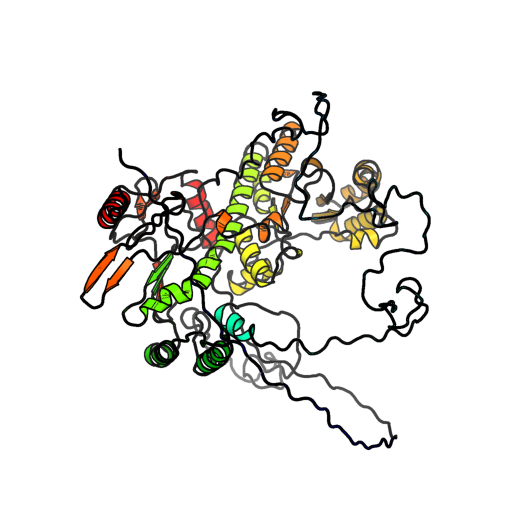A C 1
ATOM 2674 O O . ALA A 1 341 ? -1.877 0.342 -24.659 1.00 97.31 341 ALA A O 1
ATOM 2675 N N . PHE A 1 342 ? -2.349 -0.704 -22.721 1.00 97.62 342 PHE A N 1
ATOM 2676 C CA . PHE A 1 342 ? -2.087 -2.068 -23.175 1.00 97.62 342 PHE A CA 1
ATOM 2677 C C . PHE A 1 342 ? -3.248 -2.594 -24.021 1.00 97.62 342 PHE A C 1
ATOM 2679 O O . PHE A 1 342 ? -3.003 -3.020 -25.144 1.00 97.62 342 PHE A O 1
ATOM 2686 N N . GLU A 1 343 ? -4.490 -2.479 -23.542 1.00 96.62 343 GLU A N 1
ATOM 2687 C CA . GLU A 1 343 ? -5.711 -2.834 -24.287 1.00 96.62 343 GLU A CA 1
ATOM 2688 C C . GLU A 1 343 ? -5.772 -2.152 -25.669 1.00 96.62 343 GLU A C 1
ATOM 2690 O O . GLU A 1 343 ? -6.185 -2.770 -26.648 1.00 96.62 343 GLU A O 1
ATOM 2695 N N . ASP A 1 344 ? -5.300 -0.905 -25.768 1.00 96.19 344 ASP A N 1
ATOM 2696 C CA . ASP A 1 344 ? -5.269 -0.144 -27.022 1.00 96.19 344 ASP A CA 1
ATOM 2697 C C . ASP A 1 344 ? -4.130 -0.520 -27.994 1.00 96.19 344 ASP A C 1
ATOM 2699 O O . ASP A 1 344 ? -4.199 -0.142 -29.167 1.00 96.19 344 ASP A O 1
ATOM 2703 N N . THR A 1 345 ? -3.031 -1.140 -27.535 1.00 97.06 345 THR A N 1
ATOM 2704 C CA . THR A 1 345 ? -1.784 -1.209 -28.337 1.00 97.06 345 THR A CA 1
ATOM 2705 C C . THR A 1 345 ? -0.924 -2.468 -28.200 1.00 97.06 345 THR A C 1
ATOM 2707 O O . THR A 1 345 ? 0.132 -2.536 -28.837 1.00 97.06 345 THR A O 1
ATOM 2710 N N . VAL A 1 346 ? -1.293 -3.437 -27.365 1.00 96.94 346 VAL A N 1
ATOM 2711 C CA . VAL A 1 346 ? -0.491 -4.637 -27.079 1.00 96.94 346 VAL A CA 1
ATOM 2712 C C . VAL A 1 346 ? -1.302 -5.881 -27.428 1.00 96.94 346 VAL A C 1
ATOM 2714 O O . VAL A 1 346 ? -2.408 -6.062 -26.925 1.00 96.94 346 VAL A O 1
ATOM 2717 N N . ASP A 1 347 ? -0.739 -6.738 -28.279 1.00 95.44 347 ASP A N 1
ATOM 2718 C CA . ASP A 1 347 ? -1.342 -8.019 -28.650 1.00 95.44 347 ASP A CA 1
ATOM 2719 C C . ASP A 1 347 ? -1.437 -8.976 -27.440 1.00 95.44 347 ASP A C 1
ATOM 2721 O O . ASP A 1 347 ? -0.718 -8.839 -26.444 1.00 95.44 347 ASP A O 1
ATOM 2725 N N . GLU A 1 348 ? -2.338 -9.962 -27.509 1.00 94.25 348 GLU A N 1
ATOM 2726 C CA . GLU A 1 348 ? -2.651 -10.870 -26.389 1.00 94.25 348 GLU A CA 1
ATOM 2727 C C . GLU A 1 348 ? -1.411 -11.617 -25.853 1.00 94.25 348 GLU A C 1
ATOM 2729 O O . GLU A 1 348 ? -1.274 -11.822 -24.644 1.00 94.25 348 GLU A O 1
ATOM 2734 N N . ASP A 1 349 ? -0.465 -11.963 -26.729 1.00 94.19 349 ASP A N 1
ATOM 2735 C CA . ASP A 1 349 ? 0.790 -12.631 -26.374 1.00 94.19 349 ASP A CA 1
ATOM 2736 C C . ASP A 1 349 ? 1.798 -11.712 -25.661 1.00 94.19 349 ASP A C 1
ATOM 2738 O O . ASP A 1 349 ? 2.662 -12.207 -24.937 1.00 94.19 349 ASP A O 1
ATOM 2742 N N . GLY A 1 350 ? 1.662 -10.389 -25.789 1.00 93.19 350 GLY A N 1
ATOM 2743 C CA . GLY A 1 350 ? 2.422 -9.387 -25.039 1.00 93.19 350 GLY A CA 1
ATOM 2744 C C . GLY A 1 350 ? 1.830 -9.054 -23.664 1.00 93.19 350 GLY A C 1
ATOM 2745 O O . GLY A 1 350 ? 2.518 -8.477 -22.817 1.00 93.19 350 GLY A O 1
ATOM 2746 N N . TYR A 1 351 ? 0.578 -9.431 -23.384 1.00 94.06 351 TYR A N 1
ATOM 2747 C CA . TYR A 1 351 ? -0.164 -8.929 -22.217 1.00 94.06 351 TYR A CA 1
ATOM 2748 C C . TYR A 1 351 ? 0.422 -9.356 -20.856 1.00 94.06 351 TYR A C 1
ATOM 2750 O O . TYR A 1 351 ? 0.286 -8.637 -19.863 1.00 94.06 351 TYR A O 1
ATOM 2758 N N . PHE A 1 352 ? 1.159 -10.475 -20.797 1.00 92.88 352 PHE A N 1
ATOM 2759 C CA . PHE A 1 352 ? 1.871 -10.914 -19.581 1.00 92.88 352 PHE A CA 1
ATOM 2760 C C . PHE A 1 352 ? 2.866 -9.864 -19.055 1.00 92.88 352 PHE A C 1
ATOM 2762 O O . PHE A 1 352 ? 3.183 -9.838 -17.865 1.00 92.88 352 PHE A O 1
ATOM 2769 N N . LEU A 1 353 ? 3.348 -8.978 -19.931 1.00 94.19 353 LEU A N 1
ATOM 2770 C CA . LEU A 1 353 ? 4.286 -7.915 -19.593 1.00 94.19 353 LEU A CA 1
ATOM 2771 C C . LEU A 1 353 ? 3.688 -6.844 -18.675 1.00 94.19 353 LEU A C 1
ATOM 2773 O O . LEU A 1 353 ? 4.459 -6.097 -18.073 1.00 94.19 353 LEU A O 1
ATOM 2777 N N . LEU A 1 354 ? 2.356 -6.752 -18.568 1.00 94.94 354 LEU A N 1
ATOM 2778 C CA . LEU A 1 354 ? 1.656 -5.751 -17.760 1.00 94.94 354 LEU A CA 1
ATOM 2779 C C . LEU A 1 354 ? 2.064 -5.803 -16.278 1.00 94.94 354 LEU A C 1
ATOM 2781 O O . LEU A 1 354 ? 2.220 -4.759 -15.644 1.00 94.94 354 LEU A O 1
ATOM 2785 N N . GLU A 1 355 ? 2.299 -7.002 -15.731 1.00 93.12 355 GLU A N 1
ATOM 2786 C CA . GLU A 1 355 ? 2.638 -7.189 -14.312 1.00 93.12 355 GLU A CA 1
ATOM 2787 C C . GLU A 1 355 ? 3.984 -6.564 -13.907 1.00 93.12 355 GLU A C 1
ATOM 2789 O O . GLU A 1 355 ? 4.195 -6.294 -12.724 1.00 93.12 355 GLU A O 1
ATOM 2794 N N . SER A 1 356 ? 4.874 -6.276 -14.862 1.00 92.25 356 SER A N 1
ATOM 2795 C CA . SER A 1 356 ? 6.186 -5.657 -14.624 1.00 92.25 356 SER A CA 1
ATOM 2796 C C . SER A 1 356 ? 6.321 -4.229 -15.165 1.00 92.25 356 SER A C 1
ATOM 2798 O O . SER A 1 356 ? 7.414 -3.669 -15.131 1.00 92.25 356 SER A O 1
ATOM 2800 N N . ARG A 1 357 ? 5.240 -3.604 -15.661 1.00 94.62 357 ARG A N 1
ATOM 2801 C CA . ARG A 1 357 ? 5.331 -2.274 -16.298 1.00 94.62 357 ARG A CA 1
ATOM 2802 C C . ARG A 1 357 ? 5.597 -1.112 -15.351 1.00 94.62 357 ARG A C 1
ATOM 2804 O O . ARG A 1 357 ? 6.083 -0.085 -15.817 1.00 94.62 357 ARG A O 1
ATOM 2811 N N . LEU A 1 358 ? 5.286 -1.256 -14.065 1.00 96.75 358 LEU A N 1
ATOM 2812 C CA . LEU A 1 358 ? 5.666 -0.304 -13.027 1.00 96.75 358 LEU A CA 1
ATOM 2813 C C . LEU A 1 358 ? 6.614 -1.003 -12.052 1.00 96.75 358 LEU A C 1
ATOM 2815 O O . LEU A 1 358 ? 6.197 -1.912 -11.339 1.00 96.75 358 LEU A O 1
ATOM 2819 N N . GLN A 1 359 ? 7.871 -0.571 -12.046 1.00 96.50 359 GLN A N 1
ATOM 2820 C CA . GLN A 1 359 ? 8.925 -1.036 -11.156 1.00 96.50 359 GLN A CA 1
ATOM 2821 C C . GLN A 1 359 ? 9.014 -0.090 -9.951 1.00 96.50 359 GLN A C 1
ATOM 2823 O O . GLN A 1 359 ? 9.217 1.120 -10.099 1.00 96.50 359 GLN A O 1
ATOM 2828 N N . ASP A 1 360 ? 8.876 -0.633 -8.747 1.00 97.12 360 ASP A N 1
ATOM 2829 C CA . ASP A 1 360 ? 9.096 0.115 -7.511 1.00 97.12 360 ASP A CA 1
ATOM 2830 C C . ASP A 1 360 ? 10.595 0.373 -7.270 1.00 97.12 360 ASP A C 1
ATOM 2832 O O . ASP A 1 360 ? 11.371 -0.546 -7.006 1.00 97.12 360 ASP A O 1
ATOM 2836 N N . PHE A 1 361 ? 10.984 1.650 -7.330 1.00 95.62 361 PHE A N 1
ATOM 2837 C CA . PHE A 1 361 ? 12.327 2.158 -7.012 1.00 95.62 361 PHE A CA 1
ATOM 2838 C C . PHE A 1 361 ? 12.353 2.919 -5.667 1.00 95.62 361 PHE A C 1
ATOM 2840 O O . PHE A 1 361 ? 13.254 3.717 -5.390 1.00 95.62 361 PHE A O 1
ATOM 2847 N N . GLY A 1 362 ? 11.321 2.750 -4.837 1.00 94.88 362 GLY A N 1
ATOM 2848 C CA . GLY A 1 362 ? 11.020 3.613 -3.700 1.00 94.88 362 GLY A CA 1
ATOM 2849 C C . GLY A 1 362 ? 11.893 3.415 -2.466 1.00 94.88 362 GLY A C 1
ATOM 2850 O O . GLY A 1 362 ? 11.927 4.318 -1.630 1.00 94.88 362 GLY A O 1
ATOM 2851 N N . PHE A 1 363 ? 12.626 2.301 -2.350 1.00 93.12 363 PHE A N 1
ATOM 2852 C CA . PHE A 1 363 ? 13.420 1.952 -1.163 1.00 93.12 363 PHE A CA 1
ATOM 2853 C C . PHE A 1 363 ? 14.278 3.122 -0.647 1.00 93.12 363 PHE A C 1
ATOM 2855 O O . PHE A 1 363 ? 14.074 3.583 0.476 1.00 93.12 363 PHE A O 1
ATOM 2862 N N . ARG A 1 364 ? 15.175 3.679 -1.477 1.00 92.31 364 ARG A N 1
ATOM 2863 C CA . ARG A 1 364 ? 16.069 4.787 -1.072 1.00 92.31 364 ARG A CA 1
ATOM 2864 C C . ARG A 1 364 ? 15.344 6.108 -0.759 1.00 92.31 364 ARG A C 1
ATOM 2866 O O . ARG A 1 364 ? 15.968 7.032 -0.253 1.00 92.31 364 ARG A O 1
ATOM 2873 N N . GLY A 1 365 ? 14.056 6.208 -1.094 1.00 92.44 365 GLY A N 1
ATOM 2874 C CA . GLY A 1 365 ? 13.201 7.360 -0.808 1.00 92.44 365 GLY A CA 1
ATOM 2875 C C . GLY A 1 365 ? 12.334 7.218 0.448 1.00 92.44 365 GLY A C 1
ATOM 2876 O O . GLY A 1 365 ? 11.682 8.192 0.808 1.00 92.44 365 GLY A O 1
ATOM 2877 N N . CYS A 1 366 ? 12.301 6.049 1.095 1.00 90.69 366 CYS A N 1
ATOM 2878 C CA . CYS A 1 366 ? 11.557 5.822 2.340 1.00 90.69 366 CYS A CA 1
ATOM 2879 C C . CYS A 1 366 ? 12.288 6.428 3.552 1.00 90.69 366 CYS A C 1
ATOM 2881 O O . CYS A 1 366 ? 13.517 6.444 3.589 1.00 90.69 366 CYS A O 1
ATOM 2883 N N . THR A 1 367 ? 11.557 6.869 4.583 1.00 92.81 367 THR A N 1
ATOM 2884 C CA . THR A 1 367 ? 12.157 7.384 5.833 1.00 92.81 367 THR A CA 1
ATOM 2885 C C . THR A 1 367 ? 12.629 6.285 6.784 1.00 92.81 367 THR A C 1
ATOM 2887 O O . THR A 1 367 ? 13.430 6.555 7.678 1.00 92.81 367 THR A O 1
ATOM 2890 N N . SER A 1 368 ? 12.160 5.047 6.610 1.00 87.81 368 SER A N 1
ATOM 2891 C CA . SER A 1 368 ? 12.557 3.893 7.421 1.00 87.81 368 SER A CA 1
ATOM 2892 C C . SER A 1 368 ? 12.487 2.584 6.629 1.00 87.81 368 SER A C 1
ATOM 2894 O O . SER A 1 368 ? 11.829 2.500 5.585 1.00 87.81 368 SER A O 1
ATOM 2896 N N . LEU A 1 369 ? 13.118 1.518 7.148 1.00 81.19 369 LEU A N 1
ATOM 2897 C CA . LEU A 1 369 ? 12.951 0.188 6.553 1.00 81.19 369 LEU A CA 1
ATOM 2898 C C . LEU A 1 369 ? 11.513 -0.339 6.727 1.00 81.19 369 LEU A C 1
ATOM 2900 O O . LEU A 1 369 ? 11.062 -1.105 5.880 1.00 81.19 369 LEU A O 1
ATOM 2904 N N . GLU A 1 370 ? 10.776 0.129 7.744 1.00 82.94 370 GLU A N 1
ATOM 2905 C CA . GLU A 1 370 ? 9.365 -0.227 7.999 1.00 82.94 370 GLU A CA 1
ATOM 2906 C C . GLU A 1 370 ? 8.502 0.189 6.826 1.00 82.94 370 GLU A C 1
ATOM 2908 O O . GLU A 1 370 ? 7.831 -0.628 6.197 1.00 82.94 370 GLU A O 1
ATOM 2913 N N . GLN A 1 371 ? 8.631 1.461 6.465 1.00 87.75 371 GLN A N 1
ATOM 2914 C CA . GLN A 1 371 ? 7.935 2.053 5.347 1.00 87.75 371 GLN A CA 1
ATOM 2915 C C . GLN A 1 371 ? 8.292 1.352 4.030 1.00 87.75 371 GLN A C 1
ATOM 2917 O O . GLN A 1 371 ? 7.396 1.082 3.236 1.00 87.75 371 GLN A O 1
ATOM 2922 N N . SER A 1 372 ? 9.564 0.984 3.822 1.00 89.00 372 SER A N 1
ATOM 2923 C CA . SER A 1 372 ? 9.970 0.249 2.615 1.00 89.00 372 SER A CA 1
ATOM 2924 C C . SER A 1 372 ? 9.290 -1.122 2.505 1.00 89.00 372 SER A C 1
ATOM 2926 O O . SER A 1 372 ? 8.827 -1.486 1.428 1.00 89.00 372 SER A O 1
ATOM 2928 N N . ILE A 1 373 ? 9.167 -1.857 3.619 1.00 87.31 373 ILE A N 1
ATOM 2929 C CA . ILE A 1 373 ? 8.531 -3.180 3.660 1.00 87.31 373 ILE A CA 1
ATOM 2930 C C . ILE A 1 373 ? 7.024 -3.036 3.440 1.00 87.31 373 ILE A C 1
ATOM 2932 O O . ILE A 1 373 ? 6.472 -3.688 2.558 1.00 87.31 373 ILE A O 1
ATOM 2936 N N . ILE A 1 374 ? 6.372 -2.158 4.206 1.00 87.25 374 ILE A N 1
ATOM 2937 C CA . ILE A 1 374 ? 4.917 -1.960 4.182 1.00 87.25 374 ILE A CA 1
ATOM 2938 C C . ILE A 1 374 ? 4.459 -1.397 2.828 1.00 87.25 374 ILE A C 1
ATOM 2940 O O . ILE A 1 374 ? 3.516 -1.903 2.220 1.00 87.25 374 ILE A O 1
ATOM 2944 N N . GLY A 1 375 ? 5.149 -0.372 2.328 1.00 91.44 375 GLY A N 1
ATOM 2945 C CA . GLY A 1 375 ? 4.837 0.283 1.063 1.00 91.44 375 GLY A CA 1
ATOM 2946 C C . GLY A 1 375 ? 5.165 -0.590 -0.149 1.00 91.44 375 GLY A C 1
ATOM 2947 O O . GLY A 1 375 ? 4.323 -0.757 -1.030 1.00 91.44 375 GLY A O 1
ATOM 2948 N N . GLY A 1 376 ? 6.344 -1.218 -0.175 1.00 93.75 376 GLY A N 1
ATOM 2949 C CA . GLY A 1 376 ? 6.706 -2.146 -1.248 1.00 93.75 376 GLY A CA 1
ATOM 2950 C C . GLY A 1 376 ? 5.767 -3.358 -1.301 1.00 93.75 376 GLY A C 1
ATOM 2951 O O . GLY A 1 376 ? 5.349 -3.766 -2.382 1.00 93.75 376 GLY A O 1
ATOM 2952 N N . ALA A 1 377 ? 5.331 -3.885 -0.149 1.00 90.06 377 ALA A N 1
ATOM 2953 C CA . ALA A 1 377 ? 4.310 -4.932 -0.099 1.00 90.06 377 ALA A CA 1
ATOM 2954 C C . ALA A 1 377 ? 2.957 -4.445 -0.650 1.00 90.06 377 ALA A C 1
ATOM 2956 O O . ALA A 1 377 ? 2.315 -5.149 -1.426 1.00 90.06 377 ALA A O 1
ATOM 2957 N N . ALA A 1 378 ? 2.541 -3.220 -0.325 1.00 93.69 378 ALA A N 1
ATOM 2958 C CA . ALA A 1 378 ? 1.320 -2.632 -0.868 1.00 93.69 378 ALA A CA 1
ATOM 2959 C C . ALA A 1 378 ? 1.355 -2.451 -2.399 1.00 93.69 378 ALA A C 1
ATOM 2961 O O . ALA A 1 378 ? 0.357 -2.710 -3.079 1.00 93.69 378 ALA A O 1
ATOM 2962 N N . HIS A 1 379 ? 2.508 -2.079 -2.960 1.00 96.62 379 HIS A N 1
ATOM 2963 C CA . HIS A 1 379 ? 2.725 -2.058 -4.408 1.00 96.62 379 HIS A CA 1
ATOM 2964 C C . HIS A 1 379 ? 2.667 -3.467 -5.027 1.00 96.62 379 HIS A C 1
ATOM 2966 O O . HIS A 1 379 ? 1.974 -3.671 -6.029 1.00 96.62 379 HIS A O 1
ATOM 2972 N N . LEU A 1 380 ? 3.308 -4.453 -4.385 1.00 93.75 380 LEU A N 1
ATOM 2973 C CA . LEU A 1 380 ? 3.393 -5.841 -4.855 1.00 93.75 380 LEU A CA 1
ATOM 2974 C C . LEU A 1 380 ? 2.034 -6.542 -5.031 1.00 93.75 380 LEU A C 1
ATOM 2976 O O . LEU A 1 380 ? 1.963 -7.592 -5.668 1.00 93.75 380 LEU A O 1
ATOM 2980 N N . ILE A 1 381 ? 0.926 -6.011 -4.510 1.00 91.19 381 ILE A N 1
ATOM 2981 C CA . ILE A 1 381 ? -0.407 -6.560 -4.819 1.00 91.19 381 ILE A CA 1
ATOM 2982 C C . ILE A 1 381 ? -0.804 -6.286 -6.284 1.00 91.19 381 ILE A C 1
ATOM 2984 O O . ILE A 1 381 ? -1.542 -7.070 -6.873 1.00 91.19 381 ILE A O 1
ATOM 2988 N N . ASN A 1 382 ? -0.307 -5.209 -6.896 1.00 94.00 382 ASN A N 1
ATOM 2989 C CA . ASN A 1 382 ? -0.736 -4.764 -8.228 1.00 94.00 382 ASN A CA 1
ATOM 2990 C C . ASN A 1 382 ? 0.278 -5.071 -9.336 1.00 94.00 382 ASN A C 1
ATOM 2992 O O . ASN A 1 382 ? -0.133 -5.278 -10.479 1.00 94.00 382 ASN A O 1
ATOM 2996 N N . PHE A 1 383 ? 1.565 -5.129 -8.991 1.00 95.81 383 PHE A N 1
ATOM 2997 C CA . PHE A 1 383 ? 2.677 -5.445 -9.890 1.00 95.81 383 PHE A CA 1
ATOM 2998 C C . PHE A 1 383 ? 3.631 -6.452 -9.238 1.00 95.81 383 PHE A C 1
ATOM 3000 O O . PHE A 1 383 ? 3.581 -6.690 -8.032 1.00 95.81 383 PHE A O 1
ATOM 3007 N N . THR A 1 384 ? 4.517 -7.048 -10.030 1.00 94.44 384 THR A N 1
ATOM 3008 C CA . THR A 1 384 ? 5.634 -7.874 -9.549 1.00 94.44 384 THR A CA 1
ATOM 3009 C C . THR A 1 384 ? 6.962 -7.119 -9.547 1.00 94.44 384 THR A C 1
ATOM 3011 O O . THR A 1 384 ? 7.912 -7.591 -8.937 1.00 94.44 384 THR A O 1
ATOM 3014 N N . GLY A 1 385 ? 7.072 -5.983 -10.237 1.00 95.75 385 GLY A N 1
ATOM 3015 C CA . GLY A 1 385 ? 8.334 -5.258 -10.395 1.00 95.75 385 GLY A CA 1
ATOM 3016 C C . GLY A 1 385 ? 8.765 -4.480 -9.147 1.00 95.75 385 GLY A C 1
ATOM 3017 O O . GLY A 1 385 ? 8.121 -3.503 -8.786 1.00 95.75 385 GLY A O 1
ATOM 3018 N N . THR A 1 386 ? 9.865 -4.851 -8.486 1.00 95.75 386 THR A N 1
ATOM 3019 C CA . THR A 1 386 ? 10.411 -4.051 -7.369 1.00 95.75 386 THR A CA 1
ATOM 3020 C C . THR A 1 386 ? 11.917 -4.228 -7.174 1.00 95.75 386 THR A C 1
ATOM 3022 O O . THR A 1 386 ? 12.430 -5.347 -7.173 1.00 95.75 386 THR A O 1
ATOM 3025 N N . ASP A 1 387 ? 12.608 -3.114 -6.924 1.00 96.19 387 ASP A N 1
ATOM 3026 C CA . ASP A 1 387 ? 13.983 -3.067 -6.407 1.00 96.19 387 ASP A CA 1
ATOM 3027 C C . ASP A 1 387 ? 14.002 -2.796 -4.885 1.00 96.19 387 ASP A C 1
ATOM 3029 O O . ASP A 1 387 ? 15.060 -2.775 -4.247 1.00 96.19 387 ASP A O 1
ATOM 3033 N N . THR A 1 388 ? 12.829 -2.647 -4.255 1.00 92.75 388 THR A N 1
ATOM 3034 C CA . THR A 1 388 ? 12.655 -2.630 -2.796 1.00 92.75 388 THR A CA 1
ATOM 3035 C C . THR A 1 388 ? 12.765 -4.055 -2.253 1.00 92.75 388 THR A C 1
ATOM 3037 O O . THR A 1 388 ? 11.808 -4.682 -1.795 1.00 92.75 388 THR A O 1
ATOM 3040 N N . MET A 1 389 ? 13.992 -4.582 -2.302 1.00 88.94 389 MET A N 1
ATOM 3041 C CA . MET A 1 389 ? 14.336 -5.957 -1.921 1.00 88.94 389 MET A CA 1
ATOM 3042 C C . MET A 1 389 ? 13.918 -6.310 -0.486 1.00 88.94 389 MET A C 1
ATOM 3044 O O . MET A 1 389 ? 13.648 -7.475 -0.203 1.00 88.94 389 MET A O 1
ATOM 3048 N N . SER A 1 390 ? 13.817 -5.319 0.408 1.00 86.06 390 SER A N 1
ATOM 3049 C CA . SER A 1 390 ? 13.269 -5.481 1.759 1.00 86.06 390 SER A CA 1
ATOM 3050 C C . SER A 1 390 ? 11.822 -5.985 1.736 1.00 86.06 390 SER A C 1
ATOM 3052 O O . SER A 1 390 ? 11.514 -6.958 2.423 1.00 86.06 390 SER A O 1
ATOM 3054 N N . ALA A 1 391 ? 10.956 -5.392 0.910 1.00 87.06 391 ALA A N 1
ATOM 3055 C CA . ALA A 1 391 ? 9.572 -5.821 0.735 1.00 87.06 391 ALA A CA 1
ATOM 3056 C C . ALA A 1 391 ? 9.474 -7.175 0.027 1.00 87.06 391 ALA A C 1
ATOM 3058 O O . ALA A 1 391 ? 8.781 -8.064 0.518 1.00 87.06 391 ALA A O 1
ATOM 3059 N N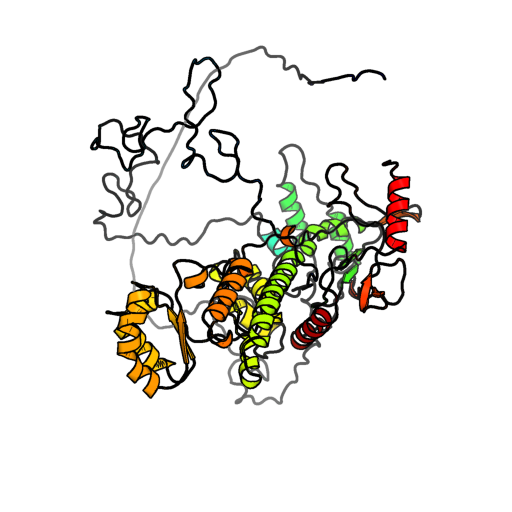 . ALA A 1 392 ? 10.198 -7.365 -1.082 1.00 87.19 392 ALA A N 1
ATOM 3060 C CA . ALA A 1 392 ? 10.175 -8.624 -1.832 1.00 87.19 392 ALA A CA 1
ATOM 3061 C C . ALA A 1 392 ? 10.590 -9.820 -0.958 1.00 87.19 392 ALA A C 1
ATOM 3063 O O . ALA A 1 392 ? 9.876 -10.823 -0.898 1.00 87.19 392 ALA A O 1
ATOM 3064 N N . TYR A 1 393 ? 11.699 -9.685 -0.219 1.00 85.94 393 TYR A N 1
ATOM 3065 C CA . TYR A 1 393 ? 12.174 -10.694 0.728 1.00 85.94 393 TYR A CA 1
ATOM 3066 C C . TYR A 1 393 ? 11.179 -10.919 1.873 1.00 85.94 393 TYR A C 1
ATOM 3068 O O . TYR A 1 393 ? 10.873 -12.067 2.206 1.00 85.94 393 TYR A O 1
ATOM 3076 N N . TYR A 1 394 ? 10.664 -9.838 2.473 1.00 82.38 394 TYR A N 1
ATOM 3077 C CA . TYR A 1 394 ? 9.737 -9.937 3.596 1.00 82.38 394 TYR A CA 1
ATOM 3078 C C . TYR A 1 394 ? 8.449 -10.654 3.183 1.00 82.38 394 TYR A C 1
ATOM 3080 O O . TYR A 1 394 ? 8.110 -11.679 3.771 1.00 82.38 394 TYR A O 1
ATOM 3088 N N . VAL A 1 395 ? 7.769 -10.188 2.131 1.00 80.38 395 VAL A N 1
ATOM 3089 C CA . VAL A 1 395 ? 6.523 -10.806 1.660 1.00 80.38 395 VAL A CA 1
ATOM 3090 C C . VAL A 1 395 ? 6.763 -12.262 1.268 1.00 80.38 395 VAL A C 1
ATOM 3092 O O . VAL A 1 395 ? 6.010 -13.121 1.722 1.00 80.38 395 VAL A O 1
ATOM 3095 N N . GLN A 1 396 ? 7.830 -12.575 0.521 1.00 80.88 396 GLN A N 1
ATOM 3096 C CA . GLN A 1 396 ? 8.149 -13.953 0.137 1.00 80.88 396 GLN A CA 1
ATOM 3097 C C . GLN A 1 396 ? 8.262 -14.884 1.354 1.00 80.88 396 GLN A C 1
ATOM 3099 O O . GLN A 1 396 ? 7.562 -15.894 1.414 1.00 80.88 396 GLN A O 1
ATOM 3104 N N . TYR A 1 397 ? 9.119 -14.566 2.328 1.00 79.94 397 TYR A N 1
ATOM 3105 C CA . TYR A 1 397 ? 9.449 -15.496 3.417 1.00 79.94 397 TYR A CA 1
ATOM 3106 C C . TYR A 1 397 ? 8.569 -15.381 4.666 1.00 79.94 397 TYR A C 1
ATOM 3108 O O . TYR A 1 397 ? 8.587 -16.299 5.485 1.00 79.94 397 TYR A O 1
ATOM 3116 N N . LYS A 1 398 ? 7.814 -14.288 4.838 1.00 74.12 398 LYS A N 1
ATOM 3117 C CA . LYS A 1 398 ? 6.961 -14.058 6.018 1.00 74.12 398 LYS A CA 1
ATOM 3118 C C . LYS A 1 398 ? 5.463 -14.136 5.739 1.00 74.12 398 LYS A C 1
ATOM 3120 O O . LYS A 1 398 ? 4.729 -14.532 6.633 1.00 74.12 398 LYS A O 1
ATOM 3125 N N . ILE A 1 399 ? 5.016 -13.796 4.527 1.00 70.88 399 ILE A N 1
ATOM 3126 C CA . ILE A 1 399 ? 3.581 -13.691 4.193 1.00 70.88 399 ILE A CA 1
ATOM 3127 C C . ILE A 1 399 ? 3.164 -14.708 3.114 1.00 70.88 399 ILE A C 1
ATOM 3129 O O . ILE A 1 399 ? 2.031 -15.182 3.107 1.00 70.88 399 ILE A O 1
ATOM 3133 N N . ASN A 1 400 ? 4.075 -15.076 2.208 1.00 75.00 400 ASN A N 1
ATOM 3134 C CA . ASN A 1 400 ? 3.784 -15.884 1.019 1.00 75.00 400 ASN A CA 1
ATOM 3135 C C . ASN A 1 400 ? 4.433 -17.283 1.037 1.00 75.00 400 ASN A C 1
ATOM 3137 O O . ASN A 1 400 ? 4.649 -17.893 -0.011 1.00 75.00 400 ASN A O 1
ATOM 3141 N N . ASN A 1 401 ? 4.746 -17.811 2.225 1.00 79.75 401 ASN A N 1
ATOM 3142 C CA . ASN A 1 401 ? 5.226 -19.185 2.449 1.00 79.75 401 ASN A CA 1
ATOM 3143 C C . ASN A 1 401 ? 6.432 -19.598 1.573 1.00 79.75 401 ASN A C 1
ATOM 3145 O O . ASN A 1 401 ? 6.511 -20.726 1.089 1.00 79.75 401 ASN A O 1
ATOM 3149 N N . GLY A 1 402 ? 7.368 -18.675 1.345 1.00 81.81 402 GLY A N 1
ATOM 3150 C CA . GLY A 1 402 ? 8.576 -18.878 0.542 1.00 81.81 402 GLY A CA 1
ATOM 3151 C C . GLY A 1 402 ? 8.387 -18.727 -0.972 1.00 81.81 402 GLY A C 1
ATOM 3152 O O . GLY A 1 402 ? 9.384 -18.736 -1.695 1.00 81.81 402 GLY A O 1
ATOM 3153 N N . LYS A 1 403 ? 7.156 -18.546 -1.473 1.00 85.88 403 LYS A N 1
ATOM 3154 C CA . LYS A 1 403 ? 6.888 -18.331 -2.904 1.00 85.88 403 LYS A CA 1
ATOM 3155 C C . LYS A 1 403 ? 7.354 -16.931 -3.350 1.00 85.88 403 LYS A C 1
ATOM 3157 O O . LYS A 1 403 ? 6.919 -15.946 -2.742 1.00 85.88 403 LYS A O 1
ATOM 3162 N N . PRO A 1 404 ? 8.172 -16.814 -4.415 1.00 87.31 404 PRO A N 1
ATOM 3163 C CA . PRO A 1 404 ? 8.547 -15.525 -4.995 1.00 87.31 404 PRO A CA 1
ATOM 3164 C C . PRO A 1 404 ? 7.327 -14.673 -5.355 1.00 87.31 404 PRO A C 1
ATOM 3166 O O . PRO A 1 404 ? 6.289 -15.199 -5.756 1.00 87.31 404 PRO A O 1
ATOM 3169 N N . ILE A 1 405 ? 7.462 -13.356 -5.200 1.00 84.25 405 ILE A N 1
ATOM 3170 C CA . ILE A 1 405 ? 6.365 -12.394 -5.405 1.00 84.25 405 ILE A CA 1
ATOM 3171 C C . ILE A 1 405 ? 6.814 -11.109 -6.112 1.00 84.25 405 ILE A C 1
ATOM 3173 O O . ILE A 1 405 ? 6.038 -10.529 -6.873 1.00 84.25 405 ILE A O 1
ATOM 3177 N N . GLY A 1 406 ? 8.064 -10.699 -5.865 1.00 89.44 406 GLY A N 1
ATOM 3178 C CA . GLY A 1 406 ? 8.738 -9.577 -6.503 1.00 89.44 406 GLY A CA 1
ATOM 3179 C C . GLY A 1 406 ? 9.833 -10.052 -7.458 1.00 89.44 406 GLY A C 1
ATOM 3180 O O . GLY A 1 406 ? 10.467 -11.081 -7.217 1.00 89.44 406 GLY A O 1
ATOM 3181 N N . LEU A 1 407 ? 10.040 -9.297 -8.532 1.00 92.62 407 LEU A N 1
ATOM 3182 C CA . LEU A 1 407 ? 10.996 -9.542 -9.603 1.00 92.62 407 LEU A CA 1
ATOM 3183 C C . LEU A 1 407 ? 11.771 -8.252 -9.909 1.00 92.62 407 LEU A C 1
ATOM 3185 O O . LEU A 1 407 ? 11.231 -7.146 -9.857 1.00 92.62 407 LEU A O 1
ATOM 3189 N N . SER A 1 408 ? 13.037 -8.416 -10.278 1.00 94.69 408 SER A N 1
ATOM 3190 C CA . SER A 1 408 ? 13.912 -7.357 -10.780 1.00 94.69 408 SER A CA 1
ATOM 3191 C C . SER A 1 408 ? 14.888 -7.958 -11.797 1.00 94.69 408 SER A C 1
ATOM 3193 O O . SER A 1 408 ? 14.987 -9.182 -11.934 1.00 94.69 408 SER A O 1
ATOM 3195 N N . ILE A 1 409 ? 15.594 -7.100 -12.526 1.00 94.81 409 ILE A N 1
ATOM 3196 C CA . ILE A 1 409 ? 16.623 -7.458 -13.505 1.00 94.81 409 ILE A CA 1
ATOM 3197 C C . ILE A 1 409 ? 17.941 -6.769 -13.131 1.00 94.81 409 ILE A C 1
ATOM 3199 O O . ILE A 1 409 ? 17.912 -5.725 -12.482 1.00 94.81 409 ILE A O 1
ATOM 3203 N N . PRO A 1 410 ? 19.110 -7.287 -13.554 1.00 96.88 410 PRO A N 1
ATOM 3204 C CA . PRO A 1 410 ? 20.363 -6.549 -13.446 1.00 96.88 410 PRO A CA 1
ATOM 3205 C C . PRO A 1 410 ? 20.214 -5.142 -14.039 1.00 96.88 410 PRO A C 1
ATOM 3207 O O . PRO A 1 410 ? 19.876 -4.991 -15.212 1.00 96.88 410 PRO A O 1
ATOM 3210 N N . ALA A 1 411 ? 20.455 -4.116 -13.229 1.00 95.88 411 ALA A N 1
ATOM 3211 C CA . ALA A 1 411 ? 20.317 -2.717 -13.611 1.00 95.88 411 ALA A CA 1
ATOM 3212 C C . ALA A 1 411 ? 21.576 -1.941 -13.217 1.00 95.88 411 ALA A C 1
ATOM 3214 O O . ALA A 1 411 ? 22.158 -2.201 -12.162 1.00 95.88 411 ALA A O 1
ATOM 3215 N N . THR A 1 412 ? 22.006 -0.983 -14.043 1.00 96.19 412 THR A N 1
ATOM 3216 C CA . THR A 1 412 ? 23.072 -0.053 -13.643 1.00 96.19 412 THR A CA 1
ATOM 3217 C C . THR A 1 412 ? 22.536 1.210 -12.981 1.00 96.19 412 THR A C 1
ATOM 3219 O O . THR A 1 412 ? 21.446 1.704 -13.271 1.00 96.19 412 THR A O 1
ATOM 3222 N N . GLU A 1 413 ? 23.360 1.762 -12.099 1.00 94.69 413 GLU A N 1
ATOM 3223 C CA . GLU A 1 413 ? 23.316 3.159 -11.678 1.00 94.69 413 GLU A CA 1
ATOM 3224 C C . GLU A 1 413 ? 24.591 3.874 -12.155 1.00 94.69 413 GLU A C 1
ATOM 3226 O O . GLU A 1 413 ? 25.549 3.228 -12.595 1.00 94.69 413 GLU A O 1
ATOM 3231 N N . HIS A 1 414 ? 24.617 5.208 -12.078 1.00 96.06 414 HIS A N 1
ATOM 3232 C CA . HIS A 1 414 ? 25.702 6.019 -12.643 1.00 96.06 414 HIS A CA 1
ATOM 3233 C C . HIS A 1 414 ? 27.098 5.631 -12.129 1.00 96.06 414 HIS A C 1
ATOM 3235 O O . HIS A 1 414 ? 28.060 5.729 -12.883 1.00 96.06 414 HIS A O 1
ATOM 3241 N N . SER A 1 415 ? 27.231 5.134 -10.893 1.00 97.00 415 SER A N 1
ATOM 3242 C CA . SER A 1 415 ? 28.516 4.679 -10.335 1.00 97.00 415 SER A CA 1
ATOM 3243 C C . SER A 1 415 ? 29.174 3.579 -11.187 1.00 97.00 415 SER A C 1
ATOM 3245 O O . SER A 1 415 ? 30.381 3.617 -11.431 1.00 97.00 415 SER A O 1
ATOM 3247 N N . VAL A 1 416 ? 28.379 2.648 -11.727 1.00 96.00 416 VAL A N 1
ATOM 3248 C CA . VAL A 1 416 ? 28.842 1.576 -12.623 1.00 96.00 416 VAL A CA 1
ATOM 3249 C C . VAL A 1 416 ? 29.321 2.150 -13.956 1.00 96.00 416 VAL A C 1
ATOM 3251 O O . VAL A 1 416 ? 30.376 1.748 -14.454 1.00 96.00 416 VAL A O 1
ATOM 3254 N N . MET A 1 417 ? 28.590 3.119 -14.509 1.00 96.75 417 MET A N 1
ATOM 3255 C CA . MET A 1 417 ? 28.934 3.772 -15.778 1.00 96.75 417 MET A CA 1
ATOM 3256 C C . MET A 1 417 ? 30.222 4.599 -15.641 1.00 96.75 417 MET A C 1
ATOM 3258 O O . MET A 1 417 ? 31.140 4.453 -16.446 1.00 96.75 417 MET A O 1
ATOM 3262 N N . LEU A 1 418 ? 30.332 5.378 -14.559 1.00 96.44 418 LEU A N 1
ATOM 3263 C CA . LEU A 1 418 ? 31.493 6.208 -14.215 1.00 96.44 418 LEU A CA 1
ATOM 3264 C C . LEU A 1 418 ? 32.752 5.393 -13.870 1.00 96.44 418 LEU A C 1
ATOM 3266 O O . LEU A 1 418 ? 33.860 5.910 -13.988 1.00 96.44 418 LEU A O 1
ATOM 3270 N N . SER A 1 419 ? 32.612 4.127 -13.459 1.00 96.50 419 SER A N 1
ATOM 3271 C CA . SER A 1 419 ? 33.758 3.249 -13.163 1.00 96.50 419 SER A CA 1
ATOM 3272 C C . SER A 1 419 ? 34.556 2.805 -14.405 1.00 96.50 419 SER A C 1
ATOM 3274 O O . SER A 1 419 ? 35.642 2.238 -14.275 1.00 96.50 419 SER A O 1
ATOM 3276 N N . HIS A 1 420 ? 34.043 3.075 -15.610 1.00 95.81 420 HIS A N 1
ATOM 3277 C CA . HIS A 1 420 ? 34.648 2.695 -16.887 1.00 95.81 420 HIS A CA 1
ATOM 3278 C C . HIS A 1 420 ? 35.237 3.897 -17.631 1.00 95.81 420 HIS A C 1
ATOM 3280 O O . HIS A 1 420 ? 34.822 5.037 -17.451 1.00 95.81 420 HIS A O 1
ATOM 3286 N N . LYS A 1 421 ? 36.200 3.643 -18.530 1.00 94.69 421 LYS A N 1
ATOM 3287 C CA . LYS A 1 421 ? 36.871 4.715 -19.293 1.00 94.69 421 LYS A CA 1
ATOM 3288 C C . LYS A 1 421 ? 35.941 5.444 -20.268 1.00 94.69 421 LYS A C 1
ATOM 3290 O O . LYS A 1 421 ? 36.223 6.579 -20.631 1.00 94.69 421 LYS A O 1
ATOM 3295 N N . THR A 1 422 ? 34.892 4.770 -20.739 1.00 95.44 422 THR A N 1
ATOM 3296 C CA . THR A 1 422 ? 33.865 5.310 -21.641 1.00 95.44 422 THR A CA 1
ATOM 3297 C C . THR A 1 422 ? 32.537 4.596 -21.382 1.00 95.44 422 THR A C 1
ATOM 3299 O O . THR A 1 422 ? 32.544 3.415 -21.024 1.00 95.44 422 THR A O 1
ATOM 3302 N N . GLU A 1 423 ? 31.404 5.257 -21.640 1.00 94.50 423 GLU A N 1
ATOM 3303 C CA . GLU A 1 423 ? 30.080 4.607 -21.623 1.00 94.50 423 GLU A CA 1
ATOM 3304 C C . GLU A 1 423 ? 30.026 3.410 -22.586 1.00 94.50 423 GLU A C 1
ATOM 3306 O O . GLU A 1 423 ? 29.467 2.373 -22.240 1.00 94.50 423 GLU A O 1
ATOM 3311 N N . LYS A 1 424 ? 30.689 3.488 -23.751 1.00 95.69 424 LYS A N 1
ATOM 3312 C CA . LYS A 1 424 ? 30.780 2.360 -24.692 1.00 95.69 424 LYS A CA 1
ATOM 3313 C C . LYS A 1 424 ? 31.433 1.119 -24.065 1.00 95.69 424 LYS A C 1
ATOM 3315 O O . LYS A 1 424 ? 30.892 0.027 -24.204 1.00 95.69 424 LYS A O 1
ATOM 3320 N N . ASP A 1 425 ? 32.565 1.272 -23.371 1.00 95.88 425 ASP A N 1
ATOM 3321 C CA . ASP A 1 425 ? 33.249 0.167 -22.669 1.00 95.88 425 ASP A CA 1
ATOM 3322 C C . ASP A 1 425 ? 32.357 -0.426 -21.565 1.00 95.88 425 ASP A C 1
ATOM 3324 O O . ASP A 1 425 ? 32.222 -1.648 -21.483 1.00 95.88 425 ASP A O 1
ATOM 3328 N N . ALA A 1 426 ? 31.667 0.417 -20.784 1.00 96.69 426 ALA A N 1
ATOM 3329 C CA . ALA A 1 426 ? 30.685 -0.044 -19.799 1.00 96.69 426 ALA A CA 1
ATOM 3330 C C . ALA A 1 426 ? 29.581 -0.894 -20.455 1.00 96.69 426 ALA A C 1
ATOM 3332 O O . ALA A 1 426 ? 29.359 -2.039 -20.062 1.00 96.69 426 ALA A O 1
ATOM 3333 N N . ILE A 1 427 ? 28.927 -0.375 -21.497 1.00 96.38 427 ILE A N 1
ATOM 3334 C CA . ILE A 1 427 ? 27.805 -1.039 -22.175 1.00 96.38 427 ILE A CA 1
ATOM 3335 C C . ILE A 1 427 ? 28.255 -2.340 -22.852 1.00 96.38 427 ILE A C 1
ATOM 3337 O O . ILE A 1 427 ? 27.619 -3.376 -22.662 1.00 96.38 427 ILE A O 1
ATOM 3341 N N . SER A 1 428 ? 29.388 -2.345 -23.562 1.00 96.69 428 SER A N 1
ATOM 3342 C CA . SER A 1 428 ? 29.946 -3.561 -24.170 1.00 96.69 428 SER A CA 1
ATOM 3343 C C . SER A 1 428 ? 30.273 -4.647 -23.139 1.00 96.69 428 SER A C 1
ATOM 3345 O O . SER A 1 428 ? 30.095 -5.838 -23.422 1.00 96.69 428 SER A O 1
ATOM 3347 N N . ARG A 1 429 ? 30.697 -4.280 -21.922 1.00 96.31 429 ARG A N 1
ATOM 3348 C CA . ARG A 1 429 ? 30.881 -5.237 -20.818 1.00 96.31 429 ARG A CA 1
ATOM 3349 C C . ARG A 1 429 ? 29.552 -5.738 -20.264 1.00 96.31 429 ARG A C 1
ATOM 3351 O O . ARG A 1 429 ? 29.432 -6.941 -20.039 1.00 96.31 429 ARG A O 1
ATOM 3358 N N . LEU A 1 430 ? 28.556 -4.869 -20.089 1.00 96.50 430 LEU A N 1
ATOM 3359 C CA . LEU A 1 430 ? 27.217 -5.258 -19.628 1.00 96.50 430 LEU A CA 1
ATOM 3360 C C . LEU A 1 430 ? 26.556 -6.238 -20.606 1.00 96.50 430 LEU A C 1
ATOM 3362 O O . LEU A 1 430 ? 26.072 -7.283 -20.180 1.00 96.50 430 LEU A O 1
ATOM 3366 N N . ILE A 1 431 ? 26.645 -5.978 -21.916 1.00 97.38 431 ILE A N 1
ATOM 3367 C CA . ILE A 1 431 ? 26.217 -6.912 -22.970 1.00 97.38 431 ILE A CA 1
ATOM 3368 C C . ILE A 1 431 ? 26.953 -8.250 -22.833 1.00 97.38 431 ILE A C 1
ATOM 3370 O O . ILE A 1 431 ? 26.327 -9.305 -22.886 1.00 97.38 431 ILE A O 1
ATOM 3374 N N . THR A 1 432 ? 28.267 -8.238 -22.601 1.00 96.75 432 THR A N 1
ATOM 3375 C CA . THR A 1 432 ? 29.061 -9.474 -22.474 1.00 96.75 432 THR A CA 1
ATOM 3376 C C . THR A 1 432 ? 28.587 -10.363 -21.314 1.00 96.75 432 THR A C 1
ATOM 3378 O O . THR A 1 432 ? 28.462 -11.577 -21.504 1.00 96.75 432 THR A O 1
ATOM 3381 N N . HIS A 1 433 ? 28.276 -9.769 -20.155 1.00 95.94 433 HIS A N 1
ATOM 3382 C CA . HIS A 1 433 ? 27.885 -10.485 -18.932 1.00 95.94 433 HIS A CA 1
ATOM 3383 C C . HIS A 1 433 ? 26.384 -10.810 -18.860 1.00 95.94 433 HIS A C 1
ATOM 3385 O O . HIS A 1 433 ? 26.019 -11.944 -18.564 1.00 95.94 433 HIS A O 1
ATOM 3391 N N . PHE A 1 434 ? 25.516 -9.836 -19.144 1.00 96.88 434 PHE A N 1
ATOM 3392 C CA . PHE A 1 434 ? 24.064 -9.930 -18.939 1.00 96.88 434 PHE A CA 1
ATOM 3393 C C . PHE A 1 434 ? 23.259 -10.014 -20.239 1.00 96.88 434 PHE A C 1
ATOM 3395 O O . PHE A 1 434 ? 22.061 -10.284 -20.200 1.00 96.88 434 PHE A O 1
ATOM 3402 N N . GLY A 1 435 ? 23.891 -9.802 -21.398 1.00 94.44 435 GLY A N 1
ATOM 3403 C CA . GLY A 1 435 ? 23.191 -9.609 -22.668 1.00 94.44 435 GLY A CA 1
ATOM 3404 C C . GLY A 1 435 ? 22.326 -10.779 -23.132 1.00 94.44 435 GLY A C 1
ATOM 3405 O O . GLY A 1 435 ? 21.365 -10.518 -23.841 1.00 94.44 435 GLY A O 1
ATOM 3406 N N . ASN A 1 436 ? 22.601 -12.015 -22.696 1.00 95.38 436 ASN A N 1
ATOM 3407 C CA . ASN A 1 436 ? 21.761 -13.185 -22.992 1.00 95.38 436 ASN A CA 1
ATOM 3408 C C . ASN A 1 436 ? 20.380 -13.126 -22.297 1.00 95.38 436 ASN A C 1
ATOM 3410 O O . ASN A 1 436 ? 19.465 -13.836 -22.704 1.00 95.38 436 ASN A O 1
ATOM 3414 N N . GLY A 1 437 ? 20.246 -12.343 -21.221 1.00 95.81 437 GLY A N 1
ATOM 3415 C CA . GLY A 1 437 ? 19.009 -12.156 -20.460 1.00 95.81 437 GLY A CA 1
ATOM 3416 C C . GLY A 1 437 ? 18.388 -10.780 -20.707 1.00 95.81 437 GLY A C 1
ATOM 3417 O O . GLY A 1 437 ? 18.553 -10.195 -21.775 1.00 95.81 437 GLY A O 1
ATOM 3418 N N . ALA A 1 438 ? 17.685 -10.255 -19.704 1.00 94.75 438 ALA A N 1
ATOM 3419 C CA . ALA A 1 438 ? 17.252 -8.861 -19.657 1.00 94.75 438 ALA A CA 1
ATOM 3420 C C . ALA A 1 438 ? 18.136 -8.076 -18.678 1.00 94.75 438 ALA A C 1
ATOM 3422 O O . ALA A 1 438 ? 18.430 -8.568 -17.589 1.00 94.75 438 ALA A O 1
ATOM 3423 N N . PHE A 1 439 ? 18.535 -6.860 -19.048 1.00 96.88 439 PHE A N 1
ATOM 3424 C CA . PHE A 1 439 ? 19.197 -5.917 -18.144 1.00 96.88 439 PHE A CA 1
ATOM 3425 C C . PHE A 1 439 ? 18.795 -4.476 -18.468 1.00 96.88 439 PHE A C 1
ATOM 3427 O O . PHE A 1 439 ? 18.477 -4.169 -19.618 1.00 96.88 439 PHE A O 1
ATOM 3434 N N . ALA A 1 440 ? 18.823 -3.594 -17.471 1.00 96.00 440 ALA A N 1
ATOM 3435 C CA . ALA A 1 440 ? 18.642 -2.157 -17.649 1.00 96.00 440 ALA A CA 1
ATOM 3436 C C . ALA A 1 440 ? 19.984 -1.424 -17.573 1.00 96.00 440 ALA A C 1
ATOM 3438 O O . ALA A 1 440 ? 20.861 -1.775 -16.781 1.00 96.00 440 ALA A O 1
ATOM 3439 N N . CYS A 1 441 ? 20.146 -0.385 -18.385 1.00 96.06 441 CYS A N 1
ATOM 3440 C CA . CYS A 1 441 ? 21.348 0.431 -18.391 1.00 96.06 441 CYS A CA 1
ATOM 3441 C C . CYS A 1 441 ? 20.985 1.914 -18.376 1.00 96.06 441 CYS A C 1
ATOM 3443 O O . CYS A 1 441 ? 20.234 2.366 -19.240 1.00 96.06 441 CYS A O 1
ATOM 3445 N N . VAL A 1 442 ? 21.514 2.648 -17.392 1.00 95.00 442 VAL A N 1
ATOM 3446 C CA . VAL A 1 442 ? 21.371 4.105 -17.316 1.00 95.00 442 VAL A CA 1
ATOM 3447 C C . VAL A 1 442 ? 22.229 4.783 -18.393 1.00 95.00 442 VAL A C 1
ATOM 3449 O O . VAL A 1 442 ? 23.387 4.407 -18.583 1.00 95.00 442 VAL A O 1
ATOM 3452 N N . MET A 1 443 ? 21.648 5.728 -19.136 1.00 92.62 443 MET A N 1
ATOM 3453 C CA . MET A 1 443 ? 22.144 6.184 -20.453 1.00 92.62 443 MET A CA 1
ATOM 3454 C C . MET A 1 443 ? 22.398 7.690 -20.558 1.00 92.62 443 MET A C 1
ATOM 3456 O O . MET A 1 443 ? 22.798 8.190 -21.604 1.00 92.62 443 MET A O 1
ATOM 3460 N N . ASP A 1 444 ? 22.170 8.424 -19.481 1.00 92.56 444 ASP A N 1
ATOM 3461 C CA . ASP A 1 444 ? 22.291 9.876 -19.383 1.00 92.56 444 ASP A CA 1
ATOM 3462 C C . ASP A 1 444 ? 23.407 10.301 -18.413 1.00 92.56 444 ASP A C 1
ATOM 3464 O O . ASP A 1 444 ? 23.412 11.419 -17.908 1.00 92.56 444 ASP A O 1
ATOM 3468 N N . THR A 1 445 ? 24.398 9.429 -18.177 1.00 94.88 445 THR A N 1
ATOM 3469 C CA . THR A 1 445 ? 25.534 9.739 -17.286 1.00 94.88 445 THR A CA 1
ATOM 3470 C C . THR A 1 445 ? 26.363 10.914 -17.815 1.00 94.88 445 THR A C 1
ATOM 3472 O O . THR A 1 445 ? 26.898 11.688 -17.021 1.00 94.88 445 THR A O 1
ATOM 3475 N N . PHE A 1 446 ? 26.441 11.078 -19.143 1.00 93.38 446 PHE A N 1
ATOM 3476 C CA . PHE A 1 446 ? 27.032 12.263 -19.775 1.00 93.38 446 PHE A CA 1
ATOM 3477 C C . PHE A 1 446 ? 26.099 12.974 -20.765 1.00 93.38 446 PHE A C 1
ATOM 3479 O O . PHE A 1 446 ? 25.976 14.197 -20.716 1.00 93.38 446 PHE A O 1
ATOM 3486 N N . SER A 1 447 ? 25.474 12.245 -21.697 1.00 92.62 447 SER A N 1
ATOM 3487 C CA . SER A 1 447 ? 24.549 12.825 -22.680 1.00 92.62 447 SER A CA 1
ATOM 3488 C C . SER A 1 447 ? 23.671 11.745 -23.305 1.00 92.62 447 SER A C 1
ATOM 3490 O O . SER A 1 447 ? 24.150 10.932 -24.097 1.00 92.62 447 SER A O 1
ATOM 3492 N N . TYR A 1 448 ? 22.374 11.782 -22.993 1.00 91.44 448 TYR A N 1
ATOM 3493 C CA . TYR A 1 448 ? 21.403 10.812 -23.502 1.00 91.44 448 TYR A CA 1
ATOM 3494 C C . TYR A 1 448 ? 21.291 10.834 -25.035 1.00 91.44 448 TYR A C 1
ATOM 3496 O O . TYR A 1 448 ? 21.288 9.786 -25.674 1.00 91.44 448 TYR A O 1
ATOM 3504 N N . VAL A 1 449 ? 21.311 12.028 -25.641 1.00 91.56 449 VAL A N 1
ATOM 3505 C CA . VAL A 1 449 ? 21.303 12.199 -27.105 1.00 91.56 449 VAL A CA 1
ATOM 3506 C C . VAL A 1 449 ? 22.514 11.510 -27.739 1.00 91.56 449 VAL A C 1
ATOM 3508 O O . VAL A 1 449 ? 22.352 10.685 -28.631 1.00 91.56 449 VAL A O 1
ATOM 3511 N N . ASN A 1 450 ? 23.726 11.749 -27.226 1.00 94.62 450 ASN A N 1
ATOM 3512 C CA . ASN A 1 450 ? 24.925 11.076 -27.730 1.00 94.62 450 ASN A CA 1
ATOM 3513 C C . ASN A 1 450 ? 24.896 9.553 -27.499 1.00 94.62 450 ASN A C 1
ATOM 3515 O O . ASN A 1 450 ? 25.392 8.793 -28.336 1.00 94.62 450 ASN A O 1
ATOM 3519 N N . ALA A 1 451 ? 24.323 9.094 -26.381 1.00 93.75 451 ALA A N 1
ATOM 3520 C CA . ALA A 1 451 ? 24.156 7.672 -26.117 1.00 93.75 451 ALA A CA 1
ATOM 3521 C C . ALA A 1 451 ? 23.268 7.009 -27.185 1.00 93.75 451 ALA A C 1
ATOM 3523 O O . ALA A 1 451 ? 23.655 5.974 -27.729 1.00 93.75 451 ALA A O 1
ATOM 3524 N N . LEU A 1 452 ? 22.144 7.635 -27.546 1.00 92.44 452 LEU A N 1
ATOM 3525 C CA . LEU A 1 452 ? 21.232 7.150 -28.587 1.00 92.44 452 LEU A CA 1
ATOM 3526 C C . LEU A 1 452 ? 21.800 7.276 -30.009 1.00 92.44 452 LEU A C 1
ATOM 3528 O O . LEU A 1 452 ? 21.699 6.329 -30.782 1.00 92.44 452 LEU A O 1
ATOM 3532 N N . GLU A 1 453 ? 22.396 8.416 -30.363 1.00 95.69 453 GLU A N 1
ATOM 3533 C CA . GLU A 1 453 ? 22.837 8.699 -31.738 1.00 95.69 453 GLU A CA 1
ATOM 3534 C C . GLU A 1 453 ? 24.160 8.017 -32.105 1.00 95.69 453 GLU A C 1
ATOM 3536 O O . GLU A 1 453 ? 24.343 7.600 -33.247 1.00 95.69 453 GLU A O 1
ATOM 3541 N N . ASN A 1 454 ? 25.088 7.887 -31.149 1.00 96.69 454 ASN A N 1
ATOM 3542 C CA . ASN A 1 454 ? 26.454 7.431 -31.427 1.00 96.69 454 ASN A CA 1
ATOM 3543 C C . ASN A 1 454 ? 26.814 6.127 -30.706 1.00 96.69 454 ASN A C 1
ATOM 3545 O O . ASN A 1 454 ? 27.428 5.243 -31.307 1.00 96.69 454 ASN A O 1
ATOM 3549 N N . ILE A 1 455 ? 26.468 5.979 -29.421 1.00 96.19 455 ILE A N 1
ATOM 3550 C CA . ILE A 1 455 ? 26.939 4.832 -28.626 1.00 96.19 455 ILE A CA 1
ATOM 3551 C C . ILE A 1 455 ? 26.129 3.571 -28.928 1.00 96.19 455 ILE A C 1
ATOM 3553 O O . ILE A 1 455 ? 26.731 2.547 -29.254 1.00 96.19 455 ILE A O 1
ATOM 3557 N N . VAL A 1 456 ? 24.794 3.642 -28.865 1.00 94.94 456 VAL A N 1
ATOM 3558 C CA . VAL A 1 456 ? 23.889 2.508 -29.117 1.00 94.94 456 VAL A CA 1
ATOM 3559 C C . VAL A 1 456 ? 24.102 1.915 -30.521 1.00 94.94 456 VAL A C 1
ATOM 3561 O O . VAL A 1 456 ? 24.350 0.710 -30.599 1.00 94.94 456 VAL A O 1
ATOM 3564 N N . PRO A 1 457 ? 24.156 2.693 -31.623 1.00 96.69 457 PRO A N 1
ATOM 3565 C CA . PRO A 1 457 ? 24.502 2.159 -32.943 1.00 96.69 457 PRO A CA 1
ATOM 3566 C C . PRO A 1 457 ? 25.880 1.486 -32.976 1.00 96.69 457 PRO A C 1
ATOM 3568 O O . PRO A 1 457 ? 26.040 0.420 -33.568 1.00 96.69 457 PRO A O 1
ATOM 3571 N N . ALA A 1 458 ? 26.870 2.044 -32.272 1.00 96.75 458 ALA A N 1
ATOM 3572 C CA . ALA A 1 458 ? 28.228 1.507 -32.231 1.00 96.75 458 ALA A CA 1
ATOM 3573 C C . ALA A 1 458 ? 28.402 0.243 -31.357 1.00 96.75 458 ALA A C 1
ATOM 3575 O O . ALA A 1 458 ? 29.505 -0.321 -31.351 1.00 96.75 458 ALA A O 1
ATOM 3576 N N . ILE A 1 459 ? 27.361 -0.190 -30.629 1.00 95.25 459 ILE A N 1
ATOM 3577 C CA . ILE A 1 459 ? 27.280 -1.484 -29.920 1.00 95.25 459 ILE A CA 1
ATOM 3578 C C . ILE A 1 459 ? 26.159 -2.397 -30.446 1.00 95.25 459 ILE A C 1
ATOM 3580 O O . ILE A 1 459 ? 26.054 -3.541 -30.003 1.00 95.25 459 ILE A O 1
ATOM 3584 N N . ALA A 1 460 ? 25.347 -1.934 -31.404 1.00 95.62 460 ALA A N 1
ATOM 3585 C CA . ALA A 1 460 ? 24.149 -2.631 -31.868 1.00 95.62 460 ALA A CA 1
ATOM 3586 C C . ALA A 1 460 ? 24.452 -4.044 -32.384 1.00 95.62 460 ALA A C 1
ATOM 3588 O O . ALA A 1 460 ? 23.810 -4.994 -31.944 1.00 95.62 460 ALA A O 1
ATOM 3589 N N . SER A 1 461 ? 25.480 -4.215 -33.225 1.00 97.06 461 SER A N 1
ATOM 3590 C CA . SER A 1 461 ? 25.881 -5.539 -33.728 1.00 97.06 461 SER A CA 1
ATOM 3591 C C . SER A 1 461 ? 26.235 -6.508 -32.595 1.00 97.06 461 SER A C 1
ATOM 3593 O O . SER A 1 461 ? 25.761 -7.639 -32.593 1.00 97.06 461 SER A O 1
ATOM 3595 N N . GLN A 1 462 ? 26.990 -6.042 -31.589 1.00 96.62 462 GLN A N 1
ATOM 3596 C CA . GLN A 1 462 ? 27.350 -6.845 -30.416 1.00 96.62 462 GLN A CA 1
ATOM 3597 C C . GLN A 1 462 ? 26.104 -7.240 -29.610 1.00 96.62 462 GLN A C 1
ATOM 3599 O O . GLN A 1 462 ? 26.008 -8.371 -29.139 1.00 96.62 462 GLN A O 1
ATOM 3604 N N . LYS A 1 463 ? 25.142 -6.322 -29.433 1.00 95.50 463 LYS A N 1
ATOM 3605 C CA . LYS A 1 463 ? 23.908 -6.613 -28.692 1.00 95.50 463 LYS A CA 1
ATOM 3606 C C . LYS A 1 463 ? 22.985 -7.568 -29.456 1.00 95.50 463 LYS A C 1
ATOM 3608 O O . LYS A 1 463 ? 22.424 -8.461 -28.831 1.00 95.50 463 LYS A O 1
ATOM 3613 N N . ILE A 1 464 ? 22.859 -7.411 -30.775 1.00 96.12 464 ILE A N 1
ATOM 3614 C CA . ILE A 1 464 ? 22.047 -8.283 -31.637 1.00 96.12 464 ILE A CA 1
ATOM 3615 C C . ILE A 1 464 ? 22.624 -9.704 -31.659 1.00 96.12 464 ILE A C 1
ATOM 3617 O O . ILE A 1 464 ? 21.886 -10.655 -31.419 1.00 96.12 464 ILE A O 1
ATOM 3621 N N . GLU A 1 465 ? 23.938 -9.856 -31.859 1.00 96.69 465 GLU A N 1
ATOM 3622 C CA . GLU A 1 465 ? 24.625 -11.159 -31.836 1.00 96.69 465 GLU A CA 1
ATOM 3623 C C . GLU A 1 465 ? 24.458 -11.881 -30.488 1.00 96.69 465 GLU A C 1
ATOM 3625 O O . GLU A 1 465 ? 24.282 -13.097 -30.432 1.00 96.69 465 GLU A O 1
ATOM 3630 N N . LYS A 1 466 ? 24.467 -11.122 -29.386 1.00 96.44 466 LYS A N 1
ATOM 3631 C CA . LYS A 1 466 ? 24.300 -11.642 -28.024 1.00 96.44 466 LYS A CA 1
ATOM 3632 C C . LYS A 1 466 ? 22.857 -12.061 -27.692 1.00 96.44 466 LYS A C 1
ATOM 3634 O O . LYS A 1 466 ? 22.655 -12.810 -26.734 1.00 96.44 466 LYS A O 1
ATOM 3639 N N . GLY A 1 467 ? 21.867 -11.590 -28.453 1.00 95.81 467 GLY A N 1
ATOM 3640 C CA . GLY A 1 467 ? 20.444 -11.797 -28.180 1.00 95.81 467 GLY A CA 1
ATOM 3641 C C . GLY A 1 467 ? 19.960 -11.069 -26.920 1.00 95.81 467 GLY A C 1
ATOM 3642 O O . GLY A 1 467 ? 20.568 -10.087 -26.493 1.00 95.81 467 GLY A O 1
ATOM 3643 N N . GLY A 1 468 ? 18.859 -11.550 -26.331 1.00 95.19 468 GLY A N 1
ATOM 3644 C CA . GLY A 1 468 ? 18.256 -11.029 -25.093 1.00 95.19 468 GLY A CA 1
ATOM 3645 C C . GLY A 1 468 ? 17.765 -9.576 -25.169 1.00 95.19 468 GLY A C 1
ATOM 3646 O O . GLY A 1 468 ? 17.816 -8.923 -26.207 1.00 95.19 468 GLY A O 1
ATOM 3647 N N . PHE A 1 469 ? 17.363 -9.009 -24.032 1.00 94.19 469 PHE A N 1
ATOM 3648 C CA . PHE A 1 469 ? 16.778 -7.665 -23.937 1.00 94.19 469 PHE A CA 1
ATOM 3649 C C . PHE A 1 469 ? 17.714 -6.672 -23.241 1.00 94.19 469 PHE A C 1
ATOM 3651 O O . PHE A 1 469 ? 18.534 -7.041 -22.400 1.00 94.19 469 PHE A O 1
ATOM 3658 N N . MET A 1 470 ? 17.619 -5.402 -23.624 1.00 95.25 470 MET A N 1
ATOM 3659 C CA . MET A 1 470 ? 18.376 -4.302 -23.031 1.00 95.25 470 MET A CA 1
ATOM 3660 C C . MET A 1 470 ? 17.440 -3.104 -22.888 1.00 95.25 470 MET A C 1
ATOM 3662 O O . MET A 1 470 ? 16.976 -2.567 -23.889 1.00 95.25 470 MET A O 1
ATOM 3666 N N . VAL A 1 471 ? 17.152 -2.712 -21.650 1.00 94.44 471 VAL A N 1
ATOM 3667 C CA . VAL A 1 471 ? 16.320 -1.547 -21.341 1.00 94.44 471 VAL A CA 1
ATOM 3668 C C . VAL A 1 471 ? 17.220 -0.316 -21.290 1.00 94.44 471 VAL A C 1
ATOM 3670 O O . VAL A 1 471 ? 18.135 -0.233 -20.468 1.00 94.44 471 VAL A O 1
ATOM 3673 N N . ILE A 1 472 ? 16.966 0.626 -22.193 1.00 93.00 472 ILE A N 1
ATOM 3674 C CA . ILE A 1 472 ? 17.599 1.946 -22.229 1.00 93.00 472 ILE A CA 1
ATOM 3675 C C . ILE A 1 472 ? 16.891 2.806 -21.175 1.00 93.00 472 ILE A C 1
ATOM 3677 O O . ILE A 1 472 ? 15.691 3.038 -21.297 1.00 93.00 472 ILE A O 1
ATOM 3681 N N . ARG A 1 473 ? 17.608 3.244 -20.131 1.00 93.19 473 ARG A N 1
ATOM 3682 C CA . ARG A 1 473 ? 17.052 4.071 -19.049 1.00 93.19 473 ARG A CA 1
ATOM 3683 C C . ARG A 1 473 ? 17.665 5.480 -19.061 1.00 93.19 473 ARG A C 1
ATOM 3685 O O . ARG A 1 473 ? 18.812 5.629 -18.643 1.00 93.19 473 ARG A O 1
ATOM 3692 N N . PRO A 1 474 ? 16.948 6.509 -19.522 1.00 90.38 474 PRO A N 1
ATOM 3693 C CA . PRO A 1 474 ? 17.210 7.881 -19.092 1.00 90.38 474 PRO A CA 1
ATOM 3694 C C . PRO A 1 474 ? 16.749 8.094 -17.632 1.00 90.38 474 PRO A C 1
ATOM 3696 O O . PRO A 1 474 ? 15.857 7.388 -17.168 1.00 90.38 474 PRO A O 1
ATOM 3699 N N . ASP A 1 475 ? 17.375 9.029 -16.908 1.00 88.38 475 ASP A N 1
ATOM 3700 C CA . ASP A 1 475 ? 17.146 9.306 -15.472 1.00 88.38 475 ASP A CA 1
ATOM 3701 C C . ASP A 1 475 ? 17.058 10.828 -15.172 1.00 88.38 475 ASP A C 1
ATOM 3703 O O . ASP A 1 475 ? 16.936 11.241 -14.018 1.00 88.38 475 ASP A O 1
ATOM 3707 N N . SER A 1 476 ? 17.133 11.693 -16.196 1.00 82.56 476 SER A N 1
ATOM 3708 C CA . SER A 1 476 ? 17.141 13.157 -16.067 1.00 82.56 476 SER A CA 1
ATOM 3709 C C . SER A 1 476 ? 16.752 13.876 -17.371 1.00 82.56 476 SER A C 1
ATOM 3711 O O . SER A 1 476 ? 17.092 13.426 -18.462 1.00 82.56 476 SER A O 1
ATOM 3713 N N . GLY A 1 477 ? 16.042 15.011 -17.266 1.00 81.50 477 GLY A N 1
ATOM 3714 C CA . GLY A 1 477 ? 15.514 15.791 -18.403 1.00 81.50 477 GLY A CA 1
ATOM 3715 C C . GLY A 1 477 ? 14.038 16.177 -18.226 1.00 81.50 477 GLY A C 1
ATOM 3716 O O . GLY A 1 477 ? 13.579 16.325 -17.091 1.00 81.50 477 GLY A O 1
ATOM 3717 N N . ASP A 1 478 ? 13.290 16.353 -19.323 1.00 76.88 478 ASP A N 1
ATOM 3718 C CA . ASP A 1 478 ? 11.831 16.534 -19.250 1.00 76.88 478 ASP A CA 1
ATOM 3719 C C . ASP A 1 478 ? 11.135 15.214 -18.886 1.00 76.88 478 ASP A C 1
ATOM 3721 O O . ASP A 1 478 ? 11.400 14.175 -19.483 1.00 76.88 478 ASP A O 1
ATOM 3725 N N . GLN A 1 479 ? 10.215 15.248 -17.919 1.00 66.00 479 GLN A N 1
ATOM 3726 C CA . GLN A 1 479 ? 9.580 14.043 -17.370 1.00 66.00 479 GLN A CA 1
ATOM 3727 C C . GLN A 1 479 ? 8.803 13.213 -18.403 1.00 66.00 479 GLN A C 1
ATOM 3729 O O . GLN A 1 479 ? 8.635 12.013 -18.194 1.00 66.00 479 GLN A O 1
ATOM 3734 N N . VAL A 1 480 ? 8.322 13.821 -19.493 1.00 66.00 480 VAL A N 1
ATOM 3735 C CA . VAL A 1 480 ? 7.620 13.114 -20.576 1.00 66.00 480 VAL A CA 1
ATOM 3736 C C . VAL A 1 480 ? 8.606 12.448 -21.539 1.00 66.00 480 VAL A C 1
ATOM 3738 O O . VAL A 1 480 ? 8.311 11.382 -22.072 1.00 66.00 480 VAL A O 1
ATOM 3741 N N . GLU A 1 481 ? 9.788 13.037 -21.727 1.00 60.62 481 GLU A N 1
ATOM 3742 C CA . GLU A 1 481 ? 10.844 12.505 -22.597 1.00 60.62 481 GLU A CA 1
ATOM 3743 C C . GLU A 1 481 ? 11.707 11.436 -21.902 1.00 60.62 481 GLU A C 1
ATOM 3745 O O . GLU A 1 481 ? 12.223 10.536 -22.565 1.00 60.62 481 GLU A O 1
ATOM 3750 N N . VAL A 1 482 ? 11.881 11.533 -20.576 1.00 60.16 482 VAL A N 1
ATOM 3751 C CA . VAL A 1 482 ? 12.948 10.810 -19.848 1.00 60.16 482 VAL A CA 1
ATOM 3752 C C . VAL A 1 482 ? 12.469 9.881 -18.737 1.00 60.16 482 VAL A C 1
ATOM 3754 O O . VAL A 1 482 ? 13.270 9.134 -18.194 1.00 60.16 482 VAL A O 1
ATOM 3757 N N . GLY A 1 483 ? 11.190 9.913 -18.360 1.00 59.75 483 GLY A N 1
ATOM 3758 C CA . GLY A 1 483 ? 10.624 8.935 -17.426 1.00 59.75 483 GLY A CA 1
ATOM 3759 C C . GLY A 1 483 ? 11.192 8.918 -15.995 1.00 59.75 483 GLY A C 1
ATOM 3760 O O . GLY A 1 483 ? 10.802 8.037 -15.234 1.00 59.75 483 GLY A O 1
ATOM 3761 N N . ASP A 1 484 ? 12.046 9.865 -15.586 1.00 70.38 484 ASP A N 1
ATOM 3762 C CA . ASP A 1 484 ? 12.360 10.077 -14.164 1.00 70.38 484 ASP A CA 1
ATOM 3763 C C . ASP A 1 484 ? 11.184 10.747 -13.430 1.00 70.38 484 ASP A C 1
ATOM 3765 O O . ASP A 1 484 ? 10.341 11.436 -14.013 1.00 70.38 484 ASP A O 1
ATOM 3769 N N . SER A 1 485 ? 11.142 10.566 -12.107 1.00 73.75 485 SER A N 1
ATOM 3770 C CA . SER A 1 485 ? 10.201 11.234 -11.214 1.00 73.75 485 SER A CA 1
ATOM 3771 C C . SER A 1 485 ? 8.743 10.953 -11.595 1.00 73.75 485 SER A C 1
ATOM 3773 O O . SER A 1 485 ? 7.879 11.820 -11.443 1.00 73.75 485 SER A O 1
ATOM 3775 N N . VAL A 1 486 ? 8.464 9.723 -12.055 1.00 84.81 486 VAL A N 1
ATOM 3776 C CA . VAL A 1 486 ? 7.128 9.272 -12.472 1.00 84.81 486 VAL A CA 1
ATOM 3777 C C . VAL A 1 486 ? 6.078 9.585 -11.406 1.00 84.81 486 VAL A C 1
ATOM 3779 O O . VAL A 1 486 ? 6.256 9.367 -10.205 1.00 84.81 486 VAL A O 1
ATOM 3782 N N . THR A 1 487 ? 4.952 10.103 -11.880 1.00 88.44 487 THR A N 1
ATOM 3783 C CA . THR A 1 487 ? 3.727 10.388 -11.134 1.00 88.44 487 THR A CA 1
ATOM 3784 C C . THR A 1 487 ? 2.531 9.990 -11.998 1.00 88.44 487 THR A C 1
ATOM 3786 O O . THR A 1 487 ? 2.686 9.745 -13.190 1.00 88.44 487 THR A O 1
ATOM 3789 N N . ILE A 1 488 ? 1.317 9.959 -11.442 1.00 90.12 488 ILE A N 1
ATOM 3790 C CA . ILE A 1 488 ? 0.107 9.675 -12.234 1.00 90.12 488 ILE A CA 1
ATOM 3791 C C . ILE A 1 488 ? -0.066 10.650 -13.427 1.00 90.12 488 ILE A C 1
ATOM 3793 O O . ILE A 1 488 ? -0.374 10.170 -14.519 1.00 90.12 488 ILE A O 1
ATOM 3797 N N . PRO A 1 489 ? 0.164 11.976 -13.294 1.00 90.25 489 PRO A N 1
ATOM 3798 C CA . PRO A 1 489 ? 0.167 12.885 -14.441 1.00 90.25 489 PRO A CA 1
ATOM 3799 C C . PRO A 1 489 ? 1.237 12.575 -15.497 1.00 90.25 489 PRO A C 1
ATOM 3801 O O . PRO A 1 489 ? 0.895 12.499 -16.676 1.00 90.25 489 PRO A O 1
ATOM 3804 N N . SER A 1 490 ? 2.503 12.360 -15.109 1.00 90.00 490 SER A N 1
ATOM 3805 C CA . SER A 1 490 ? 3.562 12.079 -16.094 1.00 90.00 490 SER A CA 1
ATOM 3806 C C . SER A 1 490 ? 3.402 10.702 -16.744 1.00 90.00 490 SER A C 1
ATOM 3808 O O . SER A 1 490 ? 3.579 10.596 -17.950 1.00 90.00 490 SER A O 1
ATOM 3810 N N . LEU A 1 491 ? 2.929 9.684 -16.016 1.00 92.44 491 LEU A N 1
ATOM 3811 C CA . LEU A 1 491 ? 2.564 8.371 -16.566 1.00 92.44 491 LEU A CA 1
ATOM 3812 C C . LEU A 1 491 ? 1.547 8.492 -17.717 1.00 92.44 491 LEU A C 1
ATOM 3814 O O . LEU A 1 491 ? 1.763 7.937 -18.793 1.00 92.44 491 LEU A O 1
ATOM 3818 N N . LYS A 1 492 ? 0.467 9.264 -17.516 1.00 93.44 492 LYS A N 1
ATOM 3819 C CA . LYS A 1 492 ? -0.528 9.545 -18.568 1.00 93.44 492 LYS A CA 1
ATOM 3820 C C . LYS A 1 492 ? 0.088 10.292 -19.752 1.00 93.44 492 LYS A C 1
ATOM 3822 O O . LYS A 1 492 ? -0.219 9.967 -20.895 1.00 93.44 492 LYS A O 1
ATOM 3827 N N . ALA A 1 493 ? 0.929 11.293 -19.488 1.00 92.31 493 ALA A N 1
ATOM 3828 C CA . ALA A 1 493 ? 1.567 12.095 -20.530 1.00 92.31 493 ALA A CA 1
ATOM 3829 C C . ALA A 1 493 ? 2.531 11.264 -21.396 1.00 92.31 493 ALA A C 1
ATOM 3831 O O . ALA A 1 493 ? 2.461 11.352 -22.619 1.00 92.31 493 ALA A O 1
ATOM 3832 N N . ILE A 1 494 ? 3.357 10.410 -20.779 1.00 92.06 494 ILE A N 1
ATOM 3833 C CA . ILE A 1 494 ? 4.282 9.511 -21.485 1.00 92.06 494 ILE A CA 1
ATOM 3834 C C . ILE A 1 494 ? 3.496 8.513 -22.339 1.00 92.06 494 ILE A C 1
ATOM 3836 O O . ILE A 1 494 ? 3.747 8.415 -23.535 1.00 92.06 494 ILE A O 1
ATOM 3840 N N . LEU A 1 495 ? 2.507 7.807 -21.774 1.00 94.69 495 LEU A N 1
ATOM 3841 C CA . LEU A 1 495 ? 1.711 6.834 -22.537 1.00 94.69 495 LEU A CA 1
ATOM 3842 C C . LEU A 1 495 ? 0.940 7.486 -23.690 1.00 94.69 495 LEU A C 1
ATOM 3844 O O . LEU A 1 495 ? 0.839 6.903 -24.768 1.00 94.69 495 LEU A O 1
ATOM 3848 N N . LYS A 1 496 ? 0.447 8.715 -23.498 1.00 94.50 496 LYS A N 1
ATOM 3849 C CA . LYS A 1 496 ? -0.146 9.504 -24.577 1.00 94.50 496 LYS A CA 1
ATOM 3850 C C . LYS A 1 496 ? 0.878 9.791 -25.684 1.00 94.50 496 LYS A C 1
ATOM 3852 O O . LYS A 1 496 ? 0.583 9.506 -26.839 1.00 94.50 496 LYS A O 1
ATOM 3857 N N . ALA A 1 497 ? 2.0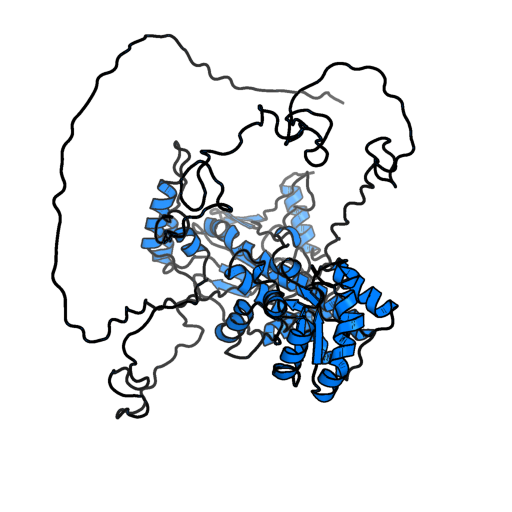66 10.296 -25.345 1.00 92.69 497 ALA A N 1
ATOM 3858 C CA . ALA A 1 497 ? 3.116 10.605 -26.318 1.00 92.69 497 ALA A CA 1
ATOM 3859 C C . ALA A 1 497 ? 3.604 9.355 -27.077 1.00 92.69 497 ALA A C 1
ATOM 3861 O O . ALA A 1 497 ? 3.763 9.397 -28.294 1.00 92.69 497 ALA A O 1
ATOM 3862 N N . VAL A 1 498 ? 3.761 8.223 -26.381 1.00 92.75 498 VAL A N 1
ATOM 3863 C CA . VAL A 1 498 ? 4.090 6.905 -26.957 1.00 92.75 498 VAL A CA 1
ATOM 3864 C C . VAL A 1 498 ? 3.056 6.500 -28.014 1.00 92.75 498 VAL A C 1
ATOM 3866 O O . VAL A 1 498 ? 3.432 6.176 -29.141 1.00 92.75 498 VAL A O 1
ATOM 3869 N N . LYS A 1 499 ? 1.759 6.603 -27.688 1.00 94.50 499 LYS A N 1
ATOM 3870 C CA . LYS A 1 499 ? 0.652 6.301 -28.611 1.00 94.50 499 LYS A CA 1
ATOM 3871 C C . LYS A 1 499 ? 0.579 7.278 -29.789 1.00 94.50 499 LYS A C 1
ATOM 3873 O O . LYS A 1 499 ? 0.415 6.842 -30.924 1.00 94.50 499 LYS A O 1
ATOM 3878 N N . GLU A 1 500 ? 0.721 8.583 -29.548 1.00 95.25 500 GLU A N 1
ATOM 3879 C CA . GLU A 1 500 ? 0.705 9.616 -30.600 1.00 95.25 500 GLU A CA 1
ATOM 3880 C C . GLU A 1 500 ? 1.896 9.490 -31.566 1.00 95.25 500 GLU A C 1
ATOM 3882 O O . GLU A 1 500 ? 1.757 9.786 -32.751 1.00 95.25 500 GLU A O 1
ATOM 3887 N N . ALA A 1 501 ? 3.036 8.980 -31.094 1.00 95.12 501 ALA A N 1
ATOM 3888 C CA . ALA A 1 501 ? 4.196 8.640 -31.916 1.00 95.12 501 ALA A CA 1
ATOM 3889 C C . ALA A 1 501 ? 4.088 7.268 -32.624 1.00 95.12 501 ALA A C 1
ATOM 3891 O O . ALA A 1 501 ? 5.013 6.877 -33.335 1.00 95.12 501 ALA A O 1
ATOM 3892 N N . GLY A 1 502 ? 2.977 6.538 -32.458 1.00 96.19 502 GLY A N 1
ATOM 3893 C CA . GLY A 1 502 ? 2.725 5.251 -33.115 1.00 96.19 502 GLY A CA 1
ATOM 3894 C C . GLY A 1 502 ? 3.417 4.042 -32.474 1.00 96.19 502 GLY A C 1
ATOM 3895 O O . GLY A 1 502 ? 3.476 2.981 -33.094 1.00 96.19 502 GLY A O 1
ATOM 3896 N N . TYR A 1 503 ? 3.935 4.173 -31.250 1.00 96.06 503 TYR A N 1
ATOM 3897 C CA . TYR A 1 503 ? 4.556 3.070 -30.518 1.00 96.06 503 TYR A CA 1
ATOM 3898 C C . TYR A 1 503 ? 3.553 2.356 -29.604 1.00 96.06 503 TYR A C 1
ATOM 3900 O O . TYR A 1 503 ? 2.690 2.969 -28.978 1.00 96.06 503 TYR A O 1
ATOM 3908 N N . SER A 1 504 ? 3.717 1.039 -29.477 1.00 96.69 504 SER A N 1
ATOM 3909 C CA . SER A 1 504 ? 2.973 0.225 -28.509 1.00 96.69 504 SER A CA 1
ATOM 3910 C C . SER A 1 504 ? 3.460 0.458 -27.073 1.00 96.69 504 SER A C 1
ATOM 3912 O O . SER A 1 504 ? 4.664 0.612 -26.839 1.00 96.69 504 SER A O 1
ATOM 3914 N N . ALA A 1 505 ? 2.545 0.410 -26.101 1.00 95.81 505 ALA A N 1
ATOM 3915 C CA . ALA A 1 505 ? 2.832 0.576 -24.676 1.00 95.81 505 ALA A CA 1
ATOM 3916 C C . ALA A 1 505 ? 3.813 -0.476 -24.115 1.00 95.81 505 ALA A C 1
ATOM 3918 O O . ALA A 1 505 ? 4.504 -0.207 -23.131 1.00 95.81 505 ALA A O 1
ATOM 3919 N N . GLN A 1 506 ? 3.965 -1.639 -24.762 1.00 94.81 506 GLN A N 1
ATOM 3920 C CA . GLN A 1 506 ? 4.964 -2.644 -24.364 1.00 94.81 506 GLN A CA 1
ATOM 3921 C C . GLN A 1 506 ? 6.424 -2.186 -24.543 1.00 94.81 506 GLN A C 1
ATOM 3923 O O . GLN A 1 506 ? 7.331 -2.795 -23.969 1.00 94.81 506 GLN A O 1
ATOM 3928 N N . ASN A 1 507 ? 6.669 -1.115 -25.306 1.00 93.25 507 ASN A N 1
ATOM 3929 C CA . ASN A 1 507 ? 8.012 -0.564 -25.514 1.00 93.25 507 ASN A CA 1
ATOM 3930 C C . ASN A 1 507 ? 8.511 0.284 -24.331 1.00 93.25 507 ASN A C 1
ATOM 3932 O O . ASN A 1 507 ? 9.705 0.563 -24.257 1.00 93.25 507 ASN A O 1
ATOM 3936 N N . VAL A 1 508 ? 7.630 0.677 -23.401 1.00 92.12 508 VAL A N 1
ATOM 3937 C CA . VAL A 1 508 ? 7.984 1.498 -22.231 1.00 92.12 508 VAL A CA 1
ATOM 3938 C C . VAL A 1 508 ? 7.761 0.763 -20.911 1.00 92.12 508 VAL A C 1
ATOM 3940 O O . VAL A 1 508 ? 6.853 -0.056 -20.765 1.00 92.12 508 VAL A O 1
ATOM 3943 N N . LEU A 1 509 ? 8.619 1.054 -19.938 1.00 91.81 509 LEU A N 1
ATOM 3944 C CA . LEU A 1 509 ? 8.556 0.566 -18.562 1.00 91.81 509 LEU A CA 1
ATOM 3945 C C . LEU A 1 509 ? 8.826 1.752 -17.637 1.00 91.81 509 LEU A C 1
ATOM 3947 O O . LEU A 1 509 ? 9.689 2.579 -17.924 1.00 91.81 509 LEU A O 1
ATOM 3951 N N . PHE A 1 510 ? 8.087 1.834 -16.536 1.00 94.50 510 PHE A N 1
ATOM 3952 C CA . PHE A 1 510 ? 8.098 2.975 -15.629 1.00 94.50 510 PHE A CA 1
ATOM 3953 C C . PHE A 1 510 ? 8.788 2.613 -14.318 1.00 94.50 510 PHE A C 1
ATOM 3955 O O . PHE A 1 510 ? 8.422 1.629 -13.682 1.00 94.50 510 PHE A O 1
ATOM 3962 N N . GLY A 1 511 ? 9.747 3.427 -13.881 1.00 93.44 511 GLY A N 1
ATOM 3963 C CA . GLY A 1 511 ? 10.320 3.351 -12.537 1.00 93.44 511 GLY A CA 1
ATOM 3964 C C . GLY A 1 511 ? 9.694 4.407 -11.633 1.00 93.44 511 GLY A C 1
ATOM 3965 O O . GLY A 1 511 ? 9.716 5.587 -11.971 1.00 93.44 511 GLY A O 1
ATOM 3966 N N . MET A 1 512 ? 9.141 4.030 -10.479 1.00 94.31 512 MET A N 1
ATOM 3967 C CA . MET A 1 512 ? 8.522 4.996 -9.563 1.00 94.31 512 MET A CA 1
ATOM 3968 C C . MET A 1 512 ? 9.129 4.888 -8.166 1.00 94.31 512 MET A C 1
ATOM 3970 O O . MET A 1 512 ? 8.918 3.921 -7.441 1.00 94.31 512 MET A O 1
ATOM 3974 N N . GLY A 1 513 ? 9.925 5.900 -7.809 1.00 93.12 513 GLY A N 1
ATOM 3975 C CA . GLY A 1 513 ? 10.653 5.967 -6.542 1.00 93.12 513 GLY A CA 1
ATOM 3976 C C . GLY A 1 513 ? 9.853 6.635 -5.423 1.00 93.12 513 GLY A C 1
ATOM 3977 O O . GLY A 1 513 ? 8.774 6.192 -5.034 1.00 93.12 513 GLY A O 1
ATOM 3978 N N . GLY A 1 514 ? 10.358 7.764 -4.916 1.00 90.44 514 GLY A N 1
ATOM 3979 C CA . GLY A 1 514 ? 9.694 8.520 -3.846 1.00 90.44 514 GLY A CA 1
ATOM 3980 C C . GLY A 1 514 ? 8.256 8.954 -4.174 1.00 90.44 514 GLY A C 1
ATOM 3981 O O . GLY A 1 514 ? 7.468 9.160 -3.259 1.00 90.44 514 GLY A O 1
ATOM 3982 N N . GLY A 1 515 ? 7.876 9.046 -5.455 1.00 91.38 515 GLY A N 1
ATOM 3983 C CA . GLY A 1 515 ? 6.482 9.258 -5.866 1.00 91.38 515 GLY A CA 1
ATOM 3984 C C . GLY A 1 515 ? 5.526 8.147 -5.414 1.00 91.38 515 GLY A C 1
ATOM 3985 O O . GLY A 1 515 ? 4.389 8.447 -5.067 1.00 91.38 515 GLY A O 1
ATOM 3986 N N . LEU A 1 516 ? 5.989 6.892 -5.394 1.00 95.56 516 LEU A N 1
ATOM 3987 C CA . LEU A 1 516 ? 5.193 5.712 -5.050 1.00 95.56 516 LEU A CA 1
ATOM 3988 C C . LEU A 1 516 ? 5.141 5.483 -3.536 1.00 95.56 516 LEU A C 1
ATOM 3990 O O . LEU A 1 516 ? 4.062 5.280 -2.986 1.00 95.56 516 LEU A O 1
ATOM 3994 N N . LEU A 1 517 ? 6.301 5.532 -2.866 1.00 95.31 517 LEU A N 1
ATOM 3995 C CA . LEU A 1 517 ? 6.418 5.128 -1.459 1.00 95.31 517 LEU A CA 1
ATOM 3996 C C . LEU A 1 517 ? 6.505 6.282 -0.446 1.00 95.31 517 LEU A C 1
ATOM 3998 O O . LEU A 1 517 ? 6.292 6.025 0.737 1.00 95.31 517 LEU A O 1
ATOM 4002 N N . GLN A 1 518 ? 6.787 7.528 -0.854 1.00 94.62 518 GLN A N 1
ATOM 4003 C CA . GLN A 1 518 ? 7.106 8.626 0.084 1.00 94.62 518 GLN A CA 1
ATOM 4004 C C . GLN A 1 518 ? 6.249 9.892 -0.059 1.00 94.62 518 GLN A C 1
ATOM 4006 O O . GLN A 1 518 ? 5.932 10.527 0.945 1.00 94.62 518 GLN A O 1
ATOM 4011 N N . LYS A 1 519 ? 5.876 10.303 -1.277 1.00 93.50 519 LYS A N 1
ATOM 4012 C CA . LYS A 1 519 ? 5.134 11.551 -1.556 1.00 93.50 519 LYS A CA 1
ATOM 4013 C C . LYS A 1 519 ? 3.624 11.389 -1.307 1.00 93.50 519 LYS A C 1
ATOM 4015 O O . LYS A 1 519 ? 2.799 11.817 -2.107 1.00 93.50 519 LYS A O 1
ATOM 4020 N N . LEU A 1 520 ? 3.282 10.764 -0.183 1.00 91.31 520 LEU A N 1
ATOM 4021 C CA . LEU A 1 520 ? 1.933 10.441 0.270 1.00 91.31 520 LEU A CA 1
ATOM 4022 C C . LEU A 1 520 ? 1.758 10.880 1.727 1.00 91.31 520 LEU A C 1
ATOM 4024 O O . LEU A 1 520 ? 2.707 10.897 2.505 1.00 91.31 520 LEU A O 1
ATOM 4028 N N . ASN A 1 521 ? 0.530 11.213 2.110 1.00 94.56 521 ASN A N 1
ATOM 4029 C CA . ASN A 1 521 ? 0.163 11.531 3.493 1.00 94.56 521 ASN A CA 1
ATOM 4030 C C . ASN A 1 521 ? -1.248 11.010 3.822 1.00 94.56 521 ASN A C 1
ATOM 4032 O O . ASN A 1 521 ? -2.026 10.713 2.913 1.00 94.56 521 ASN A O 1
ATOM 4036 N N . ARG A 1 522 ? -1.603 10.945 5.112 1.00 93.50 522 ARG A N 1
ATOM 4037 C CA . ARG A 1 522 ? -2.918 10.470 5.592 1.00 93.50 522 ARG A CA 1
ATOM 4038 C C . ARG A 1 522 ? -4.105 11.195 4.937 1.00 93.50 522 ARG A C 1
ATOM 4040 O O . ARG A 1 522 ? -5.151 10.588 4.703 1.00 93.50 522 ARG A O 1
ATOM 4047 N N . ASP A 1 523 ? -3.951 12.480 4.625 1.00 92.12 523 ASP A N 1
ATOM 4048 C CA . ASP A 1 523 ? -4.994 13.299 4.002 1.00 92.12 523 ASP A CA 1
ATOM 4049 C C . ASP A 1 523 ? -5.222 12.991 2.513 1.00 92.12 523 ASP A C 1
ATOM 4051 O O . ASP A 1 523 ? -6.325 13.234 2.027 1.00 92.12 523 ASP A O 1
ATOM 4055 N N . THR A 1 524 ? -4.272 12.342 1.826 1.00 89.50 524 THR A N 1
ATOM 4056 C CA . THR A 1 524 ? -4.408 11.874 0.424 1.00 89.50 524 THR A CA 1
ATOM 4057 C C . THR A 1 524 ? -5.673 11.035 0.210 1.00 89.50 524 THR A C 1
ATOM 4059 O O . THR A 1 524 ? -6.351 11.179 -0.803 1.00 89.50 524 THR A O 1
ATOM 4062 N N . MET A 1 525 ? -6.022 10.190 1.187 1.00 87.06 525 MET A N 1
ATOM 4063 C CA . MET A 1 525 ? -7.289 9.443 1.238 1.00 87.06 525 MET A CA 1
ATOM 4064 C C . MET A 1 525 ? -8.215 9.913 2.374 1.00 87.06 525 MET A C 1
ATOM 4066 O O . MET A 1 525 ? -9.218 9.265 2.661 1.00 87.06 525 MET A O 1
ATOM 4070 N N . SER A 1 526 ? -7.890 11.034 3.031 1.00 90.62 526 SER A N 1
ATOM 4071 C CA . SER A 1 526 ? -8.619 11.588 4.187 1.00 90.62 526 SER A CA 1
ATOM 4072 C C . SER A 1 526 ? -8.891 10.561 5.297 1.00 90.62 526 SER A C 1
ATOM 4074 O O . SER A 1 526 ? -9.908 10.617 5.987 1.00 90.62 526 SER A O 1
ATOM 4076 N N . PHE A 1 527 ? -7.962 9.620 5.482 1.00 89.75 527 PHE A N 1
ATOM 4077 C CA . PHE A 1 527 ? -8.143 8.448 6.336 1.00 89.75 527 PHE A CA 1
ATOM 4078 C C . PHE A 1 527 ? -8.302 8.868 7.802 1.00 89.75 527 PHE A C 1
ATOM 4080 O O . PHE A 1 527 ? -7.469 9.623 8.311 1.00 89.75 527 PHE A O 1
ATOM 4087 N N . ALA A 1 528 ? -9.370 8.441 8.480 1.00 91.50 528 ALA A N 1
ATOM 4088 C CA . ALA A 1 528 ? -9.699 8.966 9.802 1.00 91.50 528 ALA A CA 1
ATOM 4089 C C . ALA A 1 528 ? -10.541 8.011 10.658 1.00 91.50 528 ALA A C 1
ATOM 4091 O O . ALA A 1 528 ? -11.549 7.471 10.213 1.00 91.50 528 ALA A O 1
ATOM 4092 N N . THR A 1 529 ? -10.171 7.924 11.930 1.00 91.50 529 THR A N 1
ATOM 4093 C CA . THR A 1 529 ? -10.813 7.116 12.976 1.00 91.50 529 THR A CA 1
ATOM 4094 C C . THR A 1 529 ? -11.671 8.019 13.840 1.00 91.50 529 THR A C 1
ATOM 4096 O O . THR A 1 529 ? -11.187 9.070 14.233 1.00 91.50 529 THR A O 1
ATOM 4099 N N . LYS A 1 530 ? -12.941 7.722 14.125 1.00 93.12 530 LYS A N 1
ATOM 4100 C CA . LYS A 1 530 ? -13.786 8.641 14.912 1.00 93.12 530 LYS A CA 1
ATOM 4101 C C . LYS A 1 530 ? -14.704 7.873 15.850 1.00 93.12 530 LYS A C 1
ATOM 4103 O O . LYS A 1 530 ? -15.334 6.910 15.428 1.00 93.12 530 LYS A O 1
ATOM 4108 N N . LEU A 1 531 ? -14.818 8.349 17.092 1.00 94.25 531 LEU A N 1
ATOM 4109 C CA . LEU A 1 531 ? -15.829 7.877 18.033 1.00 94.25 531 LEU A CA 1
ATOM 4110 C C . LEU A 1 531 ? -17.221 8.133 17.442 1.00 94.25 531 LEU A C 1
ATOM 4112 O O . LEU A 1 531 ? -17.612 9.287 17.257 1.00 94.25 531 LEU A O 1
ATOM 4116 N N . SER A 1 532 ? -17.943 7.056 17.143 1.00 93.81 532 SER A N 1
ATOM 4117 C CA . SER A 1 532 ? -19.273 7.107 16.534 1.00 93.81 532 SER A CA 1
ATOM 4118 C C . SER A 1 532 ? -20.388 6.651 17.478 1.00 93.81 532 SER A C 1
ATOM 4120 O O . SER A 1 532 ? -21.549 6.983 17.259 1.00 93.81 532 SER A O 1
ATOM 4122 N N . TYR A 1 533 ? -20.076 5.936 18.557 1.00 94.25 533 TYR A N 1
ATOM 4123 C CA . TYR A 1 533 ? -21.063 5.370 19.475 1.00 94.25 533 TYR A CA 1
ATOM 4124 C C . TYR A 1 533 ? -20.527 5.316 20.907 1.00 94.25 533 TYR A C 1
ATOM 4126 O O . TYR A 1 533 ? -19.330 5.128 21.112 1.00 94.25 533 TYR A O 1
ATOM 4134 N N . ILE A 1 534 ? -21.414 5.479 21.889 1.00 94.75 534 ILE A N 1
ATOM 4135 C CA . ILE A 1 534 ? -21.128 5.221 23.300 1.00 94.75 534 ILE A CA 1
ATOM 4136 C C . ILE A 1 534 ? -22.365 4.641 23.991 1.00 94.75 534 ILE A C 1
ATOM 4138 O O . ILE A 1 534 ? -23.496 5.049 23.711 1.00 94.75 534 ILE A O 1
ATOM 4142 N N . LYS A 1 535 ? -22.122 3.739 24.941 1.00 95.00 535 LYS A N 1
ATOM 4143 C CA . LYS A 1 535 ? -23.089 3.285 25.937 1.00 95.00 535 LYS A CA 1
ATOM 4144 C C . LYS A 1 535 ? -22.596 3.703 27.318 1.00 95.00 535 LYS A C 1
ATOM 4146 O O . LYS A 1 535 ? -21.443 3.454 27.662 1.00 95.00 535 LYS A O 1
ATOM 4151 N N . TYR A 1 536 ? -23.443 4.388 28.071 1.00 94.00 536 TYR A N 1
ATOM 4152 C CA . TYR A 1 536 ? -23.139 4.899 29.403 1.00 94.00 536 TYR A CA 1
ATOM 4153 C C . TYR A 1 536 ? -23.451 3.849 30.482 1.00 94.00 536 TYR A C 1
ATOM 4155 O O . TYR A 1 536 ? -24.183 2.885 30.251 1.00 94.00 536 TYR A O 1
ATOM 4163 N N . ALA A 1 537 ? -22.895 4.038 31.682 1.00 92.00 537 ALA A N 1
ATOM 4164 C CA . ALA A 1 537 ? -23.033 3.097 32.799 1.00 92.00 537 ALA A CA 1
ATOM 4165 C C . ALA A 1 537 ? -24.474 2.962 33.337 1.00 92.00 537 ALA A C 1
ATOM 4167 O O . ALA A 1 537 ? -24.801 1.956 33.959 1.00 92.00 537 ALA A O 1
ATOM 4168 N N . ASP A 1 538 ? -25.341 3.944 33.077 1.00 94.62 538 ASP A N 1
ATOM 4169 C CA . ASP A 1 538 ? -26.779 3.898 33.376 1.00 94.62 538 ASP A CA 1
ATOM 4170 C C . ASP A 1 538 ? -27.599 3.122 32.323 1.00 94.62 538 ASP A C 1
ATOM 4172 O O . ASP A 1 538 ? -28.821 3.021 32.425 1.00 94.62 538 ASP A O 1
ATOM 4176 N N . GLY A 1 539 ? -26.931 2.568 31.305 1.00 93.19 539 GLY A N 1
ATOM 4177 C CA . GLY A 1 539 ? -27.543 1.848 30.195 1.00 93.19 539 GLY A CA 1
ATOM 4178 C C . GLY A 1 539 ? -28.035 2.740 29.053 1.00 93.19 539 GLY A C 1
ATOM 4179 O O . GLY A 1 539 ? -28.505 2.196 28.054 1.00 93.19 539 GLY A O 1
ATOM 4180 N N . THR A 1 540 ? -27.920 4.070 29.152 1.00 93.94 540 THR A N 1
ATOM 4181 C CA . THR A 1 540 ? -28.280 4.972 28.050 1.00 93.94 540 THR A CA 1
ATOM 4182 C C . THR A 1 540 ? -27.267 4.891 26.907 1.00 93.94 540 THR A C 1
ATOM 4184 O O . THR A 1 540 ? -26.078 4.645 27.105 1.00 93.94 540 THR A O 1
ATOM 4187 N N . GLU A 1 541 ? -27.738 5.087 25.678 1.00 93.69 541 GLU A N 1
ATOM 4188 C CA . GLU A 1 541 ? -26.949 4.904 24.457 1.00 93.69 541 GLU A CA 1
ATOM 4189 C C . GLU A 1 541 ? -26.996 6.167 23.600 1.00 93.69 541 GLU A C 1
ATOM 4191 O O . GLU A 1 541 ? -28.035 6.824 23.486 1.00 93.69 541 GLU A O 1
ATOM 4196 N N . ARG A 1 542 ? -25.871 6.515 22.967 1.00 91.38 542 ARG A N 1
ATOM 4197 C CA . ARG A 1 542 ? -25.774 7.706 22.122 1.00 91.38 542 ARG A CA 1
ATOM 4198 C C . ARG A 1 542 ? -24.965 7.441 20.860 1.00 91.38 542 ARG A C 1
ATOM 4200 O O . ARG A 1 542 ? -23.796 7.066 20.900 1.00 91.38 542 ARG A O 1
ATOM 4207 N N . ASN A 1 543 ? -25.580 7.756 19.723 1.00 92.69 543 ASN A N 1
ATOM 4208 C CA . ASN A 1 543 ? -24.879 7.888 18.453 1.00 92.69 543 ASN A CA 1
ATOM 4209 C C . ASN A 1 543 ? -24.153 9.250 18.437 1.00 92.69 543 ASN A C 1
ATOM 4211 O O . ASN A 1 543 ? -24.761 10.292 18.683 1.00 92.69 543 ASN A O 1
ATOM 4215 N N . ILE A 1 544 ? -22.849 9.246 18.176 1.00 91.81 544 ILE A N 1
ATOM 4216 C CA . ILE A 1 544 ? -21.956 10.409 18.220 1.00 91.81 544 ILE A CA 1
ATOM 4217 C C . ILE A 1 544 ? -21.515 10.765 16.802 1.00 91.81 544 ILE A C 1
ATOM 4219 O O . ILE A 1 544 ? -21.112 9.904 16.031 1.00 91.81 544 ILE A O 1
ATOM 4223 N N . MET A 1 545 ? -21.527 12.053 16.470 1.00 91.19 545 MET A N 1
ATOM 4224 C CA . MET A 1 545 ? -20.847 12.582 15.289 1.00 91.19 545 MET A CA 1
ATOM 4225 C C . MET A 1 545 ? -20.312 13.985 15.562 1.00 91.19 545 MET A C 1
ATOM 4227 O O . MET A 1 545 ? -20.861 14.711 16.392 1.00 91.19 545 MET A O 1
ATOM 4231 N N . LYS A 1 546 ? -19.272 14.389 14.827 1.00 89.69 546 LYS A N 1
ATOM 4232 C CA . LYS A 1 546 ? -18.853 15.792 14.741 1.00 89.69 546 LYS A CA 1
ATOM 4233 C C . LYS A 1 546 ? -19.413 16.432 13.472 1.00 89.69 546 LYS A C 1
ATOM 4235 O O . LYS A 1 546 ? -19.388 15.817 12.408 1.00 89.69 546 LYS A O 1
ATOM 4240 N N . ILE A 1 547 ? -19.864 17.680 13.588 1.00 86.88 547 ILE A N 1
ATOM 4241 C CA . ILE A 1 547 ? -20.374 18.497 12.477 1.00 86.88 547 ILE A CA 1
ATOM 4242 C C . ILE A 1 547 ? -19.650 19.854 12.517 1.00 86.88 547 ILE A C 1
ATOM 4244 O O . ILE A 1 547 ? -20.113 20.775 13.190 1.00 86.88 547 ILE A O 1
ATOM 4248 N N . PRO A 1 548 ? -18.474 19.993 11.875 1.00 83.50 548 PRO A N 1
ATOM 4249 C CA . PRO A 1 548 ? -17.753 21.262 11.841 1.00 83.50 548 PRO A CA 1
ATOM 4250 C C . PRO A 1 548 ? -18.474 22.258 10.924 1.00 83.50 548 PRO A C 1
ATOM 4252 O O . PRO A 1 548 ? -18.539 22.057 9.714 1.00 83.50 548 PRO A O 1
ATOM 4255 N N . THR A 1 549 ? -18.989 23.355 11.480 1.00 78.44 549 THR A N 1
ATOM 4256 C CA . THR A 1 549 ? -19.743 24.377 10.723 1.00 78.44 549 THR A CA 1
ATOM 4257 C C . THR A 1 549 ? -18.919 25.047 9.621 1.00 78.44 549 THR A C 1
ATOM 4259 O O . THR A 1 549 ? -19.461 25.403 8.581 1.00 78.44 549 THR A O 1
ATOM 4262 N N . MET A 1 550 ? -17.606 25.176 9.829 1.00 78.31 550 MET A N 1
ATOM 4263 C CA . MET A 1 550 ? -16.663 25.773 8.875 1.00 78.31 550 MET A CA 1
ATOM 4264 C C . MET A 1 550 ? -16.103 24.775 7.845 1.00 78.31 550 MET A C 1
ATOM 4266 O O . MET A 1 550 ? -15.359 25.183 6.957 1.00 78.31 550 MET A O 1
ATOM 4270 N N . ASP A 1 551 ? -16.403 23.474 7.963 1.00 76.69 551 ASP A N 1
ATOM 4271 C CA . ASP A 1 551 ? -15.887 22.441 7.056 1.00 76.69 551 ASP A CA 1
ATOM 4272 C C . ASP A 1 551 ? -16.821 21.219 6.995 1.00 76.69 551 ASP A C 1
ATOM 4274 O O . ASP A 1 551 ? -16.656 20.224 7.712 1.00 76.69 551 ASP A O 1
ATOM 4278 N N . SER A 1 552 ? -17.796 21.283 6.088 1.00 77.44 552 SER A N 1
ATOM 4279 C CA . SER A 1 552 ? -18.769 20.211 5.855 1.00 77.44 552 SER A CA 1
ATOM 4280 C C . SER A 1 552 ? -18.150 18.918 5.308 1.00 77.44 552 SER A C 1
ATOM 4282 O O . SER A 1 552 ? -18.771 17.863 5.427 1.00 77.44 552 SER A O 1
ATOM 4284 N N . LYS A 1 553 ? -16.917 18.948 4.775 1.00 78.19 553 LYS A N 1
ATOM 4285 C CA . LYS A 1 553 ? -16.201 17.735 4.337 1.00 78.19 553 LYS A CA 1
ATOM 4286 C C . LYS A 1 553 ? -15.646 16.926 5.514 1.00 78.19 553 LYS A C 1
ATOM 4288 O O . LYS A 1 553 ? -15.262 15.777 5.332 1.00 78.19 553 LYS A O 1
ATOM 4293 N N . LYS A 1 554 ? -15.609 17.500 6.724 1.00 83.00 554 LYS A N 1
ATOM 4294 C CA . LYS A 1 554 ? -15.122 16.849 7.953 1.00 83.00 554 LYS A CA 1
ATOM 4295 C C . LYS A 1 554 ? -16.241 16.345 8.875 1.00 83.00 554 LYS A C 1
ATOM 4297 O O . LYS A 1 554 ? -15.974 16.079 10.049 1.00 83.00 554 LYS A O 1
ATOM 4302 N N . ILE A 1 555 ? -17.469 16.202 8.377 1.00 85.50 555 ILE A N 1
ATOM 4303 C CA . ILE A 1 555 ? -18.559 15.535 9.107 1.00 85.50 555 ILE A CA 1
ATOM 4304 C C . ILE A 1 555 ? -18.191 14.058 9.325 1.00 85.50 555 ILE A C 1
ATOM 4306 O O . ILE A 1 555 ? -17.741 13.391 8.397 1.00 85.50 555 ILE A O 1
ATOM 4310 N N . SER A 1 556 ? -18.361 13.538 10.546 1.00 91.19 556 SER A N 1
ATOM 4311 C CA . SER A 1 556 ? -18.218 12.096 10.809 1.00 91.19 556 SER A CA 1
ATOM 4312 C C . SER A 1 556 ? -19.570 11.386 10.770 1.00 91.19 556 SER A C 1
ATOM 4314 O O . SER A 1 556 ? -20.613 12.000 10.984 1.00 91.19 556 SER A O 1
ATOM 4316 N N . LEU A 1 557 ? -19.556 10.079 10.523 1.00 89.94 557 LEU A N 1
ATOM 4317 C CA . LEU A 1 557 ? -20.769 9.266 10.523 1.00 89.94 557 LEU A CA 1
ATOM 4318 C C . LEU A 1 557 ? -21.154 8.854 11.962 1.00 89.94 557 LEU A C 1
ATOM 4320 O O . LEU A 1 557 ? -20.252 8.587 12.760 1.00 89.94 557 LEU A O 1
ATOM 4324 N N . PRO A 1 558 ? -22.456 8.802 12.307 1.00 91.69 558 PRO A N 1
ATOM 4325 C CA . PRO A 1 558 ? -22.915 8.422 13.638 1.00 91.69 558 PRO A CA 1
ATOM 4326 C C . PRO A 1 558 ? -23.231 6.929 13.804 1.00 91.69 558 PRO A C 1
ATOM 4328 O O . PRO A 1 558 ? -23.796 6.282 12.924 1.00 91.69 558 PRO A O 1
ATOM 4331 N N . GLY A 1 559 ? -22.999 6.440 15.019 1.00 89.44 559 GLY A N 1
ATOM 4332 C CA . GLY A 1 559 ? -23.438 5.148 15.539 1.00 89.44 559 GLY A CA 1
ATOM 4333 C C . GLY A 1 559 ? -22.529 3.964 15.236 1.00 89.44 559 GLY A C 1
ATOM 4334 O O . GLY A 1 559 ? -21.471 4.095 14.627 1.00 89.44 559 GLY A O 1
ATOM 4335 N N . GLU A 1 560 ? -22.978 2.783 15.650 1.00 87.44 560 GLU A N 1
ATOM 4336 C CA . GLU A 1 560 ? -22.412 1.525 15.169 1.00 87.44 560 GLU A CA 1
ATOM 4337 C C . GLU A 1 560 ? -22.650 1.380 13.661 1.00 87.44 560 GLU A C 1
ATOM 4339 O O . GLU A 1 560 ? -23.699 1.793 13.136 1.00 87.44 560 GLU A O 1
ATOM 4344 N N . PHE A 1 561 ? -21.665 0.791 12.985 1.00 84.75 561 PHE A N 1
ATOM 4345 C CA . PHE A 1 561 ? -21.695 0.479 11.565 1.00 84.75 561 PHE A CA 1
ATOM 4346 C C . PHE A 1 561 ? -21.758 -1.027 11.345 1.00 84.75 561 PHE A C 1
ATOM 4348 O O . PHE A 1 561 ? -21.185 -1.810 12.092 1.00 84.75 561 PHE A O 1
ATOM 4355 N N . VAL A 1 562 ? -22.407 -1.400 10.252 1.00 86.94 562 VAL A N 1
ATOM 4356 C CA . VAL A 1 562 ? -22.267 -2.689 9.583 1.00 86.94 562 VAL A CA 1
ATOM 4357 C C . VAL A 1 562 ? -21.913 -2.369 8.138 1.00 86.94 562 VAL A C 1
ATOM 4359 O O . VAL A 1 562 ? -22.389 -1.364 7.618 1.00 86.94 562 VAL A O 1
ATOM 4362 N N . VAL A 1 563 ? -21.097 -3.183 7.472 1.00 87.69 563 VAL A N 1
ATOM 4363 C CA . VAL A 1 563 ? -20.818 -3.021 6.036 1.00 87.69 563 VAL A CA 1
ATOM 4364 C C . VAL A 1 563 ? -21.436 -4.191 5.290 1.00 87.69 563 VAL A C 1
ATOM 4366 O O . VAL A 1 563 ? -21.096 -5.332 5.573 1.00 87.69 563 VAL A O 1
ATOM 4369 N N . LYS A 1 564 ? -22.306 -3.938 4.309 1.00 87.62 564 LYS A N 1
ATOM 4370 C CA . LYS A 1 564 ? -22.869 -4.986 3.438 1.00 87.62 564 LYS A CA 1
ATOM 4371 C C . LYS A 1 564 ? -22.763 -4.627 1.969 1.00 87.62 564 LYS A C 1
ATOM 4373 O O . LYS A 1 564 ? -22.550 -3.468 1.635 1.00 87.62 564 LYS A O 1
ATOM 4378 N N . ARG A 1 565 ? -22.971 -5.598 1.077 1.00 85.75 565 ARG A N 1
ATOM 4379 C CA . ARG A 1 565 ? -23.204 -5.304 -0.346 1.00 85.75 565 ARG A CA 1
ATOM 4380 C C . ARG A 1 565 ? -24.668 -4.937 -0.575 1.00 85.75 565 ARG A C 1
ATOM 4382 O O . ARG A 1 565 ? -25.556 -5.595 -0.039 1.00 85.75 565 ARG A O 1
ATOM 4389 N N . ASN A 1 566 ? -24.910 -3.911 -1.382 1.00 81.25 566 ASN A N 1
ATOM 4390 C CA . ASN A 1 566 ? -26.208 -3.655 -1.994 1.00 81.25 566 ASN A CA 1
ATOM 4391 C C . ASN A 1 566 ? -26.416 -4.562 -3.227 1.00 81.25 566 ASN A C 1
ATOM 4393 O O . ASN A 1 566 ? -25.548 -5.362 -3.580 1.00 81.25 566 ASN A O 1
ATOM 4397 N N . GLU A 1 567 ? -27.557 -4.411 -3.899 1.00 78.19 567 GLU A N 1
ATOM 4398 C CA . GLU A 1 567 ? -27.939 -5.185 -5.095 1.00 78.19 567 GLU A CA 1
ATOM 4399 C C . GLU A 1 567 ? -26.937 -5.058 -6.259 1.00 78.19 567 GLU A C 1
ATOM 4401 O O . GLU A 1 567 ? -26.800 -5.973 -7.064 1.00 78.19 567 GLU A O 1
ATOM 4406 N N . LEU A 1 568 ? -26.179 -3.958 -6.310 1.00 75.38 568 LEU A N 1
ATOM 4407 C CA . LEU A 1 568 ? -25.128 -3.694 -7.299 1.00 75.38 568 LEU A CA 1
ATOM 4408 C C . LEU A 1 568 ? -23.742 -4.204 -6.849 1.00 75.38 568 LEU A C 1
ATOM 4410 O O . LEU A 1 568 ? -22.725 -3.877 -7.455 1.00 75.38 568 LEU A O 1
ATOM 4414 N N . GLY A 1 569 ? -23.667 -4.959 -5.748 1.00 75.69 569 GLY A N 1
ATOM 4415 C CA . GLY A 1 569 ? -22.417 -5.468 -5.174 1.00 75.69 569 GLY A CA 1
ATOM 4416 C C . GLY A 1 569 ? -21.572 -4.425 -4.424 1.00 75.69 569 GLY A C 1
ATOM 4417 O O . GLY A 1 569 ? -20.508 -4.776 -3.894 1.00 75.69 569 GLY A O 1
ATOM 4418 N N . VAL A 1 570 ? -22.035 -3.170 -4.360 1.00 79.12 570 VAL A N 1
ATOM 4419 C CA . VAL A 1 570 ? -21.335 -2.018 -3.767 1.00 79.12 570 VAL A CA 1
ATOM 4420 C C . VAL A 1 570 ? -21.555 -1.964 -2.263 1.00 79.12 570 VAL A C 1
ATOM 4422 O O . VAL A 1 570 ? -22.615 -2.343 -1.769 1.00 79.12 570 VAL A O 1
ATOM 4425 N N . LYS A 1 571 ? -20.543 -1.515 -1.518 1.00 82.25 571 LYS A N 1
ATOM 4426 C CA . LYS A 1 571 ? -20.568 -1.545 -0.056 1.00 82.25 571 LYS A CA 1
ATOM 4427 C C . LYS A 1 571 ? -21.384 -0.378 0.508 1.00 82.25 571 LYS A C 1
ATOM 4429 O O . LYS A 1 571 ? -21.168 0.765 0.134 1.00 82.25 571 LYS A O 1
ATOM 4434 N N . SER A 1 572 ? -22.331 -0.666 1.392 1.00 78.69 572 SER A N 1
ATOM 4435 C CA . SER A 1 572 ? -23.194 0.312 2.060 1.00 78.69 572 SER A CA 1
ATOM 4436 C C . SER A 1 572 ? -23.277 0.022 3.557 1.00 78.69 572 SER A C 1
ATOM 4438 O O . SER A 1 572 ? -22.943 -1.081 3.997 1.00 78.69 572 SER A O 1
ATOM 4440 N N . CYS A 1 573 ? -23.701 1.024 4.336 1.00 77.00 573 CYS A N 1
ATOM 4441 C CA . CYS A 1 573 ? -23.624 0.986 5.798 1.00 77.00 573 CYS A CA 1
ATOM 4442 C C . CYS A 1 573 ? -25.001 1.038 6.495 1.00 77.00 573 CYS A C 1
ATOM 4444 O O . CYS A 1 573 ? -25.347 2.073 7.071 1.00 77.00 573 CYS A O 1
ATOM 4446 N N . PRO A 1 574 ? -25.816 -0.034 6.436 1.00 68.56 574 PRO A N 1
ATOM 4447 C CA . PRO A 1 574 ? -27.070 -0.115 7.183 1.00 68.56 574 PRO A CA 1
ATOM 4448 C C . PRO A 1 574 ? -26.816 -0.258 8.699 1.00 68.56 574 PRO A C 1
ATOM 4450 O O . PRO A 1 574 ? -25.730 -0.670 9.112 1.00 68.56 574 PRO A O 1
ATOM 4453 N N . PRO A 1 575 ? -27.820 0.000 9.550 1.00 67.38 575 PRO A N 1
ATOM 4454 C CA . PRO A 1 575 ? -27.824 -0.491 10.925 1.00 67.38 575 PRO A CA 1
ATOM 4455 C C . PRO A 1 575 ? -28.132 -2.001 10.977 1.00 67.38 575 PRO A C 1
ATOM 4457 O O . PRO A 1 575 ? -28.978 -2.479 10.226 1.00 67.38 575 PRO A O 1
ATOM 4460 N N . ASN A 1 576 ? -27.492 -2.714 11.910 1.00 66.69 576 ASN A N 1
ATOM 4461 C CA . ASN A 1 576 ? -27.843 -4.058 12.401 1.00 66.69 576 ASN A CA 1
ATOM 4462 C C . ASN A 1 576 ? -28.237 -5.091 11.320 1.00 66.69 576 ASN A C 1
ATOM 4464 O O . ASN A 1 576 ? -29.367 -5.578 11.300 1.00 66.69 576 ASN A O 1
ATOM 4468 N N . ASP A 1 577 ? -27.293 -5.459 10.447 1.00 70.69 577 ASP A N 1
ATOM 4469 C CA . ASP A 1 577 ? -27.471 -6.515 9.437 1.00 70.69 577 ASP A CA 1
ATOM 4470 C C . ASP A 1 577 ? -26.600 -7.747 9.775 1.00 70.69 577 ASP A C 1
ATOM 4472 O O . ASP A 1 577 ? -25.407 -7.580 10.045 1.00 70.69 577 ASP A O 1
ATOM 4476 N N . PRO A 1 578 ? -27.141 -8.983 9.756 1.00 72.12 578 PRO A N 1
ATOM 4477 C CA . PRO A 1 578 ? -26.366 -10.193 10.050 1.00 72.12 578 PRO A CA 1
ATOM 4478 C C . PRO A 1 578 ? -25.299 -10.518 8.990 1.00 72.12 578 PRO A C 1
ATOM 4480 O O . PRO A 1 578 ? -24.404 -11.313 9.260 1.00 72.12 578 PRO A O 1
ATOM 4483 N N . ASN A 1 579 ? -25.353 -9.908 7.800 1.00 80.31 579 ASN A N 1
ATOM 4484 C CA . ASN A 1 579 ? -24.393 -10.129 6.713 1.00 80.31 579 ASN A CA 1
ATOM 4485 C C . ASN A 1 579 ? -23.231 -9.117 6.744 1.00 80.31 579 ASN A C 1
ATOM 4487 O O . ASN A 1 579 ? -22.820 -8.602 5.699 1.00 80.31 579 ASN A O 1
ATOM 4491 N N . ASN A 1 580 ? -22.729 -8.793 7.940 1.00 89.38 580 ASN A N 1
ATOM 4492 C CA . ASN A 1 580 ? -21.627 -7.849 8.109 1.00 89.38 580 ASN A CA 1
ATOM 4493 C C . ASN A 1 580 ? -20.338 -8.374 7.449 1.00 89.38 580 ASN A C 1
ATOM 4495 O O . ASN A 1 580 ? -19.894 -9.490 7.711 1.00 89.38 580 ASN A O 1
ATOM 4499 N N . LEU A 1 581 ? -19.735 -7.549 6.592 1.00 90.56 581 LEU A N 1
ATOM 4500 C CA . LEU A 1 581 ? -18.443 -7.798 5.948 1.00 90.56 581 LEU A CA 1
ATOM 4501 C C . LEU A 1 581 ? -17.252 -7.419 6.836 1.00 90.56 581 LEU A C 1
ATOM 4503 O O . LEU A 1 581 ? -16.115 -7.728 6.483 1.00 90.56 581 LEU A O 1
ATOM 4507 N N . LEU A 1 582 ? -17.491 -6.715 7.946 1.00 88.25 582 LEU A N 1
ATOM 4508 C CA . LEU A 1 582 ? -16.492 -6.541 8.991 1.00 88.25 582 LEU A CA 1
ATOM 4509 C C . LEU A 1 582 ? -16.434 -7.834 9.808 1.00 88.25 582 LEU A C 1
ATOM 4511 O O . LEU A 1 582 ? -17.435 -8.260 10.384 1.00 88.25 582 LEU A O 1
ATOM 4515 N N . HIS A 1 583 ? -15.263 -8.458 9.843 1.00 87.25 583 HIS A N 1
ATOM 4516 C CA . HIS A 1 583 ? -15.009 -9.676 10.606 1.00 87.25 583 HIS A CA 1
ATOM 4517 C C . HIS A 1 583 ? -14.151 -9.345 11.820 1.00 87.25 583 HIS A C 1
ATOM 4519 O O . HIS A 1 583 ? -13.260 -8.504 11.723 1.00 87.25 583 HIS A O 1
ATOM 4525 N N . VAL A 1 584 ? -14.383 -10.017 12.948 1.00 87.50 584 VAL A N 1
ATOM 4526 C CA . VAL A 1 584 ? -13.515 -9.912 14.129 1.00 87.50 584 VAL A CA 1
ATOM 4527 C C . VAL A 1 584 ? -12.106 -10.345 13.731 1.00 87.50 584 VAL A C 1
ATOM 4529 O O . VAL A 1 584 ? -11.908 -11.507 13.393 1.00 87.50 584 VAL A O 1
ATOM 4532 N N . VAL A 1 585 ? -11.148 -9.414 13.746 1.00 85.44 585 VAL A N 1
ATOM 4533 C CA . VAL A 1 585 ? -9.726 -9.672 13.446 1.00 85.44 585 VAL A CA 1
ATOM 4534 C C . VAL A 1 585 ? -8.871 -9.754 14.709 1.00 85.44 585 VAL A C 1
ATOM 4536 O O . VAL A 1 585 ? -7.830 -10.408 14.704 1.00 85.44 585 VAL A O 1
ATOM 4539 N N . TYR A 1 586 ? -9.334 -9.121 15.790 1.00 87.62 586 TYR A N 1
ATOM 4540 C CA . TYR A 1 586 ? -8.748 -9.184 17.123 1.00 87.62 586 TYR A CA 1
ATOM 4541 C C . TYR A 1 586 ? -9.858 -9.216 18.176 1.00 87.62 586 TYR A C 1
ATOM 4543 O O . TYR A 1 586 ? -10.793 -8.418 18.110 1.00 87.62 586 TYR A O 1
ATOM 4551 N N . ASP A 1 587 ? -9.736 -10.097 19.162 1.00 88.81 587 ASP A N 1
ATOM 4552 C CA . ASP A 1 587 ? -10.641 -10.183 20.307 1.00 88.81 587 ASP A CA 1
ATOM 4553 C C . ASP A 1 587 ? -9.858 -10.564 21.566 1.00 88.81 587 ASP A C 1
ATOM 4555 O O . ASP A 1 587 ? -9.454 -11.719 21.735 1.00 88.81 587 ASP A O 1
ATOM 4559 N N . HIS A 1 588 ? -9.601 -9.578 22.433 1.00 89.81 588 HIS A N 1
ATOM 4560 C CA . HIS A 1 588 ? -8.973 -9.773 23.745 1.00 89.81 588 HIS A CA 1
ATOM 4561 C C . HIS A 1 588 ? -7.639 -10.555 23.708 1.00 89.81 588 HIS A C 1
ATOM 4563 O O . HIS A 1 588 ? -7.308 -11.282 24.640 1.00 89.81 588 HIS A O 1
ATOM 4569 N N . GLY A 1 589 ? -6.856 -10.411 22.633 1.00 79.88 589 GLY A N 1
ATOM 4570 C CA . GLY A 1 589 ? -5.576 -11.108 22.428 1.00 79.88 589 GLY A CA 1
ATOM 4571 C C . GLY A 1 589 ? -5.617 -12.243 21.406 1.00 79.88 589 GLY A C 1
ATOM 4572 O O . GLY A 1 589 ? -4.574 -12.626 20.883 1.00 79.88 589 GLY A O 1
ATOM 4573 N N . LYS A 1 590 ? -6.806 -12.747 21.059 1.00 80.31 590 LYS A N 1
ATOM 4574 C CA . LYS A 1 590 ? -6.982 -13.704 19.959 1.00 80.31 590 LYS A CA 1
ATOM 4575 C C . LYS A 1 590 ? -6.949 -12.953 18.635 1.00 80.31 590 LYS A C 1
ATOM 4577 O O . LYS A 1 590 ? -7.652 -11.958 18.488 1.00 80.31 590 LYS A O 1
ATOM 4582 N N . VAL A 1 591 ? -6.188 -13.457 17.671 1.00 76.62 591 VAL A N 1
ATOM 4583 C CA . VAL A 1 591 ? -6.135 -12.943 16.294 1.00 76.62 591 VAL A CA 1
ATOM 4584 C C . VAL A 1 591 ? -6.667 -13.975 15.306 1.00 76.62 591 VAL A C 1
ATOM 4586 O O . VAL A 1 591 ? -6.675 -15.175 15.593 1.00 76.62 591 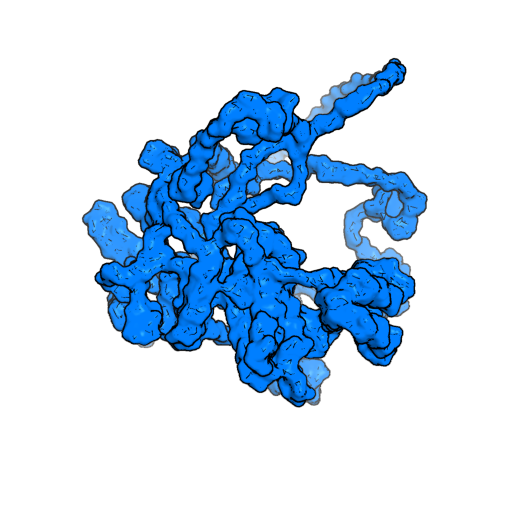VAL A O 1
ATOM 4589 N N . ILE A 1 592 ? -7.105 -13.516 14.135 1.00 77.19 592 ILE A N 1
ATOM 4590 C CA . ILE A 1 592 ? -7.460 -14.409 13.027 1.00 77.19 592 ILE A CA 1
ATOM 4591 C C . ILE A 1 592 ? -6.234 -14.959 12.299 1.00 77.19 592 ILE A C 1
ATOM 4593 O O . ILE A 1 592 ? -5.133 -14.415 12.361 1.00 77.19 592 ILE A O 1
ATOM 4597 N N . GLU A 1 593 ? -6.462 -16.009 11.515 1.00 71.31 593 GLU A N 1
ATOM 4598 C CA . GLU A 1 593 ? -5.542 -16.369 10.449 1.00 71.31 593 GLU A CA 1
ATOM 4599 C C . GLU A 1 593 ? -5.703 -15.403 9.258 1.00 71.31 593 GLU A C 1
ATOM 4601 O O . GLU A 1 593 ? -6.772 -15.323 8.654 1.00 71.31 593 GLU A O 1
ATOM 4606 N N . TRP A 1 594 ? -4.634 -14.682 8.908 1.00 72.81 594 TRP A N 1
ATOM 4607 C CA . TRP A 1 594 ? -4.627 -13.761 7.766 1.00 72.81 594 TRP A CA 1
ATOM 4608 C C . TRP A 1 594 ? -4.512 -14.486 6.419 1.00 72.81 594 TRP A C 1
ATOM 4610 O O . TRP A 1 594 ? -3.741 -15.446 6.279 1.00 72.81 594 TRP A O 1
ATOM 4620 N N . ASP A 1 595 ? -5.222 -13.967 5.413 1.00 76.75 595 ASP A N 1
ATOM 4621 C CA . ASP A 1 595 ? -5.132 -14.403 4.017 1.00 76.75 595 ASP A CA 1
ATOM 4622 C C . ASP A 1 595 ? -3.692 -14.367 3.481 1.00 76.75 595 ASP A C 1
ATOM 4624 O O . ASP A 1 595 ? -2.880 -13.525 3.862 1.00 76.75 595 ASP A O 1
ATOM 4628 N N . ASN A 1 596 ? -3.392 -15.251 2.528 1.00 74.81 596 ASN A N 1
ATOM 4629 C CA . ASN A 1 596 ? -2.152 -15.168 1.762 1.00 74.81 596 ASN A CA 1
ATOM 4630 C C . ASN A 1 596 ? -2.271 -14.185 0.583 1.00 74.81 596 ASN A C 1
ATOM 4632 O O . ASN A 1 596 ? -3.359 -13.791 0.151 1.00 74.81 596 ASN A O 1
ATOM 4636 N N . PHE A 1 597 ? -1.118 -13.840 0.016 1.00 79.69 597 PHE A N 1
ATOM 4637 C CA . PHE A 1 597 ? -1.000 -12.844 -1.043 1.00 79.69 597 PHE A CA 1
ATOM 4638 C C . PHE A 1 597 ? -1.773 -13.200 -2.328 1.00 79.69 597 PHE A C 1
ATOM 4640 O O . PHE A 1 597 ? -2.349 -12.315 -2.963 1.00 79.69 597 PHE A O 1
ATOM 4647 N N . ASP A 1 598 ? -1.856 -14.490 -2.684 1.00 81.56 598 ASP A N 1
ATOM 4648 C CA . ASP A 1 598 ? -2.622 -14.968 -3.846 1.00 81.56 598 ASP A CA 1
ATOM 4649 C C . ASP A 1 598 ? -4.132 -14.698 -3.673 1.00 81.56 598 ASP A C 1
ATOM 4651 O O . ASP A 1 598 ? -4.818 -14.336 -4.633 1.00 81.56 598 ASP A O 1
ATOM 4655 N N . ILE A 1 599 ? -4.663 -14.856 -2.453 1.00 85.19 599 ILE A N 1
ATOM 4656 C CA . ILE A 1 599 ? -6.070 -14.570 -2.125 1.00 85.19 599 ILE A CA 1
ATOM 4657 C C . ILE A 1 599 ? -6.334 -13.061 -2.191 1.00 85.19 599 ILE A C 1
ATOM 4659 O O . ILE A 1 599 ? -7.315 -12.643 -2.812 1.00 85.19 599 ILE A O 1
ATOM 4663 N N . ILE A 1 600 ? -5.440 -12.247 -1.622 1.00 85.94 600 ILE A N 1
ATOM 4664 C CA . ILE A 1 600 ? -5.538 -10.779 -1.634 1.00 85.94 600 ILE A CA 1
ATOM 4665 C C . ILE A 1 600 ? -5.525 -10.254 -3.079 1.00 85.94 600 ILE A C 1
ATOM 4667 O O . ILE A 1 600 ? -6.448 -9.538 -3.472 1.00 85.94 600 ILE A O 1
ATOM 4671 N N . ARG A 1 601 ? -4.556 -10.673 -3.911 1.00 87.88 601 ARG A N 1
ATOM 4672 C CA . ARG A 1 601 ? -4.481 -10.301 -5.339 1.00 87.88 601 ARG A CA 1
ATOM 4673 C C . ARG A 1 601 ? -5.767 -10.662 -6.097 1.00 87.88 601 ARG A C 1
ATOM 4675 O O . ARG A 1 601 ? -6.321 -9.822 -6.808 1.00 87.88 601 ARG A O 1
ATOM 4682 N N . LYS A 1 602 ? -6.300 -11.877 -5.902 1.00 90.62 602 LYS A N 1
ATOM 4683 C CA . LYS A 1 602 ? -7.567 -12.321 -6.523 1.00 90.62 602 LYS A CA 1
ATOM 4684 C C . LYS A 1 602 ? -8.776 -11.509 -6.049 1.00 90.62 602 LYS A C 1
ATOM 4686 O O . LYS A 1 602 ? -9.653 -11.205 -6.860 1.00 90.62 602 LYS A O 1
ATOM 4691 N N . ARG A 1 603 ? -8.830 -11.135 -4.765 1.00 91.69 603 ARG A N 1
ATOM 4692 C CA . ARG A 1 603 ? -9.884 -10.271 -4.206 1.00 91.69 603 ARG A CA 1
ATOM 4693 C C . ARG A 1 603 ? -9.847 -8.882 -4.841 1.00 91.69 603 ARG A C 1
ATOM 4695 O O . ARG A 1 603 ? -10.885 -8.430 -5.321 1.00 91.69 603 ARG A O 1
ATOM 4702 N N . VAL A 1 604 ? -8.666 -8.263 -4.931 1.00 91.00 604 VAL A N 1
ATOM 4703 C CA . VAL A 1 604 ? -8.483 -6.959 -5.593 1.00 91.00 604 VAL A CA 1
ATOM 4704 C C . VAL A 1 604 ? -8.911 -7.032 -7.054 1.00 91.00 604 VAL A C 1
ATOM 4706 O O . VAL A 1 604 ? -9.759 -6.248 -7.461 1.00 91.00 604 VAL A O 1
ATOM 4709 N N . ALA A 1 605 ? -8.409 -7.992 -7.837 1.00 90.31 605 ALA A N 1
ATOM 4710 C CA . ALA A 1 605 ? -8.765 -8.119 -9.255 1.00 90.31 605 ALA A CA 1
ATOM 4711 C C . ALA A 1 605 ? -10.286 -8.262 -9.477 1.00 90.31 605 ALA A C 1
ATOM 4713 O O . ALA A 1 605 ? -10.864 -7.582 -10.331 1.00 90.31 605 ALA A O 1
ATOM 4714 N N . LYS A 1 606 ? -10.954 -9.089 -8.658 1.00 91.94 606 LYS A N 1
ATOM 4715 C CA . LYS A 1 606 ? -12.408 -9.287 -8.712 1.00 91.94 606 LYS A CA 1
ATOM 4716 C C . LYS A 1 606 ? -13.185 -8.019 -8.343 1.00 91.94 606 LYS A C 1
ATOM 4718 O O . LYS A 1 606 ? -14.099 -7.628 -9.066 1.00 91.94 606 LYS A O 1
ATOM 4723 N N . GLU A 1 607 ? -12.867 -7.382 -7.218 1.00 90.81 607 GLU A N 1
ATOM 4724 C CA . GLU A 1 607 ? -13.640 -6.229 -6.736 1.00 90.81 607 GLU A CA 1
ATOM 4725 C C . GLU A 1 607 ? -13.333 -4.931 -7.489 1.00 90.81 607 GLU A C 1
ATOM 4727 O O . GLU A 1 607 ? -14.232 -4.116 -7.706 1.00 90.81 607 GLU A O 1
ATOM 4732 N N . TRP A 1 608 ? -12.088 -4.745 -7.926 1.00 91.12 608 TRP A N 1
ATOM 4733 C CA . TRP A 1 608 ? -11.656 -3.571 -8.681 1.00 91.12 608 TRP A CA 1
ATOM 4734 C C . TRP A 1 608 ? -12.189 -3.552 -10.122 1.00 91.12 608 TRP A C 1
ATOM 4736 O O . TRP A 1 608 ? -12.256 -2.488 -10.734 1.00 91.12 608 TRP A O 1
ATOM 4746 N N . THR A 1 609 ? -12.646 -4.684 -10.654 1.00 87.25 609 THR A N 1
ATOM 4747 C CA . THR A 1 609 ? -13.357 -4.705 -11.943 1.00 87.25 609 THR A CA 1
ATOM 4748 C C . THR A 1 609 ? -14.871 -4.553 -11.747 1.00 87.25 609 THR A C 1
ATOM 4750 O O . THR A 1 609 ? -15.521 -3.835 -12.497 1.00 87.25 609 THR A O 1
ATOM 4753 N N . ALA A 1 610 ? -15.440 -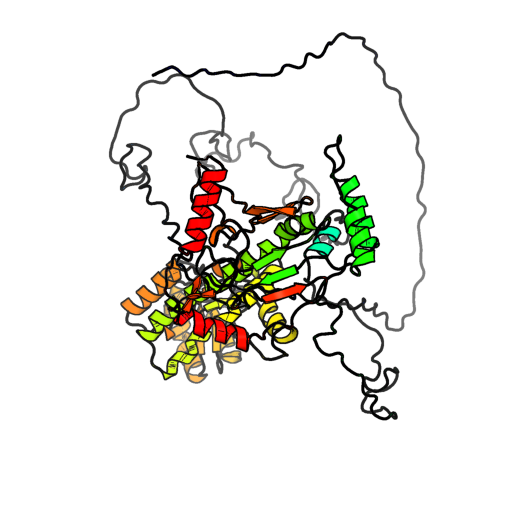5.163 -10.700 1.00 88.44 610 ALA A N 1
ATOM 4754 C CA . ALA A 1 610 ? -16.893 -5.219 -10.497 1.00 88.44 610 ALA A CA 1
ATOM 4755 C C . ALA A 1 610 ? -17.547 -3.929 -9.956 1.00 88.44 610 ALA A C 1
ATOM 4757 O O . ALA A 1 610 ? -18.744 -3.727 -10.144 1.00 88.44 610 ALA A O 1
ATOM 4758 N N . LEU A 1 611 ? -16.813 -3.078 -9.233 1.00 87.75 611 LEU A N 1
ATOM 4759 C CA . LEU A 1 611 ? -17.384 -1.890 -8.579 1.00 87.75 611 LEU A CA 1
ATOM 4760 C C . LEU A 1 611 ? -17.427 -0.659 -9.514 1.00 87.75 611 LEU A C 1
ATOM 4762 O O . LEU A 1 611 ? -16.542 -0.508 -10.350 1.00 87.75 611 LEU A O 1
ATOM 4766 N N . PRO A 1 612 ? -18.353 0.301 -9.346 1.00 87.81 612 PRO A N 1
ATOM 4767 C CA . PRO A 1 612 ? -18.309 1.580 -10.069 1.00 87.81 612 PRO A CA 1
ATOM 4768 C C . PRO A 1 612 ? -17.080 2.431 -9.676 1.00 87.81 612 PRO A C 1
ATOM 4770 O O . PRO A 1 612 ? -16.532 2.263 -8.585 1.00 87.81 612 PRO A O 1
ATOM 4773 N N . LYS A 1 613 ? -16.650 3.368 -10.542 1.00 84.19 613 LYS A N 1
ATOM 4774 C CA . LYS A 1 613 ? -15.491 4.269 -10.298 1.00 84.19 613 LYS A CA 1
ATOM 4775 C C . LYS A 1 613 ? -15.766 5.409 -9.293 1.00 84.19 613 LYS A C 1
ATOM 4777 O O . LYS A 1 613 ? -14.822 5.986 -8.770 1.00 84.19 613 LYS A O 1
ATOM 4782 N N . VAL A 1 614 ? -17.029 5.754 -9.037 1.00 84.50 614 VAL A N 1
ATOM 4783 C CA . VAL A 1 614 ? -17.474 6.776 -8.063 1.00 84.50 614 VAL A CA 1
ATOM 4784 C C . VAL A 1 614 ? -18.788 6.283 -7.460 1.00 84.50 614 VAL A C 1
ATOM 4786 O O . VAL A 1 614 ? -19.612 5.745 -8.204 1.00 84.50 614 VAL A O 1
ATOM 4789 N N . TRP A 1 615 ? -18.986 6.407 -6.143 1.00 85.88 615 TRP A N 1
ATOM 4790 C CA . TRP A 1 615 ? -20.210 5.936 -5.490 1.00 85.88 615 TRP A CA 1
ATOM 4791 C C . TRP A 1 615 ? -20.448 6.539 -4.100 1.00 85.88 615 TRP A C 1
ATOM 4793 O O . TRP A 1 615 ? -19.604 6.463 -3.209 1.00 85.88 615 TRP A O 1
ATOM 4803 N N . ASN A 1 616 ? -21.668 7.028 -3.867 1.00 83.88 616 ASN A N 1
ATOM 4804 C CA . ASN A 1 616 ? -22.090 7.479 -2.544 1.00 83.88 616 ASN A CA 1
ATOM 4805 C C . ASN A 1 616 ? -22.514 6.294 -1.652 1.00 83.88 616 ASN A C 1
ATOM 4807 O O . ASN A 1 616 ? -23.586 5.719 -1.834 1.00 83.88 616 ASN A O 1
ATOM 4811 N N . ASN A 1 617 ? -21.695 5.970 -0.649 1.00 82.06 617 ASN A N 1
ATOM 4812 C CA . ASN A 1 617 ? -21.953 4.889 0.314 1.00 82.06 617 ASN A CA 1
ATOM 4813 C C . ASN A 1 617 ? -23.010 5.208 1.392 1.00 82.06 617 ASN A C 1
ATOM 4815 O O . ASN A 1 617 ? -23.386 4.312 2.155 1.00 82.06 617 ASN A O 1
ATOM 4819 N N . ILE A 1 618 ? -23.480 6.458 1.499 1.00 83.62 618 ILE A N 1
ATOM 4820 C CA . ILE A 1 618 ? -24.447 6.859 2.531 1.00 83.62 618 ILE A CA 1
ATOM 4821 C C . ILE A 1 618 ? -25.834 6.318 2.160 1.00 83.62 618 ILE A C 1
ATOM 4823 O O . ILE A 1 618 ? -26.498 6.847 1.268 1.00 83.62 618 ILE A O 1
ATOM 4827 N N . SER A 1 619 ? -26.278 5.267 2.858 1.00 82.00 619 SER A N 1
ATOM 4828 C CA . SER A 1 619 ? -27.606 4.675 2.660 1.00 82.00 619 SER A CA 1
ATOM 4829 C C . SER A 1 619 ? -28.731 5.568 3.201 1.00 82.00 619 SER A C 1
ATOM 4831 O O . SER A 1 619 ? -28.492 6.506 3.966 1.00 82.00 619 SER A O 1
ATOM 4833 N N . SER A 1 620 ? -29.978 5.259 2.840 1.00 84.19 620 SER A N 1
ATOM 4834 C CA . SER A 1 620 ? -31.187 5.908 3.367 1.00 84.19 620 SER A CA 1
ATOM 4835 C C . SER A 1 620 ? -31.269 5.852 4.896 1.00 84.19 620 SER A C 1
ATOM 4837 O O . SER A 1 620 ? -31.616 6.841 5.542 1.00 84.19 620 SER A O 1
ATOM 4839 N N . GLU A 1 621 ? -30.892 4.720 5.484 1.00 84.06 621 GLU A N 1
ATOM 4840 C CA . GLU A 1 621 ? -30.959 4.462 6.925 1.00 84.06 621 GLU A CA 1
ATOM 4841 C C . GLU A 1 621 ? -29.862 5.240 7.659 1.00 84.06 621 GLU A C 1
ATOM 4843 O O . GLU A 1 621 ? -30.126 5.896 8.669 1.00 84.06 621 GLU A O 1
ATOM 4848 N N . LEU A 1 622 ? -28.637 5.236 7.117 1.00 85.69 622 LEU A N 1
ATOM 4849 C CA . LEU A 1 622 ? -27.531 6.027 7.653 1.00 85.69 622 LEU A CA 1
ATOM 4850 C C . LEU A 1 622 ? -27.808 7.529 7.525 1.00 85.69 622 LEU A C 1
ATOM 4852 O O . LEU A 1 622 ? -27.555 8.275 8.469 1.00 85.69 622 LEU A O 1
ATOM 4856 N N . LYS A 1 623 ? -28.398 7.975 6.409 1.00 88.06 623 LYS A N 1
ATOM 4857 C CA . LYS A 1 623 ? -28.856 9.358 6.243 1.00 88.06 623 LYS A CA 1
ATOM 4858 C C . LYS A 1 623 ? -29.899 9.729 7.299 1.00 88.06 623 LYS A C 1
ATOM 4860 O O . LYS A 1 623 ? -29.735 10.745 7.964 1.00 88.06 623 LYS A O 1
ATOM 4865 N N . SER A 1 624 ? -30.896 8.876 7.542 1.00 89.19 624 SER A N 1
ATOM 4866 C CA . SER A 1 624 ? -31.872 9.102 8.616 1.00 89.19 624 SER A CA 1
ATOM 4867 C C . SER A 1 624 ? -31.221 9.153 10.006 1.00 89.19 624 SER A C 1
ATOM 4869 O O . SER A 1 624 ? -31.679 9.917 10.858 1.00 89.19 624 SER A O 1
ATOM 4871 N N . LYS A 1 625 ? -30.156 8.374 10.254 1.00 88.25 625 LYS A N 1
ATOM 4872 C CA . LYS A 1 625 ? -29.379 8.430 11.506 1.00 88.25 625 LYS A CA 1
ATOM 4873 C C . LYS A 1 625 ? -28.608 9.758 11.628 1.00 88.25 625 LYS A C 1
ATOM 4875 O O . LYS A 1 625 ? -28.639 10.369 12.693 1.00 88.25 625 LYS A O 1
ATOM 4880 N N . ILE A 1 626 ? -27.992 10.240 10.543 1.00 89.50 626 ILE A N 1
ATOM 4881 C CA . ILE A 1 626 ? -27.337 11.563 10.460 1.00 89.50 626 ILE A CA 1
ATOM 4882 C C . ILE A 1 626 ? -28.342 12.690 10.728 1.00 89.50 626 ILE A C 1
ATOM 4884 O O . ILE A 1 626 ? -28.090 13.549 11.576 1.00 89.50 626 ILE A O 1
ATOM 4888 N N . ASP A 1 627 ? -29.494 12.672 10.056 1.00 89.25 627 ASP A N 1
ATOM 4889 C CA . ASP A 1 627 ? -30.535 13.694 10.199 1.00 89.25 627 ASP A CA 1
ATOM 4890 C C . ASP A 1 627 ? -31.085 13.743 11.635 1.00 89.25 627 ASP A C 1
ATOM 4892 O O . ASP A 1 627 ? -31.294 14.833 12.173 1.00 89.25 627 ASP A O 1
ATOM 4896 N N . LYS A 1 628 ? -31.264 12.581 12.282 1.00 89.75 628 LYS A N 1
ATOM 4897 C CA . LYS A 1 628 ? -31.685 12.478 13.688 1.00 89.75 628 LYS A CA 1
ATOM 4898 C C . LYS A 1 628 ? -30.654 13.089 14.642 1.00 89.75 628 LYS A C 1
ATOM 4900 O O . LYS A 1 628 ? -31.004 13.976 15.416 1.00 89.75 628 LYS A O 1
ATOM 4905 N N . VAL A 1 629 ? -29.385 12.678 14.566 1.00 89.12 629 VAL A N 1
ATOM 4906 C CA . VAL A 1 629 ? -28.344 13.192 15.479 1.00 89.12 629 VAL A CA 1
ATOM 4907 C C . VAL A 1 629 ? -28.091 14.690 15.252 1.00 89.12 629 VAL A C 1
ATOM 4909 O O . VAL A 1 629 ? -27.887 15.437 16.206 1.00 89.12 629 VAL A O 1
ATOM 4912 N N . THR A 1 630 ? -28.203 15.174 14.011 1.00 87.81 630 THR A N 1
ATOM 4913 C CA . THR A 1 630 ? -28.117 16.614 13.698 1.00 87.81 630 THR A CA 1
ATOM 4914 C C . THR A 1 630 ? -29.238 17.420 14.373 1.00 87.81 630 THR A C 1
ATOM 4916 O O . THR A 1 630 ? -28.990 18.516 14.879 1.00 87.81 630 THR A O 1
ATOM 4919 N N . GLN A 1 631 ? -30.461 16.876 14.431 1.00 87.06 631 GLN A N 1
ATOM 4920 C CA . GLN A 1 631 ? -31.588 17.492 15.147 1.00 87.06 631 GLN A CA 1
ATOM 4921 C C . GLN A 1 631 ? -31.385 17.473 16.669 1.00 87.06 631 GLN A C 1
ATOM 4923 O O . GLN A 1 631 ? -31.606 18.492 17.322 1.00 87.06 631 GLN A O 1
ATOM 4928 N N . GLU A 1 632 ? -30.917 16.354 17.232 1.00 85.69 632 GLU A N 1
ATOM 4929 C CA . GLU A 1 632 ? -30.624 16.216 18.670 1.00 85.69 632 GLU A CA 1
ATOM 4930 C C . GLU A 1 632 ? -29.554 17.212 19.147 1.00 85.69 632 GLU A C 1
ATOM 4932 O O . GLU A 1 632 ? -29.675 17.785 20.231 1.00 85.69 632 GLU A O 1
ATOM 4937 N N . LEU A 1 633 ? -28.542 17.480 18.314 1.00 79.69 633 LEU A N 1
ATOM 4938 C CA . LEU A 1 633 ? -27.499 18.476 18.579 1.00 79.69 633 LEU A CA 1
ATOM 4939 C C . LEU A 1 633 ? -27.978 19.938 18.440 1.00 79.69 633 LEU A C 1
ATOM 4941 O O . LEU A 1 633 ? -27.220 20.847 18.773 1.00 79.69 633 LEU A O 1
ATOM 4945 N N . LYS A 1 634 ? -29.212 20.180 17.970 1.00 69.62 634 LYS A N 1
ATOM 4946 C CA . LYS A 1 634 ? -29.806 21.514 17.733 1.00 69.62 634 LYS A CA 1
ATOM 4947 C C . LYS A 1 634 ? -28.999 22.413 16.776 1.00 69.62 634 LYS A C 1
ATOM 4949 O O . LYS A 1 634 ? -29.056 23.634 16.888 1.00 69.62 634 LYS A O 1
ATOM 4954 N N . ILE A 1 635 ? -28.263 21.830 15.826 1.00 61.84 635 ILE A N 1
ATOM 4955 C CA . ILE A 1 635 ? -27.433 22.568 14.852 1.00 61.84 635 ILE A CA 1
ATOM 4956 C C . ILE A 1 635 ? -28.258 22.868 13.583 1.00 61.84 635 ILE A C 1
ATOM 4958 O O . ILE A 1 635 ? -27.971 22.349 12.504 1.00 61.84 635 ILE A O 1
ATOM 4962 N N . LYS A 1 636 ? -29.323 23.666 13.726 1.00 50.56 636 LYS A N 1
ATOM 4963 C CA . LYS A 1 636 ? -30.121 24.220 12.617 1.00 50.56 636 LYS A CA 1
ATOM 4964 C C . LYS A 1 636 ? -30.437 25.691 12.856 1.00 50.56 636 LYS A C 1
ATOM 4966 O O . LYS A 1 636 ? -30.856 26.000 13.990 1.00 50.56 636 LYS A O 1
#

pLDDT: mean 71.26, std 26.34, range [21.28, 97.62]

Radius of gyration: 33.31 Å; chains: 1; bounding box: 89×102×82 Å

Secondary structure (DSSP, 8-state):
----------------------------------------------------PPP------------EE-S--------------TTT--SSS-GGG--------------------B-TTTS-BSS-GGG------S-----SS--B-TTTS-BSS-GGG------------S----SSHHHHHHHH-------------PBPTTT--BSS-GGG--S------PPPGGG-TTSSPPP-HHHHHHHHHHHHH-B-SSSBPP--HHHHHHHHHHSTTS---EEEEPPTT-EE-TT--SEEEE--GGGTTHHHHTHHHHGGGHHHHHHHHHHHHHHHHHHHHHHTT--GGGGGGGGGSEEE--GGGSSSHHHHHHHHHHHHTT-SBB--HHHHHHIIIIISTT----B---B--HHHHHTSSSHHHHHHHHHHHHTTSEEEEE--SS-HHHIIIIITHHHHHHHHHH-SEEEEE--SS-HHHH-TT--HHHHHHHHHHHHHTT--GGG--EEESHHHHTS--GGGGT------EEE-TTS-EEE-----TT-GGGPPPPS----EE-TTS-EE--SS-SS-S-EEEEETTEEPPPPPHHHHHHHHHHHHHHS-SS-----HHHHHHHHHHHHHTT--

Sequence (636 aa):
MKSPLQFSYLWQIEVDVEVAVAISVVNLGIWLGTVVNLGLFAIIAVANAQTQPKKKSVINAEMLAIWYSRECYQESATGTSGSECYKCGKTGHKARNCDDSYEDDYNAEYRTRGSSSDCYKCGKPGHIARNCNDDYGENSRKGGSNGECYKCGKSGHIAKNCDDFSGNYYDSQECYKALTLDLIIKLVTAVVVCQNDCTKGQKCYNCGRSGHLSRECDEAQGSKEGHIRRDCPEAAKKWTLEDVEMAEQFLSTHNDNYTNFPFHKELFLKFIKENDGYFPVKIEALPEGTCCHVHTPVYQITAEGEYAPLVTFLETLLTMIWYPSTVATLSRRARDIIEEAFEDTVDEDGYFLLESRLQDFGFRGCTSLEQSIIGGAAHLINFTGTDTMSAAYYVQYKINNGKPIGLSIPATEHSVMLSHKTEKDAISRLITHFGNGAFACVMDTFSYVNALENIVPAIASQKIEKGGFMVIRPDSGDQVEVGDSVTIPSLKAILKAVKEAGYSAQNVLFGMGGGLLQKLNRDTMSFATKLSYIKYADGTERNIMKIPTMDSKKISLPGEFVVKRNELGVKSCPPNDPNNLLHVVYDHGKVIEWDNFDIIRKRVAKEWTALPKVWNNISSELKSKIDKVTQELKIK

Foldseek 3Di:
DDDDDDDDDDDDDDDDDDDDDDDDDDDDDDDDDDDDDDDDDDDDDDDDDADDDDDDDQFDPPDLLAEAALADPPDPPPDPPQPQAPVHRDGDDHVVPDPDDDDDDDDDDDDDDDDDQAAQQPRHHDDHVVPDPDDDDPDRDDDDPDQAAPQPRHHDDHVVPDPDPPRPPPPPPDDPDDQPVVLVCLVADSDDDPDDDDDDFDAAPQPRHGDDHVVRDPDDGDDDDDDDPQPDQRSFDFDDPVSLVSVCVSQQVPDPVPDGRDDPSVVQVVCCVVQVRFQQKWKWAFAFLHYAHPPDDRMDIDHDDPSRCVRVVCFVRVLVSLQLNVLLNQLVLLLVLLVVLCVVFPDPVLVVCSQQQEAEPAQVVDPDLVLLQSNVLSNLLRHQHYPSVSNQVCQCVPFAVNDGRHDDAAEDDLVQCVVDPHNLVSVLVCCVPCLLEEYEYEQVNPHNVCSVPPRCVVCVVSSVVSDYYYHYAYADDPCLVHQHQDASVSSNSVSVVCVVVVHGSSNHGHYHYCRSRPPDDSCSSVRGDDDQWDADPVRDIDGDWDCDPVDNVRTDFHDDWFWDQDPLRHIATAPDDPRGSTGGQDHSHRGDDHDGSVVSSVSNVVNSVSDDSHDDRCDPRSVVVVVVVCVVVVVD

InterPro domains:
  IPR001878 Zinc finger, CCHC-type [PF00098] (84-99)
  IPR001878 Zinc finger, CCHC-type [PF00098] (119-132)
  IPR001878 Zinc finger, CCHC-type [PF00098] (148-163)
  IPR001878 Zinc finger, CCHC-type [PF00098] (202-219)
  IPR001878 Zinc finger, CCHC-type [PS50158] (85-98)
  IPR001878 Zinc finger, CCHC-type [PS50158] (119-132)
  IPR001878 Zinc finger, CCHC-type [PS50158] (149-162)
  IPR001878 Zinc finger, CCHC-type [PS50158] (203-219)
  IPR001878 Zinc finger, CCHC-type [SM00343] (84-100)
  IPR001878 Zinc finger, CCHC-type [SM00343] (118-134)
  IPR001878 Zinc finger, CCHC-type [SM00343] (148-164)
  IPR001878 Zinc finger, CCHC-type [SM00343] (203-219)
  IPR001878 Zinc finger, CCHC-type [SM00343] (224-234)
  IPR013785 Aldolase-type TIM barrel [G3DSA:3.20.20.70] (320-546)
  IPR016471 Nicotinamide phosphoribosyl transferase [PTHR43816] (237-482)
  IPR036068 Nicotinate phosphoribosyltransferase-like, C-terminal [SSF51690] (323-612)
  IPR036875 Zinc finger, CCHC-type superfamily [SSF57756] (74-101)
  IPR036875 Zinc finger, CCHC-type superfamily [SSF57756] (110-164)
  IPR036875 Zinc finger, CCHC-type superfamily [SSF57756] (197-235)
  IPR041525 Nicotinate/nicotinamide phosphoribosyltransferase [PF04095] (357-484)